Protein AF-0000000076351749 (afdb_homodimer)

Sequence (416 aa):
MEALAAEAGITVRTVRFYRERGLIPPPRREGRIAWYDEHHLARLRTIAALLERGHTLNGIAELADAFDKGRDVGELLGLGEPTEEQPVRLTPEELADHFAGEVTPENLVAALDLGYLGTDGDELVHISRRLLDASSTLVRKGVPLAAVLEAGQRVREHADALAELFITVMRTHTPDTADVDIDQLRPLAKSVVEAELSMALDRRLKESMEALAAEAGITVRTVRFYRERGLIPPPRREGRIAWYDEHHLARLRTIAALLERGHTLNGIAELADAFDKGRDVGELLGLGEPTEEQPVRLTPEELADHFAGEVTPENLVAALDLGYLGTDGDELVHISRRLLDASSTLVRKGVPLAAVLEAGQRVREHADALAELFITVMRTHTPDTADVDIDQLRPLAKSVVEAELSMALDRRLKES

Organism: Streptomyces venezuelae (NCBI:txid54571)

Nearest PDB structures (foldseek):
  5gpe-assembly4_G  TM=9.102E-01  e=1.197E-03  Cupriavidus metallidurans CH34
  4r4e-assembly1_A  TM=7.851E-01  e=5.838E-02  Bacillus subtilis subsp. subtilis str. 168
  2zhh-assembly1_A-2  TM=8.152E-01  e=1.202E-01  Escherichia coli K-12
  2zhg-assembly1_A-2  TM=7.562E-01  e=1.343E-01  Escherichia coli K-12
  3ucs-assembly1_A  TM=3.909E-01  e=1.546E+00  Klebsiella pneumoniae 342

Solvent-accessible surface area (backbone atoms only — not comparable to full-atom values): 22698 Å² total; per-residue (Å²): 92,63,68,58,15,58,74,67,72,50,48,53,66,53,52,49,50,37,38,75,69,62,64,38,80,81,55,52,66,61,85,93,45,64,45,75,54,73,66,55,50,51,48,51,52,49,53,53,50,39,43,74,73,68,47,48,72,68,53,48,43,45,35,49,52,42,53,73,68,38,47,48,35,60,74,69,63,46,83,85,57,87,57,97,52,50,62,37,80,32,46,73,59,55,51,35,66,51,34,68,94,47,76,38,44,68,46,50,43,49,36,30,74,74,53,48,33,20,26,56,90,93,31,36,30,34,54,27,47,62,50,51,52,45,52,28,52,44,36,76,62,53,34,54,54,65,57,51,51,54,51,49,53,54,50,39,55,48,20,40,52,49,32,50,50,54,51,50,53,46,49,73,45,32,50,90,49,76,63,79,53,58,84,62,47,49,61,46,51,48,49,44,51,50,53,40,28,54,52,27,40,51,54,51,57,67,75,95,92,62,67,58,16,59,74,68,72,49,48,54,66,53,52,48,49,36,38,76,69,61,66,38,79,80,54,52,67,61,85,92,46,66,44,76,52,74,65,54,51,50,46,52,51,49,53,54,48,40,43,75,72,69,47,48,72,66,52,48,41,45,35,51,52,42,53,75,69,38,48,46,35,60,72,68,61,43,84,82,58,87,57,96,54,50,63,38,80,32,49,74,58,55,51,36,67,52,34,69,96,48,75,38,44,69,46,51,43,49,36,31,74,74,53,48,32,20,27,55,90,93,30,38,28,33,54,28,47,64,52,51,52,45,52,28,52,44,36,74,62,53,34,54,53,65,57,51,52,54,48,50,54,54,51,39,53,47,21,41,52,50,30,51,50,56,52,50,54,47,50,73,45,31,52,89,49,77,62,81,54,56,83,60,47,49,60,46,51,47,49,42,52,48,52,39,29,54,52,28,40,52,55,52,57,67,75,96

InterPro domains:
  IPR000551 MerR-type HTH domain [PF13411] (2-65)
  IPR000551 MerR-type HTH domain [PS50937] (1-66)
  IPR000551 MerR-type HTH domain [SM00422] (3-67)
  IPR009061 Putative DNA-binding domain superfamily [SSF46955] (3-70)
  IPR047057 MerR transcriptional regulator [PTHR30204] (3-162)

pLDDT: mean 88.2, std 9.4, range [48.38, 98.75]

Structure (mmCIF, N/CA/C/O backbone):
data_AF-0000000076351749-model_v1
#
loop_
_entity.id
_entity.type
_entity.pdbx_description
1 polymer 'MerR family transcriptional regulator'
#
loop_
_atom_site.group_PDB
_atom_site.id
_atom_site.type_symbol
_atom_site.label_atom_id
_atom_site.label_alt_id
_atom_site.label_comp_id
_atom_site.label_asym_id
_atom_site.label_entity_id
_atom_site.label_seq_id
_atom_site.pdbx_PDB_ins_code
_atom_site.Cartn_x
_atom_site.Cartn_y
_atom_site.Cartn_z
_atom_site.occupancy
_atom_site.B_iso_or_equiv
_atom_site.auth_seq_id
_atom_site.auth_comp_id
_atom_site.auth_asym_id
_atom_site.auth_atom_id
_atom_site.pdbx_PDB_model_num
ATOM 1 N N . MET A 1 1 ? -7.531 42.969 30.828 1 85.38 1 MET A N 1
ATOM 2 C CA . MET A 1 1 ? -6.336 42.906 30 1 85.38 1 MET A CA 1
ATOM 3 C C . MET A 1 1 ? -5.078 42.812 30.859 1 85.38 1 MET A C 1
ATOM 5 O O . MET A 1 1 ? -4.145 42.062 30.5 1 85.38 1 MET A O 1
ATOM 9 N N . GLU A 1 2 ? -5.105 43.438 32 1 88.12 2 GLU A N 1
ATOM 10 C CA . GLU A 1 2 ? -3.955 43.406 32.906 1 88.12 2 GLU A CA 1
ATOM 11 C C . GLU A 1 2 ? -3.705 41.969 33.406 1 88.12 2 GLU A C 1
ATOM 13 O O . GLU A 1 2 ? -2.568 41.5 33.406 1 88.12 2 GLU A O 1
ATOM 18 N N . ALA A 1 3 ? -4.758 41.375 33.781 1 90 3 ALA A N 1
ATOM 19 C CA . ALA A 1 3 ? -4.641 40 34.312 1 90 3 ALA A CA 1
ATOM 20 C C . ALA A 1 3 ? -4.121 39.062 33.219 1 90 3 ALA A C 1
ATOM 22 O O . ALA A 1 3 ? -3.279 38.188 33.5 1 90 3 ALA A O 1
ATOM 23 N N . LEU A 1 4 ? -4.672 39.25 32.031 1 91.75 4 LEU A N 1
ATOM 24 C CA . LEU A 1 4 ? -4.25 38.438 30.906 1 91.75 4 LEU A CA 1
ATOM 25 C C . LEU A 1 4 ? -2.766 38.625 30.609 1 91.75 4 LEU A C 1
ATOM 27 O O . LEU A 1 4 ? -2.033 37.656 30.406 1 91.75 4 LEU A O 1
ATOM 31 N N . ALA A 1 5 ? -2.297 39.844 30.609 1 93.25 5 ALA A N 1
ATOM 32 C CA . ALA A 1 5 ? -0.901 40.188 30.344 1 93.25 5 ALA A CA 1
ATOM 33 C C . ALA A 1 5 ? 0.021 39.594 31.391 1 93.25 5 ALA A C 1
ATOM 35 O O . ALA A 1 5 ? 1.053 39 31.062 1 93.25 5 ALA A O 1
ATOM 36 N N . ALA A 1 6 ? -0.411 39.719 32.594 1 93 6 ALA A N 1
ATOM 37 C CA . ALA A 1 6 ? 0.371 39.188 33.719 1 93 6 ALA A CA 1
ATOM 38 C C . ALA A 1 6 ? 0.515 37.688 33.594 1 93 6 ALA A C 1
ATOM 40 O O . ALA A 1 6 ? 1.608 37.125 33.781 1 93 6 ALA A O 1
ATOM 41 N N . GLU A 1 7 ? -0.562 37.062 33.281 1 92.69 7 GLU A N 1
ATOM 42 C CA . GLU A 1 7 ? -0.548 35.625 33.156 1 92.69 7 GLU A CA 1
ATOM 43 C C . GLU A 1 7 ? 0.315 35.156 31.969 1 92.69 7 GLU A C 1
ATOM 45 O O . GLU A 1 7 ? 0.965 34.125 32.031 1 92.69 7 GLU A O 1
ATOM 50 N N . ALA A 1 8 ? 0.31 35.906 30.906 1 92.56 8 ALA A N 1
ATOM 51 C CA . ALA A 1 8 ? 1.07 35.594 29.703 1 92.56 8 ALA A CA 1
ATOM 52 C C . ALA A 1 8 ? 2.527 36.031 29.844 1 92.56 8 ALA A C 1
ATOM 54 O O . ALA A 1 8 ? 3.369 35.688 29.016 1 92.56 8 ALA A O 1
ATOM 55 N N . GLY A 1 9 ? 2.834 36.781 30.875 1 92.69 9 GLY A N 1
ATOM 56 C CA . GLY A 1 9 ? 4.191 37.219 31.125 1 92.69 9 GLY A CA 1
ATOM 57 C C . GLY A 1 9 ? 4.633 38.312 30.156 1 92.69 9 GLY A C 1
ATOM 58 O O . GLY A 1 9 ? 5.805 38.375 29.781 1 92.69 9 GLY A O 1
ATOM 59 N N . ILE A 1 10 ? 3.688 39.062 29.641 1 94.12 10 ILE A N 1
ATOM 60 C CA . ILE A 1 10 ? 4.008 40.156 28.734 1 94.12 10 ILE A CA 1
ATOM 61 C C . ILE A 1 10 ? 3.342 41.438 29.234 1 94.12 10 ILE A C 1
ATOM 63 O O . ILE A 1 10 ? 2.631 41.438 30.234 1 94.12 10 ILE A O 1
ATOM 67 N N . THR A 1 11 ? 3.6 42.562 28.562 1 94.19 11 THR A N 1
ATOM 68 C CA . THR A 1 11 ? 3.025 43.812 28.984 1 94.19 11 THR A CA 1
ATOM 69 C C . THR A 1 11 ? 1.641 44.031 28.375 1 94.19 11 THR A C 1
ATOM 71 O O . THR A 1 11 ? 1.312 43.406 27.359 1 94.19 11 THR A O 1
ATOM 74 N N . VAL A 1 12 ? 0.875 44.812 29.047 1 93.31 12 VAL A N 1
ATOM 75 C CA . VAL A 1 12 ? -0.439 45.188 28.531 1 93.31 12 VAL A CA 1
ATOM 76 C C . VAL A 1 12 ? -0.297 45.812 27.156 1 93.31 12 VAL A C 1
ATOM 78 O O . VAL A 1 12 ? -1.136 45.562 26.281 1 93.31 12 VAL A O 1
ATOM 81 N N . ARG A 1 13 ? 0.785 46.594 27 1 93.94 13 ARG A N 1
ATOM 82 C CA . ARG A 1 13 ? 1.053 47.188 25.703 1 93.94 13 ARG A CA 1
ATOM 83 C C . ARG A 1 13 ? 1.226 46.156 24.609 1 93.94 13 ARG A C 1
ATOM 85 O O . ARG A 1 13 ? 0.714 46.312 23.5 1 93.94 13 ARG A O 1
ATOM 92 N N . THR A 1 14 ? 1.892 45.156 24.922 1 94.5 14 THR A N 1
ATOM 93 C CA . THR A 1 14 ? 2.131 44.062 23.969 1 94.5 14 THR A CA 1
ATOM 94 C C . THR A 1 14 ? 0.826 43.375 23.609 1 94.5 14 THR A C 1
ATOM 96 O O . THR A 1 14 ? 0.599 43.031 22.438 1 94.5 14 THR A O 1
ATOM 99 N N . VAL A 1 15 ? 0.008 43.094 24.625 1 93.25 15 VAL A N 1
ATOM 100 C CA . VAL A 1 15 ? -1.296 42.5 24.375 1 93.25 15 VAL A CA 1
ATOM 101 C C . VAL A 1 15 ? -2.094 43.375 23.406 1 93.25 15 VAL A C 1
ATOM 103 O O . VAL A 1 15 ? -2.697 42.844 22.453 1 93.25 15 VAL A O 1
ATOM 106 N N . ARG A 1 16 ? -2.096 44.656 23.672 1 90.88 16 ARG A N 1
ATOM 107 C CA . ARG A 1 16 ? -2.805 45.594 22.812 1 90.88 16 ARG A CA 1
ATOM 108 C C . ARG A 1 16 ? -2.238 45.562 21.391 1 90.88 16 ARG A C 1
ATOM 110 O O . ARG A 1 16 ? -2.99 45.594 20.422 1 90.88 16 ARG A O 1
ATOM 117 N N . PHE A 1 17 ? -0.934 45.5 21.344 1 93.31 17 PHE A N 1
ATOM 118 C CA . PHE A 1 17 ? -0.266 45.438 20.047 1 93.31 17 PHE A CA 1
ATOM 119 C C . PHE A 1 17 ? -0.719 44.188 19.266 1 93.31 17 PHE A C 1
ATOM 121 O O . PHE A 1 17 ? -1.037 44.312 18.078 1 93.31 17 PHE A O 1
ATOM 128 N N . TYR A 1 18 ? -0.707 43.062 19.953 1 93.75 18 TYR A N 1
ATOM 129 C CA . TYR A 1 18 ? -1.139 41.812 19.312 1 93.75 18 TYR A CA 1
ATOM 130 C C . TYR A 1 18 ? -2.592 41.938 18.859 1 93.75 18 TYR A C 1
ATOM 132 O O . TYR A 1 18 ? -2.955 41.406 17.797 1 93.75 18 TYR A O 1
ATOM 140 N N . ARG A 1 19 ? -3.449 42.5 19.656 1 89.69 19 ARG A N 1
ATOM 141 C CA . ARG A 1 19 ? -4.855 42.688 19.328 1 89.69 19 ARG A CA 1
ATOM 142 C C . ARG A 1 19 ? -5.008 43.594 18.094 1 89.69 19 ARG A C 1
ATOM 144 O O . ARG A 1 19 ? -5.793 43.281 17.203 1 89.69 19 ARG A O 1
ATOM 151 N N . GLU A 1 20 ? -4.273 44.656 18.078 1 88.75 20 GLU A N 1
ATOM 152 C CA . GLU A 1 20 ? -4.324 45.594 16.953 1 88.75 20 GLU A CA 1
ATOM 153 C C . GLU A 1 20 ? -3.867 44.906 15.664 1 88.75 20 GLU A C 1
ATOM 155 O O . GLU A 1 20 ? -4.352 45.25 14.578 1 88.75 20 GLU A O 1
ATOM 160 N N . ARG A 1 21 ? -2.992 43.969 15.836 1 88.12 21 ARG A N 1
ATOM 161 C CA . ARG A 1 21 ? -2.455 43.281 14.672 1 88.12 21 ARG A CA 1
ATOM 162 C C . ARG A 1 21 ? -3.352 42.094 14.281 1 88.12 21 ARG A C 1
ATOM 164 O O . ARG A 1 21 ? -3.043 41.375 13.344 1 88.12 21 ARG A O 1
ATOM 171 N N . G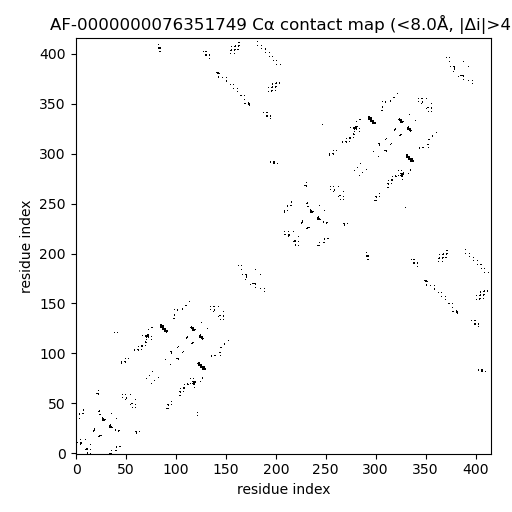LY A 1 22 ? -4.312 41.875 15.086 1 85.75 22 GLY A N 1
ATOM 172 C CA . GLY A 1 22 ? -5.262 40.812 14.773 1 85.75 22 GLY A CA 1
ATOM 173 C C . GLY A 1 22 ? -4.793 39.438 15.211 1 85.75 22 GLY A C 1
ATOM 174 O O . GLY A 1 22 ? -5.324 38.406 14.758 1 85.75 22 GLY A O 1
ATOM 175 N N . LEU A 1 23 ? -3.791 39.344 15.984 1 88.19 23 LEU A N 1
ATOM 176 C CA . LEU A 1 23 ? -3.236 38.062 16.438 1 88.19 23 LEU A CA 1
ATOM 177 C C . LEU A 1 23 ? -4.082 37.5 17.578 1 88.19 23 LEU A C 1
ATOM 179 O O . LEU A 1 23 ? -4.051 36.281 17.812 1 88.19 23 LEU A O 1
ATOM 183 N N . ILE A 1 24 ? -4.801 38.312 18.328 1 85.19 24 ILE A N 1
ATOM 184 C CA . ILE A 1 24 ? -5.707 37.906 19.391 1 85.19 24 ILE A CA 1
ATOM 185 C C . ILE A 1 24 ? -7.109 38.438 19.109 1 85.19 24 ILE A C 1
ATOM 187 O O . ILE A 1 24 ? -7.262 39.594 18.688 1 85.19 24 ILE A O 1
ATOM 191 N N . PRO A 1 25 ? -8.047 37.438 19.188 1 83 25 PRO A N 1
ATOM 192 C CA . PRO A 1 25 ? -9.406 37.938 18.938 1 83 25 PRO A CA 1
ATOM 193 C C . PRO A 1 25 ? -9.859 38.969 19.984 1 83 25 PRO A C 1
ATOM 195 O O . PRO A 1 25 ? -9.32 39 21.094 1 83 25 PRO A O 1
ATOM 198 N N . PRO A 1 26 ? -10.898 39.719 19.578 1 83.12 26 PRO A N 1
ATOM 199 C CA . PRO A 1 26 ? -11.414 40.688 20.531 1 83.12 26 PRO A CA 1
ATOM 200 C C . PRO A 1 26 ? -12.078 40.031 21.75 1 83.12 26 PRO A C 1
ATOM 202 O O . PRO A 1 26 ? -12.617 38.938 21.625 1 83.12 26 PRO A O 1
ATOM 205 N N . PRO A 1 27 ? -11.93 40.656 22.922 1 86.19 27 PRO A N 1
ATOM 206 C CA . PRO A 1 27 ? -12.547 40.094 24.125 1 86.19 27 PRO A CA 1
ATOM 207 C C . PRO A 1 27 ? -14.078 40.156 24.094 1 86.19 27 PRO A C 1
ATOM 209 O O . PRO A 1 27 ? -14.641 40.906 23.281 1 86.19 27 PRO A O 1
ATOM 212 N N . ARG A 1 28 ? -14.727 39.25 24.781 1 85.69 28 ARG A N 1
ATOM 213 C CA . ARG A 1 28 ? -16.156 39.375 25 1 85.69 28 ARG A CA 1
ATOM 214 C C . ARG A 1 28 ? -16.453 40.594 25.859 1 85.69 28 ARG A C 1
ATOM 216 O O . ARG A 1 28 ? -15.742 40.875 26.828 1 85.69 28 ARG A O 1
ATOM 223 N N . ARG A 1 29 ? -17.422 41.406 25.422 1 84.88 29 ARG A N 1
ATOM 224 C CA . ARG A 1 29 ? -17.734 42.625 26.172 1 84.88 29 ARG A CA 1
ATOM 225 C C . ARG A 1 29 ? -19.031 42.469 26.953 1 84.88 29 ARG A C 1
ATOM 227 O O . ARG A 1 29 ? -20.016 41.938 26.438 1 84.88 29 ARG A O 1
ATOM 234 N N . GLU A 1 30 ? -18.984 42.562 28.125 1 83.81 30 GLU A N 1
ATOM 235 C CA . GLU A 1 30 ? -20.156 42.688 28.984 1 83.81 30 GLU A CA 1
ATOM 236 C C . GLU A 1 30 ? -20.234 44.094 29.578 1 83.81 30 GLU A C 1
ATOM 238 O O . GLU A 1 30 ? -19.609 44.375 30.594 1 83.81 30 GLU A O 1
ATOM 243 N N . GLY A 1 31 ? -21.062 44.875 29.016 1 83.38 31 GLY A N 1
ATOM 244 C CA . GLY A 1 31 ? -21.062 46.281 29.391 1 83.38 31 GLY A CA 1
ATOM 245 C C . GLY A 1 31 ? -19.766 47 29.047 1 83.38 31 GLY A C 1
ATOM 246 O O . GLY A 1 31 ? -19.328 46.969 27.906 1 83.38 31 GLY A O 1
ATOM 247 N N . ARG A 1 32 ? -19.094 47.625 30.062 1 83.5 32 ARG A N 1
ATOM 248 C CA . ARG A 1 32 ? -17.844 48.375 29.859 1 83.5 32 ARG A CA 1
ATOM 249 C C . ARG A 1 32 ? -16.625 47.469 30.094 1 83.5 32 ARG A C 1
ATOM 251 O O . ARG A 1 32 ? -15.492 47.906 29.922 1 83.5 32 ARG A O 1
ATOM 258 N N . ILE A 1 33 ? -16.875 46.25 30.484 1 82.44 33 ILE A N 1
ATOM 259 C CA . ILE A 1 33 ? -15.773 45.375 30.875 1 82.44 33 ILE A CA 1
ATOM 260 C C . ILE A 1 33 ? -15.453 44.438 29.719 1 82.44 33 ILE A C 1
ATOM 262 O O . ILE A 1 33 ? -16.359 43.812 29.141 1 82.44 33 ILE A O 1
ATOM 266 N N . ALA A 1 34 ? -14.125 44.438 29.266 1 83.12 34 ALA A N 1
ATOM 267 C CA . ALA A 1 34 ? -13.625 43.469 28.281 1 83.12 34 ALA A CA 1
ATOM 268 C C . ALA A 1 34 ? -13.156 42.188 28.969 1 83.12 34 ALA A C 1
ATOM 270 O O . ALA A 1 34 ? -12.266 42.219 29.812 1 83.12 34 ALA A O 1
ATOM 271 N N . TRP A 1 35 ? -13.805 40.969 28.609 1 84.69 35 TRP A N 1
ATOM 272 C CA . TRP A 1 35 ? -13.469 39.688 29.203 1 84.69 35 TRP A CA 1
ATOM 273 C C . TRP A 1 35 ? -12.586 38.844 28.281 1 84.69 35 TRP A C 1
ATOM 275 O O . TRP A 1 35 ? -12.961 38.594 27.141 1 84.69 35 TRP A O 1
ATOM 285 N N . TYR A 1 36 ? -11.367 38.688 28.797 1 87.88 36 TYR A N 1
ATOM 286 C CA . TYR A 1 36 ? -10.461 37.75 28.109 1 87.88 36 TYR A CA 1
ATOM 287 C C . TYR A 1 36 ? -10.531 36.375 28.75 1 87.88 36 TYR A C 1
ATOM 289 O O . TYR A 1 36 ? -10.547 36.25 29.969 1 87.88 36 TYR A O 1
ATOM 297 N N . ASP A 1 37 ? -10.695 35.406 27.922 1 84.81 37 ASP A N 1
ATOM 298 C CA . ASP A 1 37 ? -10.852 34.062 28.438 1 84.81 37 ASP A CA 1
ATOM 299 C C . ASP A 1 37 ? -9.586 33.219 28.203 1 84.81 37 ASP A C 1
ATOM 301 O O . ASP A 1 37 ? -8.547 33.781 27.828 1 84.81 37 ASP A O 1
ATOM 305 N N . GLU A 1 38 ? -9.688 31.922 28.578 1 85.38 38 GLU A N 1
ATOM 306 C CA . GLU A 1 38 ? -8.555 31.016 28.5 1 85.38 38 GLU A CA 1
ATOM 307 C C . GLU A 1 38 ? -8.078 30.844 27.062 1 85.38 38 GLU A C 1
ATOM 309 O O . GLU A 1 38 ? -6.906 30.562 26.812 1 85.38 38 GLU A O 1
ATOM 314 N N . HIS A 1 39 ? -8.914 31.094 26.172 1 83.56 39 HIS A N 1
ATOM 315 C CA . HIS A 1 39 ? -8.555 30.984 24.766 1 83.56 39 HIS A CA 1
ATOM 316 C C . HIS A 1 39 ? -7.562 32.062 24.359 1 83.56 39 HIS A C 1
ATOM 318 O O . HIS A 1 39 ? -6.641 31.828 23.578 1 83.56 39 HIS A O 1
ATOM 324 N N . HIS A 1 40 ? -7.801 33.25 24.922 1 88.31 40 HIS A N 1
ATOM 325 C CA . HIS A 1 40 ? -6.883 34.344 24.656 1 88.31 40 HIS A CA 1
ATOM 326 C C . HIS A 1 40 ? -5.488 34.031 25.188 1 88.31 40 HIS A C 1
ATOM 328 O O . HIS A 1 40 ? -4.488 34.281 24.516 1 88.31 40 HIS A O 1
ATOM 334 N N . LEU A 1 41 ? -5.461 33.5 26.359 1 88.56 41 LEU A N 1
ATOM 335 C CA . LEU A 1 41 ? -4.18 33.156 26.969 1 88.56 41 LEU A CA 1
ATOM 336 C C . LEU A 1 41 ? -3.453 32.094 26.141 1 88.56 41 LEU A C 1
ATOM 338 O O . LEU A 1 41 ? -2.244 32.219 25.922 1 88.56 41 LEU A O 1
ATOM 342 N N . ALA A 1 42 ? -4.199 31.156 25.719 1 85.19 42 ALA A N 1
ATOM 343 C CA . ALA A 1 42 ? -3.619 30.094 24.906 1 85.19 42 ALA A CA 1
ATOM 344 C C . ALA A 1 42 ? -3 30.672 23.625 1 85.19 42 ALA A C 1
ATOM 346 O O . ALA A 1 42 ? -1.913 30.25 23.219 1 85.19 42 ALA A O 1
ATOM 347 N N . ARG A 1 43 ? -3.652 31.578 23.062 1 87.06 43 ARG A N 1
ATOM 348 C CA . ARG A 1 43 ? -3.168 32.219 21.844 1 87.06 43 ARG A CA 1
ATOM 349 C C . ARG A 1 43 ? -1.875 32.969 22.094 1 87.06 43 ARG A C 1
ATOM 351 O O . ARG A 1 43 ? -0.94 32.906 21.297 1 87.06 43 ARG A O 1
ATOM 358 N N . LEU A 1 44 ? -1.82 33.656 23.172 1 90.88 44 LEU A N 1
ATOM 359 C CA . LEU A 1 44 ? -0.619 34.406 23.516 1 90.88 44 LEU A CA 1
ATOM 360 C C . LEU A 1 44 ? 0.563 33.469 23.734 1 90.88 44 LEU A C 1
ATOM 362 O O . LEU A 1 44 ? 1.683 33.781 23.312 1 90.88 44 LEU A O 1
ATOM 366 N N . ARG A 1 45 ? 0.289 32.406 24.344 1 88.38 45 ARG A N 1
ATOM 367 C CA . ARG A 1 45 ? 1.341 31.406 24.562 1 88.38 45 ARG A CA 1
ATOM 368 C C . ARG A 1 45 ? 1.826 30.812 23.25 1 88.38 45 ARG A C 1
ATOM 370 O O . ARG A 1 45 ? 3.025 30.594 23.062 1 88.38 45 ARG A O 1
ATOM 377 N N . THR A 1 46 ? 0.91 30.594 22.406 1 87.94 46 THR A N 1
ATOM 378 C CA . THR A 1 46 ? 1.247 30.094 21.078 1 87.94 46 THR A CA 1
ATOM 379 C C . THR A 1 46 ? 2.131 31.094 20.328 1 87.94 46 THR A C 1
ATOM 381 O O . THR A 1 46 ? 3.131 30.703 19.719 1 87.94 46 THR A O 1
ATOM 384 N N . ILE A 1 47 ? 1.757 32.344 20.375 1 90.06 47 ILE A N 1
ATOM 385 C CA . ILE A 1 47 ? 2.529 33.406 19.719 1 90.06 47 ILE A CA 1
ATOM 386 C C . ILE A 1 47 ? 3.953 33.406 20.266 1 90.06 47 ILE A C 1
ATOM 388 O O . ILE A 1 47 ? 4.922 33.406 19.5 1 90.06 47 ILE A O 1
ATOM 392 N N . ALA A 1 48 ? 4.094 33.375 21.562 1 91.06 48 ALA A N 1
ATOM 393 C CA . ALA A 1 48 ? 5.398 33.375 22.219 1 91.06 48 ALA A CA 1
ATOM 394 C C . ALA A 1 48 ? 6.242 32.188 21.781 1 91.06 48 ALA A C 1
ATOM 396 O O . ALA A 1 48 ? 7.434 32.344 21.484 1 91.06 48 ALA A O 1
ATOM 397 N N . ALA A 1 49 ? 5.66 31.078 21.75 1 87.88 49 ALA A N 1
ATOM 398 C CA . ALA A 1 49 ? 6.363 29.844 21.391 1 87.88 49 ALA A CA 1
ATOM 399 C C . ALA A 1 49 ? 6.871 29.906 19.953 1 87.88 49 ALA A C 1
ATOM 401 O O . ALA A 1 49 ? 7.996 29.484 19.672 1 87.88 49 ALA A O 1
ATOM 402 N N . LEU A 1 50 ? 6.051 30.359 19.094 1 88.62 50 LEU A N 1
ATOM 403 C CA . LEU A 1 50 ? 6.434 30.453 17.688 1 88.62 50 LEU A CA 1
ATOM 404 C C . LEU A 1 50 ? 7.531 31.484 17.484 1 88.62 50 LEU A C 1
ATOM 406 O O . LEU A 1 50 ? 8.453 31.281 16.703 1 88.62 50 LEU A O 1
ATOM 410 N N . LEU A 1 51 ? 7.473 32.594 18.25 1 90.81 51 LEU A N 1
ATOM 411 C CA . LEU A 1 51 ? 8.531 33.594 18.219 1 90.81 51 LEU A CA 1
ATOM 412 C C . LEU A 1 51 ? 9.867 33 18.656 1 90.81 51 LEU A C 1
ATOM 414 O O . LEU A 1 51 ? 10.898 33.219 18.016 1 90.81 51 LEU A O 1
ATOM 418 N N . GLU A 1 52 ? 9.805 32.188 19.656 1 89.06 52 GLU A N 1
ATOM 419 C CA . GLU A 1 52 ? 11.008 31.531 20.172 1 89.06 52 GLU A CA 1
ATOM 420 C C . GLU A 1 52 ? 11.625 30.609 19.125 1 89.06 52 GLU A C 1
ATOM 422 O O . GLU A 1 52 ? 12.844 30.391 19.125 1 89.06 52 GLU A O 1
ATOM 427 N N . ARG A 1 53 ? 10.805 30.172 18.234 1 86.5 53 ARG A N 1
ATOM 428 C CA . ARG A 1 53 ? 11.258 29.219 17.203 1 86.5 53 ARG A CA 1
ATOM 429 C C . ARG A 1 53 ? 11.664 29.953 15.938 1 86.5 53 ARG A C 1
ATOM 431 O O . ARG A 1 53 ? 11.922 29.328 14.906 1 86.5 53 ARG A O 1
ATOM 438 N N . GLY A 1 54 ? 11.57 31.266 15.969 1 87.25 54 GLY A N 1
ATOM 439 C CA . GLY A 1 54 ? 12.133 32.062 14.883 1 87.25 54 GLY A CA 1
ATOM 440 C C . GLY A 1 54 ? 11.086 32.562 13.914 1 87.25 54 GLY A C 1
ATOM 441 O O . GLY A 1 54 ? 11.422 33.188 12.891 1 87.25 54 GLY A O 1
ATOM 442 N N . HIS A 1 55 ? 9.859 32.469 14.281 1 88.94 55 HIS A N 1
ATOM 443 C CA . HIS A 1 55 ? 8.812 33 13.414 1 88.94 55 HIS A CA 1
ATOM 444 C C . HIS A 1 55 ? 8.656 34.5 13.609 1 88.94 55 HIS A C 1
ATOM 446 O O . HIS A 1 55 ? 8.891 35.031 14.703 1 88.94 55 HIS A O 1
ATOM 452 N N . THR A 1 56 ? 8.32 35.125 12.523 1 90.06 56 THR A N 1
ATOM 453 C CA . THR A 1 56 ? 8.016 36.531 12.602 1 90.06 56 THR A CA 1
ATOM 454 C C . THR A 1 56 ? 6.551 36.75 12.961 1 90.06 56 THR A C 1
ATOM 456 O O . THR A 1 56 ? 5.719 35.875 12.781 1 90.06 56 THR A O 1
ATOM 459 N N . LEU A 1 57 ? 6.199 37.906 13.508 1 91 57 LEU A N 1
ATOM 460 C CA . LEU A 1 57 ? 4.82 38.25 13.844 1 91 57 LEU A CA 1
ATOM 461 C C . LEU A 1 57 ? 3.924 38.188 12.617 1 91 57 LEU A C 1
ATOM 463 O O . LEU A 1 57 ? 2.779 37.719 12.695 1 91 57 LEU A O 1
ATOM 467 N N . ASN A 1 58 ? 4.523 38.594 11.477 1 89.69 58 ASN A N 1
ATOM 468 C CA . ASN A 1 58 ? 3.771 38.5 10.234 1 89.69 58 ASN A CA 1
ATOM 469 C C . ASN A 1 58 ? 3.479 37.062 9.859 1 89.69 58 ASN A C 1
ATOM 471 O O . ASN A 1 58 ? 2.357 36.719 9.469 1 89.69 58 ASN A O 1
ATOM 475 N N . GLY A 1 59 ? 4.465 36.25 9.984 1 88.06 59 GLY A N 1
ATOM 476 C CA . GLY A 1 59 ? 4.277 34.812 9.719 1 88.06 59 GLY A CA 1
ATOM 477 C C . GLY A 1 59 ? 3.258 34.188 10.641 1 88.06 59 GLY A C 1
ATOM 478 O O . GLY A 1 59 ? 2.453 33.344 10.195 1 88.06 59 GLY A O 1
ATOM 479 N N . ILE A 1 60 ? 3.289 34.625 11.852 1 89.69 60 ILE A N 1
ATOM 480 C CA . ILE A 1 60 ? 2.371 34.062 12.844 1 89.69 60 ILE A CA 1
ATOM 481 C C . ILE A 1 60 ? 0.942 34.5 12.523 1 89.69 60 ILE A C 1
ATOM 483 O O . ILE A 1 60 ? 0.006 33.719 12.633 1 89.69 60 ILE A O 1
ATOM 487 N N . ALA A 1 61 ? 0.822 35.688 12.125 1 88.56 61 ALA A N 1
ATOM 488 C CA . ALA A 1 61 ? -0.493 36.156 11.727 1 88.56 61 ALA A CA 1
ATOM 489 C C . ALA A 1 61 ? -1.044 35.375 10.547 1 88.56 61 ALA A C 1
ATOM 491 O O . ALA A 1 61 ? -2.225 35 10.531 1 88.56 61 ALA A O 1
ATOM 492 N N . GLU A 1 62 ? -0.178 35.094 9.633 1 87.75 62 GLU A N 1
ATOM 493 C CA . GLU A 1 62 ? -0.571 34.312 8.469 1 87.75 62 GLU A CA 1
ATOM 494 C C . GLU A 1 62 ? -0.947 32.875 8.859 1 87.75 62 GLU A C 1
ATOM 496 O O . GLU A 1 62 ? -1.901 32.312 8.32 1 87.75 62 GLU A O 1
ATOM 501 N N . LEU A 1 63 ? -0.173 32.344 9.75 1 85.44 63 LEU A N 1
ATOM 502 C CA . LEU A 1 63 ? -0.469 30.984 10.242 1 85.44 63 LEU A CA 1
ATOM 503 C C . LEU A 1 63 ? -1.819 30.953 10.953 1 85.44 63 LEU A C 1
ATOM 505 O O . LEU A 1 63 ? -2.605 30.031 10.758 1 85.44 63 LEU A O 1
ATOM 509 N N . ALA A 1 64 ? -2.049 31.984 11.789 1 83.75 64 ALA A N 1
ATOM 510 C CA . ALA A 1 64 ? -3.307 32.094 12.523 1 83.75 64 ALA A CA 1
ATOM 511 C C . ALA A 1 64 ? -4.492 32.188 11.562 1 83.75 64 ALA A C 1
ATOM 513 O O . ALA A 1 64 ? -5.539 31.578 11.797 1 83.75 64 ALA A O 1
ATOM 514 N N . ASP A 1 65 ? -4.281 32.938 10.547 1 85.06 65 ASP A N 1
ATOM 515 C CA . ASP A 1 65 ? -5.32 33.094 9.531 1 85.06 65 ASP A CA 1
ATOM 516 C C . ASP A 1 65 ? -5.621 31.75 8.859 1 85.06 65 ASP A C 1
ATOM 518 O O . ASP A 1 65 ? -6.785 31.391 8.68 1 85.06 65 ASP A O 1
ATOM 522 N N . ALA A 1 66 ? -4.547 31.094 8.523 1 81.75 66 ALA A N 1
ATOM 523 C CA . ALA A 1 66 ? -4.695 29.766 7.91 1 81.75 66 ALA A CA 1
ATOM 524 C C . ALA A 1 66 ? -5.41 28.812 8.852 1 81.75 66 ALA A C 1
ATOM 526 O O . ALA A 1 66 ? -6.254 28.016 8.422 1 81.75 66 ALA A O 1
ATOM 527 N N . PHE A 1 67 ? -5.051 28.844 10.062 1 80.56 67 PHE A N 1
ATOM 528 C CA . PHE A 1 67 ? -5.652 28 11.094 1 80.56 67 PHE A CA 1
ATOM 529 C C . PHE A 1 67 ? -7.145 28.281 11.219 1 80.56 67 PHE A C 1
ATOM 531 O O . PHE A 1 67 ? -7.957 27.359 11.273 1 80.56 67 PHE A O 1
ATOM 538 N N . ASP A 1 68 ? -7.516 29.547 11.273 1 77.69 68 ASP A N 1
ATOM 539 C CA . ASP A 1 68 ? -8.898 29.969 11.453 1 77.69 68 ASP A CA 1
ATOM 540 C C . ASP A 1 68 ? -9.766 29.531 10.266 1 77.69 68 ASP A C 1
ATOM 542 O O . ASP A 1 68 ? -10.961 29.281 10.422 1 77.69 68 ASP A O 1
ATOM 546 N N . LYS A 1 69 ? -9.125 29.328 9.141 1 79.5 69 LYS A N 1
ATOM 547 C CA . LYS A 1 69 ? -9.844 28.953 7.926 1 79.5 69 LYS A CA 1
ATOM 548 C C . LYS A 1 69 ? -9.828 27.453 7.723 1 79.5 69 LYS A C 1
ATOM 550 O O . LYS A 1 69 ? -10.43 26.938 6.777 1 79.5 69 LYS A O 1
ATOM 555 N N . GLY A 1 70 ? -9.117 26.781 8.562 1 79.5 70 GLY A N 1
ATOM 556 C CA . GLY A 1 70 ? -8.977 25.344 8.414 1 79.5 70 GLY A CA 1
ATOM 557 C C . GLY A 1 70 ? -10.258 24.578 8.688 1 79.5 70 GLY A C 1
ATOM 558 O O . GLY A 1 70 ? -11.164 25.094 9.336 1 79.5 70 GLY A O 1
ATOM 559 N N . ARG A 1 71 ? -10.359 23.344 8.109 1 78.31 71 ARG A N 1
ATOM 560 C CA . ARG A 1 71 ? -11.523 22.469 8.266 1 78.31 71 ARG A CA 1
ATOM 561 C C . ARG A 1 71 ? -11.586 21.891 9.672 1 78.31 71 ARG A C 1
ATOM 563 O O . ARG A 1 71 ? -10.555 21.547 10.25 1 78.31 71 ARG A O 1
ATOM 570 N N . ASP A 1 72 ? -12.781 21.703 10.055 1 81 72 ASP A N 1
ATOM 571 C CA . ASP A 1 72 ? -13.031 21.031 11.328 1 81 72 ASP A CA 1
ATOM 572 C C . ASP A 1 72 ? -12.688 19.547 11.242 1 81 72 ASP A C 1
ATOM 574 O O . ASP A 1 72 ? -13 18.891 10.242 1 81 72 ASP A O 1
ATOM 578 N N . VAL A 1 73 ? -12.055 19.062 12.234 1 79.25 73 VAL A N 1
ATOM 579 C CA . VAL A 1 73 ? -11.617 17.672 12.281 1 79.25 73 VAL A CA 1
ATOM 580 C C . VAL A 1 73 ? -12.82 16.75 12.133 1 79.25 73 VAL A C 1
ATOM 582 O O . VAL A 1 73 ? -12.703 15.664 11.562 1 79.25 73 VAL A O 1
ATOM 585 N N . GLY A 1 74 ? -13.922 17.062 12.766 1 74.06 74 GLY A N 1
ATOM 586 C CA . GLY A 1 74 ? -15.125 16.25 12.586 1 74.06 74 GLY A CA 1
ATOM 587 C C . GLY A 1 74 ? -15.5 16.047 11.125 1 74.06 74 GLY A C 1
ATOM 588 O O . GLY A 1 74 ? -15.875 14.953 10.727 1 74.06 74 GLY A O 1
ATOM 589 N N . GLU A 1 75 ? -15.328 17.062 10.367 1 76.31 75 GLU A N 1
ATOM 590 C CA . GLU A 1 75 ? -15.594 16.984 8.93 1 76.31 75 GLU A CA 1
ATOM 591 C C . GLU A 1 75 ? -14.57 16.109 8.227 1 76.31 75 GLU A C 1
ATOM 593 O O . GLU A 1 75 ? -14.906 15.414 7.262 1 76.31 75 GLU A O 1
ATOM 598 N N . LEU A 1 76 ? -13.344 16.141 8.703 1 74.69 76 LEU A N 1
ATOM 599 C CA . LEU A 1 76 ? -12.242 15.391 8.109 1 74.69 76 LEU A CA 1
ATOM 600 C C . LEU A 1 76 ? -12.367 13.906 8.422 1 74.69 76 LEU A C 1
ATOM 602 O O . LEU A 1 76 ? -12.172 13.062 7.543 1 74.69 76 LEU A O 1
ATOM 606 N N . LEU A 1 77 ? -12.461 13.516 9.695 1 70.31 77 LEU A N 1
ATOM 607 C CA . LEU A 1 77 ? -12.461 12.125 10.125 1 70.31 77 LEU A CA 1
ATOM 608 C C . LEU A 1 77 ? -13.844 11.5 9.945 1 70.31 77 LEU A C 1
ATOM 610 O O . LEU A 1 77 ? -13.992 10.273 10.039 1 70.31 77 LEU A O 1
ATOM 614 N N . GLY A 1 78 ? -14.703 12.109 9.297 1 60.44 78 GLY A N 1
ATOM 615 C CA . GLY A 1 78 ? -16.062 11.586 9.266 1 60.44 78 GLY A CA 1
ATOM 616 C C . GLY A 1 78 ? -16.625 11.328 10.656 1 60.44 78 GLY A C 1
ATOM 617 O O . GLY A 1 78 ? -15.883 11.25 11.633 1 60.44 78 GLY A O 1
ATOM 618 N N . LEU A 1 79 ? -17.859 11.664 10.961 1 48.56 79 LEU A N 1
ATOM 619 C CA . LEU A 1 79 ? -18.641 11.461 12.18 1 48.56 79 LEU A CA 1
ATOM 620 C C . LEU A 1 79 ? -18.516 10.023 12.664 1 48.56 79 LEU A C 1
ATOM 622 O O . LEU A 1 79 ? -19.125 9.117 12.07 1 48.56 79 LEU A O 1
ATOM 626 N N . GLY A 1 80 ? -17.672 9.648 13.664 1 49.25 80 GLY A N 1
ATOM 627 C CA . GLY A 1 80 ? -17.781 8.508 14.562 1 49.25 80 GLY A CA 1
ATOM 628 C C . GLY A 1 80 ? -17.109 7.262 14.016 1 49.25 80 GLY A C 1
ATOM 629 O O . GLY A 1 80 ? -17.109 6.215 14.664 1 49.25 80 GLY A O 1
ATOM 630 N N . GLU A 1 81 ? -16.797 7.074 12.742 1 54.78 81 GLU A N 1
ATOM 631 C CA . GLU A 1 81 ? -16.422 5.695 12.422 1 54.78 81 GLU A CA 1
ATOM 632 C C . GLU A 1 81 ? -14.938 5.457 12.625 1 54.78 81 GLU A C 1
ATOM 634 O O . GLU A 1 81 ? -14.117 6.344 12.375 1 54.78 81 GLU A O 1
ATOM 639 N N . PRO A 1 82 ? -14.703 4.379 13.453 1 54.5 82 PRO A N 1
ATOM 640 C CA . PRO A 1 82 ? -13.352 3.939 13.805 1 54.5 82 PRO A CA 1
ATOM 641 C C . PRO A 1 82 ? -12.438 3.801 12.586 1 54.5 82 PRO A C 1
ATOM 643 O O . PRO A 1 82 ? -12.789 3.113 11.625 1 54.5 82 PRO A O 1
ATOM 646 N N . THR A 1 83 ? -11.648 4.879 12.32 1 68.62 83 THR A N 1
ATOM 647 C CA . THR A 1 83 ? -10.57 4.73 11.352 1 68.62 83 THR A CA 1
ATOM 648 C C . THR A 1 83 ? -9.3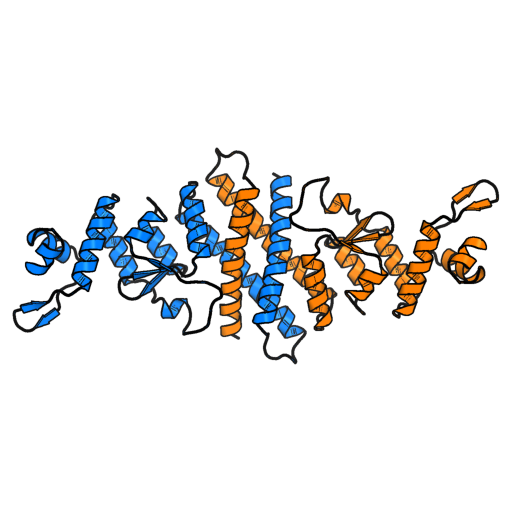91 3.977 11.969 1 68.62 83 THR A C 1
ATOM 650 O O . THR A 1 83 ? -9.258 3.916 13.188 1 68.62 83 THR A O 1
ATOM 653 N N . GLU A 1 84 ? -8.797 3.035 11.289 1 84.62 84 GLU A N 1
ATOM 654 C CA . GLU A 1 84 ? -7.586 2.373 11.75 1 84.62 84 GLU A CA 1
ATOM 655 C C . GLU A 1 84 ? -6.492 3.389 12.078 1 84.62 84 GLU A C 1
ATOM 657 O O . GLU A 1 84 ? -5.59 3.105 12.867 1 84.62 84 GLU A O 1
ATOM 662 N N . GLU A 1 85 ? -6.801 4.637 11.648 1 91.12 85 GLU A N 1
ATOM 663 C CA . GLU A 1 85 ? -5.785 5.652 11.906 1 91.12 85 GLU A CA 1
ATOM 664 C C . GLU A 1 85 ? -6.066 6.406 13.203 1 91.12 85 GLU A C 1
ATOM 666 O O . GLU A 1 85 ? -7.223 6.695 13.516 1 91.12 85 GLU A O 1
ATOM 671 N N . GLN A 1 86 ? -4.98 6.637 13.977 1 92.25 86 GLN A N 1
ATOM 672 C CA . GLN A 1 86 ? -5.07 7.348 15.25 1 92.25 86 GLN A CA 1
ATOM 673 C C . GLN A 1 86 ? -4.797 8.836 15.062 1 92.25 86 GLN A C 1
ATOM 675 O O . GLN A 1 86 ? -3.654 9.242 14.82 1 92.25 86 GLN A O 1
ATOM 680 N N . PRO A 1 87 ? -5.848 9.664 15.133 1 92 87 PRO A N 1
ATOM 681 C CA . PRO A 1 87 ? -5.602 11.102 15.062 1 92 87 PRO A CA 1
ATOM 682 C C . PRO A 1 87 ? -4.723 11.609 16.203 1 92 87 PRO A C 1
ATOM 684 O O . PRO A 1 87 ? -4.727 11.039 17.297 1 92 87 PRO A O 1
ATOM 687 N N . VAL A 1 88 ? -3.938 12.633 15.953 1 93.75 88 VAL A N 1
ATOM 688 C CA . VAL A 1 88 ? -3.027 13.195 16.953 1 93.75 88 VAL A CA 1
ATOM 689 C C . VAL A 1 88 ? -3.35 14.672 17.172 1 93.75 88 VAL A C 1
ATOM 691 O O . VAL A 1 88 ? -3.307 15.469 16.219 1 93.75 88 VAL A O 1
ATOM 694 N N . ARG A 1 89 ? -3.662 15.031 18.375 1 92.31 89 ARG A N 1
ATOM 695 C CA . ARG A 1 89 ? -3.852 16.438 18.719 1 92.31 89 ARG A CA 1
ATOM 696 C C . ARG A 1 89 ? -2.514 17.109 19 1 92.31 89 ARG A C 1
ATOM 698 O O . ARG A 1 89 ? -1.66 16.547 19.688 1 92.31 89 ARG A O 1
ATOM 705 N N . LEU A 1 90 ? -2.369 18.219 18.375 1 91.44 90 LEU A N 1
ATOM 706 C CA . LEU A 1 90 ? -1.118 18.953 18.5 1 91.44 90 LEU A CA 1
ATOM 707 C C . LEU A 1 90 ? -1.384 20.438 18.703 1 91.44 90 LEU A C 1
ATOM 709 O O . LEU A 1 90 ? -2.314 21 18.109 1 91.44 90 LEU A O 1
ATOM 713 N N . THR A 1 91 ? -0.5 21 19.594 1 85.19 91 THR A N 1
ATOM 714 C CA . THR A 1 91 ? -0.437 22.453 19.609 1 85.19 91 THR A CA 1
ATOM 715 C C . THR A 1 91 ? 0.4 22.969 18.438 1 85.19 91 THR A C 1
ATOM 717 O O . THR A 1 91 ? 1.164 22.219 17.844 1 85.19 91 THR A O 1
ATOM 720 N N . PRO A 1 92 ? 0.241 24.203 18.094 1 83.56 92 PRO A N 1
ATOM 721 C CA . PRO A 1 92 ? 1.095 24.766 17.047 1 83.56 92 PRO A CA 1
ATOM 722 C C . PRO A 1 92 ? 2.584 24.609 17.359 1 83.56 92 PRO A C 1
ATOM 724 O O . PRO A 1 92 ? 3.383 24.391 16.438 1 83.56 92 PRO A O 1
ATOM 727 N N . GLU A 1 93 ? 2.969 24.672 18.625 1 84.44 93 GLU A N 1
ATOM 728 C CA . GLU A 1 93 ? 4.359 24.5 19.016 1 84.44 93 GLU A CA 1
ATOM 729 C C . GLU A 1 93 ? 4.84 23.078 18.734 1 84.44 93 GLU A C 1
ATOM 731 O O . GLU A 1 93 ? 5.957 22.875 18.25 1 84.44 93 GLU A O 1
ATOM 736 N N . GLU A 1 94 ? 4.004 22.172 19.109 1 90.19 94 GLU A N 1
ATOM 737 C CA . GLU A 1 94 ? 4.344 20.766 18.859 1 90.19 94 GLU A CA 1
ATOM 738 C C . GLU A 1 94 ? 4.496 20.5 17.359 1 90.19 94 GLU A C 1
ATOM 740 O O . GLU A 1 94 ? 5.398 19.781 16.938 1 90.19 94 GLU A O 1
ATOM 745 N N . LEU A 1 95 ? 3.547 21.062 16.594 1 91.38 95 LEU A N 1
ATOM 746 C CA . LEU A 1 95 ? 3.629 20.906 15.141 1 91.38 95 LEU A CA 1
ATOM 747 C C . LEU A 1 95 ? 4.949 21.469 14.609 1 91.38 95 LEU A C 1
ATOM 749 O O . LEU A 1 95 ? 5.602 20.828 13.781 1 91.38 95 LEU A O 1
ATOM 753 N N . ALA A 1 96 ? 5.332 22.672 15.125 1 89.19 96 ALA A N 1
ATOM 754 C CA . ALA A 1 96 ? 6.59 23.297 14.727 1 89.19 96 ALA A CA 1
ATOM 755 C C . ALA A 1 96 ? 7.781 22.422 15.094 1 89.19 96 ALA A C 1
ATOM 757 O O . ALA A 1 96 ? 8.773 22.375 14.359 1 89.19 96 ALA A O 1
ATOM 758 N N . ASP A 1 97 ? 7.688 21.734 16.219 1 91.75 97 ASP A N 1
ATOM 759 C CA . ASP A 1 97 ? 8.766 20.859 16.656 1 91.75 97 ASP A CA 1
ATOM 760 C C . ASP A 1 97 ? 8.922 19.672 15.719 1 91.75 97 ASP A C 1
ATOM 762 O O . ASP A 1 97 ? 10.039 19.203 15.477 1 91.75 97 ASP A O 1
ATOM 766 N N . HIS A 1 98 ? 7.812 19.109 15.172 1 93.38 98 HIS A N 1
ATOM 767 C CA . HIS A 1 98 ? 7.84 17.984 14.258 1 93.38 98 HIS A CA 1
ATOM 768 C C . HIS A 1 98 ? 8.438 18.375 12.906 1 93.38 98 HIS A C 1
ATOM 770 O O . HIS A 1 98 ? 9.039 17.547 12.227 1 93.38 98 HIS A O 1
ATOM 776 N N . PHE A 1 99 ? 8.227 19.641 12.539 1 94.56 99 PHE A N 1
ATOM 777 C CA . PHE A 1 99 ? 8.602 20.078 11.203 1 94.56 99 PHE A CA 1
ATOM 778 C C . PHE A 1 99 ? 9.445 21.344 11.273 1 94.56 99 PHE A C 1
ATOM 780 O O . PHE A 1 99 ? 9.148 22.344 10.602 1 94.56 99 PHE A O 1
ATOM 787 N N . ALA A 1 100 ? 10.516 21.312 12.008 1 85.88 100 ALA A N 1
ATOM 788 C CA . ALA A 1 100 ? 11.344 22.469 12.305 1 85.88 100 ALA A CA 1
ATOM 789 C C . ALA A 1 100 ? 11.742 23.203 11.023 1 85.88 100 ALA A C 1
ATOM 791 O O . ALA A 1 100 ? 12.273 22.594 10.094 1 85.88 100 ALA A O 1
ATOM 792 N N . GLY A 1 101 ? 11.336 24.422 10.992 1 85.75 101 GLY A N 1
ATOM 793 C CA . GLY A 1 101 ? 11.719 25.281 9.883 1 85.75 101 GLY A CA 1
ATOM 794 C C . GLY A 1 101 ? 10.789 25.172 8.695 1 85.75 101 GLY A C 1
ATOM 795 O O . GLY A 1 101 ? 10.945 25.891 7.703 1 85.75 101 GLY A O 1
ATOM 796 N N . GLU A 1 102 ? 9.82 24.266 8.812 1 92 102 GLU A N 1
ATOM 797 C CA . GLU A 1 102 ? 8.977 23.984 7.656 1 92 102 GLU A CA 1
ATOM 798 C C . GLU A 1 102 ? 7.527 24.391 7.922 1 92 102 GLU A C 1
ATOM 800 O O . GLU A 1 102 ? 6.684 24.312 7.027 1 92 102 GLU A O 1
ATOM 805 N N . VAL A 1 103 ? 7.273 24.891 9.109 1 88.81 103 VAL A N 1
ATOM 806 C CA . VAL A 1 103 ? 5.918 25.328 9.414 1 88.81 103 VAL A CA 1
ATOM 807 C C . VAL A 1 103 ? 5.695 26.734 8.891 1 88.81 103 VAL A C 1
ATOM 809 O O . VAL A 1 103 ? 5.945 27.719 9.594 1 88.81 103 VAL A O 1
ATOM 812 N N . THR A 1 104 ? 5.312 26.812 7.672 1 89.44 104 THR A N 1
ATOM 813 C CA . THR A 1 104 ? 5 28.062 6.984 1 89.44 104 THR A CA 1
ATOM 814 C C . THR A 1 104 ? 3.508 28.156 6.691 1 89.44 104 THR A C 1
ATOM 816 O O . THR A 1 104 ? 2.799 27.156 6.707 1 89.44 104 THR A O 1
ATOM 819 N N . PRO A 1 105 ? 3.055 29.375 6.5 1 86.81 105 PRO A N 1
ATOM 820 C CA . PRO A 1 105 ? 1.64 29.5 6.148 1 86.81 105 PRO A CA 1
ATOM 821 C C . PRO A 1 105 ? 1.256 28.688 4.922 1 86.81 105 PRO A C 1
ATOM 823 O O . PRO A 1 105 ? 0.183 28.078 4.891 1 86.81 105 PRO A O 1
ATOM 826 N N . GLU A 1 106 ? 2.123 28.656 3.922 1 91.25 106 GLU A N 1
ATOM 827 C CA . GLU A 1 106 ? 1.857 27.906 2.697 1 91.25 106 GLU A CA 1
ATOM 828 C C . GLU A 1 106 ? 1.728 26.406 2.979 1 91.25 106 GLU A C 1
ATOM 830 O O . GLU A 1 106 ? 0.798 25.766 2.494 1 91.25 106 GLU A O 1
ATOM 835 N N . ASN A 1 107 ? 2.666 25.891 3.762 1 94.88 107 ASN A N 1
ATOM 836 C CA . ASN A 1 107 ? 2.621 24.469 4.09 1 94.88 107 ASN A CA 1
ATOM 837 C C . ASN A 1 107 ? 1.412 24.141 4.961 1 94.88 107 ASN A C 1
ATOM 839 O O . ASN A 1 107 ? 0.807 23.078 4.805 1 94.88 107 ASN A O 1
ATOM 843 N N . LEU A 1 108 ? 1.1 25.016 5.871 1 90.88 108 LEU A N 1
ATOM 844 C CA . LEU A 1 108 ? -0.066 24.797 6.723 1 90.88 108 LEU A CA 1
ATOM 845 C C . LEU A 1 108 ? -1.346 24.766 5.891 1 90.88 108 LEU A C 1
ATOM 847 O O . LEU A 1 108 ? -2.176 23.875 6.055 1 90.88 108 LEU A O 1
ATOM 851 N N . VAL A 1 109 ? -1.48 25.734 5 1 90.19 109 VAL A N 1
ATOM 852 C CA . VAL A 1 109 ? -2.646 25.797 4.129 1 90.19 109 VAL A CA 1
ATOM 853 C C . VAL A 1 109 ? -2.723 24.516 3.287 1 90.19 109 VAL A C 1
ATOM 855 O O . VAL A 1 109 ? -3.787 23.906 3.17 1 90.19 109 VAL A O 1
ATOM 858 N N . ALA A 1 110 ? -1.6 24.094 2.752 1 94.12 110 ALA A N 1
ATOM 859 C CA . ALA A 1 110 ? -1.558 22.891 1.928 1 94.12 110 ALA A CA 1
ATOM 860 C C . ALA A 1 110 ? -1.982 21.656 2.729 1 94.12 110 ALA A C 1
ATOM 862 O O . ALA A 1 110 ? -2.766 20.844 2.248 1 94.12 110 ALA A O 1
ATOM 863 N N . ALA A 1 111 ? -1.427 21.516 3.971 1 94.38 111 ALA A N 1
ATOM 864 C CA . ALA A 1 111 ? -1.751 20.375 4.824 1 94.38 111 ALA A CA 1
ATOM 865 C C . ALA A 1 111 ? -3.232 20.359 5.184 1 94.38 111 ALA A C 1
ATOM 867 O O . ALA A 1 111 ? -3.854 19.297 5.254 1 94.38 111 ALA A O 1
ATOM 868 N N . LEU A 1 112 ? -3.818 21.562 5.387 1 90.5 112 LEU A N 1
ATOM 869 C CA . LEU A 1 112 ? -5.238 21.703 5.695 1 90.5 112 LEU A CA 1
ATOM 870 C C . LEU A 1 112 ? -6.09 21.375 4.473 1 90.5 112 LEU A C 1
ATOM 872 O O . LEU A 1 112 ? -7.082 20.656 4.574 1 90.5 112 LEU A O 1
ATOM 876 N N . ASP A 1 113 ? -5.672 21.859 3.293 1 90.25 113 ASP A N 1
ATOM 877 C CA . ASP A 1 113 ? -6.406 21.625 2.053 1 90.25 113 ASP A CA 1
ATOM 878 C C . ASP A 1 113 ? -6.406 20.141 1.674 1 90.25 113 ASP A C 1
ATOM 880 O O . ASP A 1 113 ? -7.406 19.625 1.183 1 90.25 113 ASP A O 1
ATOM 884 N N . LEU A 1 114 ? -5.273 19.469 1.941 1 92.75 114 LEU A N 1
ATOM 885 C CA . LEU A 1 114 ? -5.137 18.062 1.609 1 92.75 114 LEU A CA 1
ATOM 886 C C . LEU A 1 114 ? -5.848 17.188 2.641 1 92.75 114 LEU A C 1
ATOM 888 O O . LEU A 1 114 ? -6.039 15.992 2.42 1 92.75 114 LEU A O 1
ATOM 892 N N . GLY A 1 115 ? -6.176 17.875 3.785 1 91.38 115 GLY A N 1
ATOM 893 C CA . GLY A 1 115 ? -6.922 17.156 4.809 1 91.38 115 GLY A CA 1
ATOM 894 C C . GLY A 1 115 ? -6.031 16.375 5.762 1 91.38 115 GLY A C 1
ATOM 895 O O . GLY A 1 115 ? -6.496 15.461 6.449 1 91.38 115 GLY A O 1
ATOM 896 N N . TYR A 1 116 ? -4.762 16.594 5.777 1 94.69 116 TYR A N 1
ATOM 897 C CA . TYR A 1 116 ? -3.869 15.953 6.73 1 94.69 116 TYR A CA 1
ATOM 898 C C . TYR A 1 116 ? -3.992 16.578 8.109 1 94.69 116 TYR A C 1
ATOM 900 O O . TYR A 1 116 ? -3.701 15.945 9.125 1 94.69 116 TYR A O 1
ATOM 908 N N . LEU A 1 117 ? -4.445 17.859 8.094 1 92.38 117 LEU A N 1
ATOM 909 C CA . LEU A 1 117 ? -4.656 18.609 9.336 1 92.38 117 LEU A CA 1
ATOM 910 C C . LEU A 1 117 ? -6.082 19.125 9.414 1 92.38 117 LEU A C 1
ATOM 912 O O . LEU A 1 117 ? -6.672 19.5 8.398 1 92.38 117 LEU A O 1
ATOM 916 N N . GLY A 1 118 ? -6.602 19.047 10.578 1 89.56 118 GLY A N 1
ATOM 917 C CA . GLY A 1 118 ? -7.852 19.703 10.914 1 89.56 118 GLY A CA 1
ATOM 918 C C . GLY A 1 118 ? -7.766 20.531 12.18 1 89.56 118 GLY A C 1
ATOM 919 O O . GLY A 1 118 ? -6.758 20.484 12.891 1 89.56 118 GLY A O 1
ATOM 920 N N . THR A 1 119 ? -8.773 21.297 12.312 1 85.88 119 THR A N 1
ATOM 921 C CA . THR A 1 119 ? -8.805 22.141 13.508 1 85.88 119 THR A CA 1
ATOM 922 C C . THR A 1 119 ? -9.891 21.672 14.469 1 85.88 119 THR A C 1
ATOM 924 O O . THR A 1 119 ? -10.938 21.172 14.039 1 85.88 119 THR A O 1
ATOM 927 N N . ASP A 1 120 ? -9.562 21.578 15.672 1 82.5 120 ASP A N 1
ATOM 928 C CA . ASP A 1 120 ? -10.5 21.328 16.766 1 82.5 120 ASP A CA 1
ATOM 929 C C . ASP A 1 120 ? -10.375 22.391 17.844 1 82.5 120 ASP A C 1
ATOM 931 O O . ASP A 1 120 ? -9.57 22.234 18.781 1 82.5 120 ASP A O 1
ATOM 935 N N . GLY A 1 121 ? -11.305 23.391 17.719 1 73.81 121 GLY A N 1
ATOM 936 C CA . GLY A 1 121 ? -11.133 24.516 18.609 1 73.81 121 GLY A CA 1
ATOM 937 C C . GLY A 1 121 ? -9.805 25.219 18.438 1 73.81 121 GLY A C 1
ATOM 938 O O . GLY A 1 121 ? -9.477 25.688 17.344 1 73.81 121 GLY A O 1
ATOM 939 N N . ASP A 1 122 ? -8.891 25.203 19.484 1 71.44 122 ASP A N 1
ATOM 940 C CA . ASP A 1 122 ? -7.609 25.891 19.438 1 71.44 122 ASP A CA 1
ATOM 941 C C . ASP A 1 122 ? -6.461 24.922 19.156 1 71.44 122 ASP A C 1
ATOM 943 O O . ASP A 1 122 ? -5.293 25.312 19.219 1 71.44 122 ASP A O 1
ATOM 947 N N . GLU A 1 123 ? -6.898 23.766 18.828 1 80.44 123 GLU A N 1
ATOM 948 C CA . GLU A 1 123 ? -5.859 22.766 18.578 1 80.44 123 GLU A CA 1
ATOM 949 C C . GLU A 1 123 ? -5.891 22.281 17.125 1 80.44 123 GLU A C 1
ATOM 951 O O . GLU A 1 123 ? -6.848 22.562 16.406 1 80.44 123 GLU A O 1
ATOM 956 N N . LEU A 1 124 ? -4.746 21.812 16.797 1 87.62 124 LEU A N 1
ATOM 957 C CA . LEU A 1 124 ? -4.621 21.125 15.516 1 87.62 124 LEU A CA 1
ATOM 958 C C . LEU A 1 124 ? -4.75 19.609 15.695 1 87.62 124 LEU A C 1
ATOM 960 O O . LEU A 1 124 ? -4.43 19.078 16.766 1 87.62 124 LEU A O 1
ATOM 964 N N . VAL A 1 125 ? -5.336 19.047 14.719 1 92.25 125 VAL A N 1
ATOM 965 C CA . VAL A 1 125 ? -5.41 17.594 14.742 1 92.25 125 VAL A CA 1
ATOM 966 C C . VAL A 1 125 ? -4.801 17.016 13.461 1 92.25 125 VAL A C 1
ATOM 968 O O . VAL A 1 125 ? -5.215 17.375 12.352 1 92.25 125 VAL A O 1
ATOM 971 N N . HIS A 1 126 ? -3.758 16.281 13.602 1 94.12 126 HIS A N 1
ATOM 972 C CA . HIS A 1 126 ? -3.256 15.5 12.469 1 94.12 126 HIS A CA 1
ATOM 973 C C . HIS A 1 126 ? -4.039 14.203 12.312 1 94.12 126 HIS A C 1
ATOM 975 O O . HIS A 1 126 ? -4.266 13.484 13.289 1 94.12 126 HIS A O 1
ATOM 981 N N . ILE A 1 127 ? -4.305 13.82 11.188 1 92.44 127 ILE A N 1
ATOM 982 C CA . ILE A 1 127 ? -5.32 12.797 10.945 1 92.44 127 ILE A CA 1
ATOM 983 C C . ILE A 1 127 ? -4.73 11.414 11.219 1 92.44 127 ILE A C 1
ATOM 985 O O . ILE A 1 127 ? -5.469 10.438 11.391 1 92.44 127 ILE A O 1
ATOM 989 N N . SER A 1 128 ? -3.461 11.289 11.297 1 94.69 128 SER A N 1
ATOM 990 C CA . SER A 1 128 ? -2.828 9.977 11.406 1 94.69 128 SER A CA 1
ATOM 991 C C . SER A 1 128 ? -1.478 10.07 12.109 1 94.69 128 SER A C 1
ATOM 993 O O . SER A 1 128 ? -0.584 10.789 11.656 1 94.69 128 SER A O 1
ATOM 995 N N . ARG A 1 129 ? -1.345 9.328 13.156 1 95.44 129 ARG A N 1
ATOM 996 C CA . ARG A 1 129 ? -0.066 9.266 13.859 1 95.44 129 ARG A CA 1
ATOM 997 C C . ARG A 1 129 ? 1.032 8.727 12.938 1 95.44 129 ARG A C 1
ATOM 999 O O . ARG A 1 129 ? 2.143 9.266 12.922 1 95.44 129 ARG A O 1
ATOM 1006 N N . ARG A 1 130 ? 0.718 7.719 12.133 1 95.94 130 ARG A N 1
ATOM 1007 C CA . ARG A 1 130 ? 1.701 7.117 11.242 1 95.94 130 ARG A CA 1
ATOM 1008 C C . ARG A 1 130 ? 2.17 8.117 10.188 1 95.94 130 ARG A C 1
ATOM 1010 O O . ARG A 1 130 ? 3.363 8.211 9.906 1 95.94 130 ARG A O 1
ATOM 1017 N N . LEU A 1 131 ? 1.221 8.836 9.641 1 97 131 LEU A N 1
ATOM 1018 C CA . LEU A 1 131 ? 1.578 9.805 8.609 1 97 131 LEU A CA 1
ATOM 1019 C C . LEU A 1 131 ? 2.355 10.969 9.211 1 97 131 LEU A C 1
ATOM 1021 O O . LEU A 1 131 ? 3.264 11.508 8.57 1 97 131 LEU A O 1
ATOM 1025 N N . LEU A 1 132 ? 1.982 11.352 10.445 1 97.06 132 LEU A N 1
ATOM 1026 C CA . LEU A 1 132 ? 2.727 12.398 11.141 1 97.06 132 LEU A CA 1
ATOM 1027 C C . LEU A 1 132 ? 4.176 11.977 11.367 1 97.06 132 LEU A C 1
ATOM 1029 O O . LEU A 1 132 ? 5.102 12.734 11.07 1 97.06 132 LEU A O 1
ATOM 1033 N N . ASP A 1 133 ? 4.355 10.766 11.805 1 96.75 133 ASP A N 1
ATOM 1034 C CA . ASP A 1 133 ? 5.691 10.242 12.07 1 96.75 133 ASP A CA 1
ATOM 1035 C C . ASP A 1 133 ? 6.5 10.117 10.781 1 96.75 133 ASP A C 1
ATOM 1037 O O . ASP A 1 133 ? 7.676 10.492 10.742 1 96.75 133 ASP A O 1
ATOM 1041 N N . ALA A 1 134 ? 5.875 9.625 9.766 1 97.19 134 ALA A N 1
ATOM 1042 C CA . ALA A 1 134 ? 6.559 9.438 8.492 1 97.19 134 ALA A CA 1
ATOM 1043 C C . ALA A 1 134 ? 6.984 10.773 7.887 1 97.19 134 ALA A C 1
ATOM 1045 O O . ALA A 1 134 ? 8.117 10.93 7.438 1 97.19 134 ALA A O 1
ATOM 1046 N N . SER A 1 135 ? 6.062 11.727 7.871 1 97.5 135 SER A N 1
ATOM 1047 C CA . SER A 1 135 ? 6.367 13.031 7.285 1 97.5 135 SER A CA 1
ATOM 1048 C C . SER A 1 135 ? 7.438 13.766 8.086 1 97.5 135 SER A C 1
ATOM 1050 O O . SER A 1 135 ? 8.328 14.398 7.516 1 97.5 135 SER A O 1
ATOM 1052 N N . SER A 1 136 ? 7.379 13.648 9.422 1 96.94 136 SER A N 1
ATOM 1053 C CA . SER A 1 136 ? 8.398 14.25 10.273 1 96.94 136 SER A CA 1
ATOM 1054 C C . SER A 1 136 ? 9.766 13.633 10.016 1 96.94 136 SER A C 1
ATOM 1056 O O . SER A 1 136 ? 10.773 14.336 9.969 1 96.94 136 SER A O 1
ATOM 1058 N N . THR A 1 137 ? 9.812 12.336 9.844 1 95.19 137 THR A N 1
ATOM 1059 C CA . THR A 1 137 ? 11.055 11.633 9.547 1 95.19 137 THR A CA 1
ATOM 1060 C C . THR A 1 137 ? 11.656 12.125 8.234 1 95.19 137 THR A C 1
ATOM 1062 O O . THR A 1 137 ? 12.859 12.391 8.156 1 95.19 137 THR A O 1
ATOM 1065 N N . LEU A 1 138 ? 10.883 12.289 7.211 1 94.62 138 LEU A N 1
ATOM 1066 C CA . LEU A 1 138 ? 11.359 12.758 5.914 1 94.62 138 LEU A CA 1
ATOM 1067 C C . LEU A 1 138 ? 11.914 14.18 6.02 1 94.62 138 LEU A C 1
ATOM 1069 O O . LEU A 1 138 ? 12.977 14.477 5.469 1 94.62 138 LEU A O 1
ATOM 1073 N N . VAL A 1 139 ? 11.227 15.055 6.742 1 95.69 139 VAL A N 1
ATOM 1074 C CA . VAL A 1 139 ? 11.664 16.438 6.906 1 95.69 139 VAL A CA 1
ATOM 1075 C C . VAL A 1 139 ? 12.984 16.469 7.664 1 95.69 139 VAL A C 1
ATOM 1077 O O . VAL A 1 139 ? 13.898 17.219 7.301 1 95.69 139 VAL A O 1
ATOM 1080 N N . ARG A 1 140 ? 13.141 15.656 8.664 1 92.81 140 ARG A N 1
ATOM 1081 C CA . ARG A 1 140 ? 14.383 15.586 9.438 1 92.81 140 ARG A CA 1
ATOM 1082 C C . ARG A 1 140 ? 15.547 15.133 8.562 1 92.81 140 ARG A C 1
ATOM 1084 O O . ARG A 1 140 ? 16.688 15.5 8.812 1 92.81 140 ARG A O 1
ATOM 1091 N N . LYS A 1 141 ? 15.211 14.414 7.523 1 90.38 141 LYS A N 1
ATOM 1092 C CA . LYS A 1 141 ? 16.25 13.922 6.617 1 90.38 141 LYS A CA 1
ATOM 1093 C C . LYS A 1 141 ? 16.547 14.938 5.52 1 90.38 141 LYS A C 1
ATOM 1095 O O . LYS A 1 141 ? 17.422 14.711 4.68 1 90.38 141 LYS A O 1
ATOM 1100 N N . GLY A 1 142 ? 15.797 16.016 5.52 1 91.06 142 GLY A N 1
ATOM 1101 C CA . GLY A 1 142 ? 16.141 17.109 4.629 1 91.06 142 GLY A CA 1
ATOM 1102 C C . GLY A 1 142 ? 15.141 17.312 3.506 1 91.06 142 GLY A C 1
ATOM 1103 O O . GLY A 1 142 ? 15.32 18.172 2.65 1 91.06 142 GLY A O 1
ATOM 1104 N N . VAL A 1 143 ? 14.102 16.531 3.479 1 94.56 143 VAL A N 1
ATOM 1105 C CA . VAL A 1 143 ? 13.078 16.719 2.455 1 94.56 143 VAL A CA 1
ATOM 1106 C C . VAL A 1 143 ? 12.164 17.875 2.838 1 94.56 143 VAL A C 1
ATOM 1108 O O . VAL A 1 143 ? 11.602 17.891 3.936 1 94.56 143 VAL A O 1
ATOM 1111 N N . PRO A 1 144 ? 11.992 18.828 1.927 1 96.38 144 PRO A N 1
ATOM 1112 C CA . PRO A 1 144 ? 11.07 19.922 2.248 1 96.38 144 PRO A CA 1
ATOM 1113 C C . PRO A 1 144 ? 9.641 19.453 2.477 1 96.38 144 PRO A C 1
ATOM 1115 O O . PRO A 1 144 ? 9.172 18.547 1.785 1 96.38 144 PRO A O 1
ATOM 1118 N N . LEU A 1 145 ? 8.93 20.031 3.447 1 97.12 145 LEU A N 1
ATOM 1119 C CA . LEU A 1 145 ? 7.562 19.625 3.768 1 97.12 145 LEU A CA 1
ATOM 1120 C C . LEU A 1 145 ? 6.648 19.797 2.559 1 97.12 145 LEU A C 1
ATOM 1122 O O . LEU A 1 145 ? 5.742 19 2.346 1 97.12 145 LEU A O 1
ATOM 1126 N N . ALA A 1 146 ? 6.918 20.844 1.767 1 96.94 146 ALA A N 1
ATOM 1127 C CA . ALA A 1 146 ? 6.129 21.047 0.556 1 96.94 146 ALA A CA 1
ATOM 1128 C C . ALA A 1 146 ? 6.223 19.828 -0.371 1 96.94 146 ALA A C 1
ATOM 1130 O O . ALA A 1 146 ? 5.219 19.391 -0.942 1 96.94 146 ALA A O 1
ATOM 1131 N N . ALA A 1 147 ? 7.422 19.25 -0.484 1 97.25 147 ALA A N 1
ATOM 1132 C CA . ALA A 1 147 ? 7.641 18.062 -1.313 1 97.25 147 ALA A CA 1
ATOM 1133 C C . ALA A 1 147 ? 6.973 16.844 -0.704 1 97.25 147 ALA A C 1
ATOM 1135 O O . ALA A 1 147 ? 6.426 16 -1.424 1 97.25 147 ALA A O 1
ATOM 1136 N N . VAL A 1 148 ? 7.035 16.734 0.652 1 97.81 148 VAL A N 1
ATOM 1137 C CA . VAL A 1 148 ? 6.395 15.641 1.363 1 97.81 148 VAL A CA 1
ATOM 1138 C C . VAL A 1 148 ? 4.887 15.688 1.138 1 97.81 148 VAL A C 1
ATOM 1140 O O . VAL A 1 148 ? 4.262 14.664 0.847 1 97.81 148 VAL A O 1
ATOM 1143 N N . LEU A 1 149 ? 4.285 16.875 1.213 1 98 149 LEU A N 1
ATOM 1144 C CA . LEU A 1 149 ? 2.846 17.047 1.036 1 98 149 LEU A CA 1
ATOM 1145 C C . LEU A 1 149 ? 2.434 16.719 -0.398 1 98 149 LEU A C 1
ATOM 1147 O O . LEU A 1 149 ? 1.411 16.078 -0.627 1 98 149 LEU A O 1
ATOM 1151 N N . GLU A 1 150 ? 3.238 17.156 -1.342 1 97.62 150 GLU A N 1
ATOM 1152 C CA . GLU A 1 150 ? 2.961 16.859 -2.742 1 97.62 150 GLU A CA 1
ATOM 1153 C C . GLU A 1 150 ? 3.025 15.352 -3.006 1 97.62 150 GLU A C 1
ATOM 1155 O O . GLU A 1 150 ? 2.162 14.805 -3.693 1 97.62 150 GLU A O 1
ATOM 1160 N N . ALA A 1 151 ? 4.051 14.727 -2.482 1 98 151 ALA A N 1
ATOM 1161 C CA . ALA A 1 151 ? 4.18 13.273 -2.611 1 98 151 ALA A CA 1
ATOM 1162 C C . ALA A 1 151 ? 3.012 12.555 -1.936 1 98 151 ALA A C 1
ATOM 1164 O O . ALA A 1 151 ? 2.5 11.562 -2.457 1 98 151 ALA A O 1
ATOM 1165 N N . GLY A 1 152 ? 2.607 13.086 -0.732 1 97.94 152 GLY A N 1
ATOM 1166 C CA . GLY A 1 152 ? 1.468 12.523 -0.029 1 97.94 152 GLY A CA 1
ATOM 1167 C C . GLY A 1 152 ? 0.191 12.539 -0.849 1 97.94 152 GLY A C 1
ATOM 1168 O O . GLY A 1 152 ? -0.584 11.586 -0.824 1 97.94 152 GLY A O 1
ATOM 1169 N N . GLN A 1 153 ? 0.006 13.648 -1.543 1 97.38 153 GLN A N 1
ATOM 1170 C CA . GLN A 1 153 ? -1.164 13.758 -2.408 1 97.38 153 GLN A CA 1
ATOM 1171 C C . GLN A 1 153 ? -1.139 12.695 -3.5 1 97.38 153 GLN A C 1
ATOM 1173 O O . GLN A 1 153 ? -2.166 12.086 -3.805 1 97.38 153 GLN A O 1
ATOM 1178 N N . ARG A 1 154 ? -0.012 12.438 -4.102 1 98.38 154 ARG A N 1
ATOM 1179 C CA . ARG A 1 154 ? 0.128 11.422 -5.141 1 98.38 154 ARG A CA 1
ATOM 1180 C C . ARG A 1 154 ? -0.096 10.023 -4.57 1 98.38 154 ARG A C 1
ATOM 1182 O O . ARG A 1 154 ? -0.734 9.18 -5.207 1 98.38 154 ARG A O 1
ATOM 1189 N N . VAL A 1 155 ? 0.463 9.781 -3.381 1 98.62 155 VAL A N 1
ATOM 1190 C CA . VAL A 1 155 ? 0.235 8.5 -2.727 1 98.62 155 VAL A CA 1
ATOM 1191 C C . VAL A 1 155 ? -1.263 8.281 -2.516 1 98.62 155 VAL A C 1
ATOM 1193 O O . VAL A 1 155 ? -1.78 7.191 -2.76 1 98.62 155 VAL A O 1
ATOM 1196 N N . ARG A 1 156 ? -1.98 9.32 -2.117 1 97.69 156 ARG A N 1
ATOM 1197 C CA . ARG A 1 156 ? -3.416 9.242 -1.87 1 97.69 156 ARG A CA 1
ATOM 1198 C C . ARG A 1 156 ? -4.172 8.875 -3.143 1 97.69 156 ARG A C 1
ATOM 1200 O O . ARG A 1 156 ? -5.133 8.102 -3.102 1 97.69 156 ARG A O 1
ATOM 1207 N N . GLU A 1 157 ? -3.77 9.406 -4.23 1 98 157 GLU A N 1
ATOM 1208 C CA . GLU A 1 157 ? -4.406 9.086 -5.504 1 98 157 GLU A CA 1
ATOM 1209 C C . GLU A 1 157 ? -4.285 7.602 -5.824 1 98 157 GLU A C 1
ATOM 1211 O O . GLU A 1 157 ? -5.25 6.969 -6.254 1 98 157 GLU A O 1
ATOM 1216 N N . HIS A 1 158 ? -3.113 7.066 -5.602 1 98.75 158 HIS A N 1
ATOM 1217 C CA . HIS A 1 158 ? -2.908 5.641 -5.828 1 98.75 158 HIS A CA 1
ATOM 1218 C C . HIS A 1 158 ? -3.695 4.805 -4.824 1 98.75 158 HIS A C 1
ATOM 1220 O O . HIS A 1 158 ? -4.277 3.779 -5.184 1 98.75 158 HIS A O 1
ATOM 1226 N N . ALA A 1 159 ? -3.66 5.23 -3.57 1 98.19 159 ALA A N 1
ATOM 1227 C CA . ALA A 1 159 ? -4.398 4.508 -2.535 1 98.19 159 ALA A CA 1
ATOM 1228 C C . ALA A 1 159 ? -5.891 4.48 -2.844 1 98.19 159 ALA A C 1
ATOM 1230 O O . ALA A 1 159 ? -6.555 3.459 -2.648 1 98.19 159 ALA A O 1
ATOM 1231 N N . ASP A 1 160 ? -6.418 5.645 -3.32 1 97.31 160 ASP A N 1
ATOM 1232 C CA . ASP A 1 160 ? -7.828 5.711 -3.693 1 97.31 160 ASP A CA 1
ATOM 1233 C C . ASP A 1 160 ? -8.141 4.742 -4.828 1 97.31 160 ASP A C 1
ATOM 1235 O O . ASP A 1 160 ? -9.156 4.047 -4.797 1 97.31 160 ASP A O 1
ATOM 1239 N N . ALA A 1 161 ? -7.273 4.684 -5.828 1 98.5 161 ALA A N 1
ATOM 1240 C CA . ALA A 1 161 ? -7.453 3.77 -6.953 1 98.5 161 ALA A CA 1
ATOM 1241 C C . ALA A 1 161 ? -7.395 2.316 -6.488 1 98.5 161 ALA A C 1
ATOM 1243 O O . ALA A 1 161 ? -8.172 1.479 -6.949 1 98.5 161 ALA A O 1
ATOM 1244 N N . LEU A 1 162 ? -6.5 1.994 -5.605 1 98.44 162 LEU A N 1
ATOM 1245 C CA . LEU A 1 162 ? -6.355 0.647 -5.066 1 98.44 162 LEU A CA 1
ATOM 1246 C C . LEU A 1 162 ? -7.594 0.246 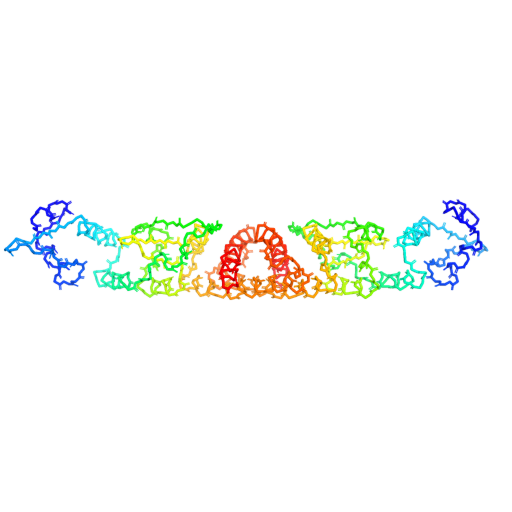-4.27 1 98.44 162 LEU A C 1
ATOM 1248 O O . LEU A 1 162 ? -8.102 -0.865 -4.426 1 98.44 162 LEU A O 1
ATOM 1252 N N . ALA A 1 163 ? -8.055 1.177 -3.418 1 96.94 163 ALA A N 1
ATOM 1253 C CA . ALA A 1 163 ? -9.273 0.902 -2.652 1 96.94 163 ALA A CA 1
ATOM 1254 C C . ALA A 1 163 ? -10.453 0.611 -3.576 1 96.94 163 ALA A C 1
ATOM 1256 O O . ALA A 1 163 ? -11.195 -0.347 -3.361 1 96.94 163 ALA A O 1
ATOM 1257 N N . GLU A 1 164 ? -10.586 1.444 -4.566 1 96.81 164 GLU A N 1
ATOM 1258 C CA . GLU A 1 164 ? -11.656 1.239 -5.539 1 96.81 164 GLU A CA 1
ATOM 1259 C C . GLU A 1 164 ? -11.523 -0.121 -6.219 1 96.81 164 GLU A C 1
ATOM 1261 O O . GLU A 1 164 ? -12.523 -0.817 -6.418 1 96.81 164 GLU A O 1
ATOM 1266 N N . LEU A 1 165 ? -10.344 -0.472 -6.598 1 97.44 165 LEU A N 1
ATOM 1267 C CA . LEU A 1 165 ? -10.086 -1.742 -7.266 1 97.44 165 LEU A CA 1
ATOM 1268 C C . LEU A 1 165 ? -10.516 -2.916 -6.391 1 97.44 165 LEU A C 1
ATOM 1270 O O . LEU A 1 165 ? -11.258 -3.793 -6.84 1 97.44 165 LEU A O 1
ATOM 1274 N N . PHE A 1 166 ? -10.117 -2.998 -5.105 1 96.56 166 PHE A N 1
ATOM 1275 C CA . PHE A 1 166 ? -10.422 -4.098 -4.199 1 96.56 166 PHE A CA 1
ATOM 1276 C C . PHE A 1 166 ? -11.922 -4.188 -3.943 1 96.56 166 PHE A C 1
ATOM 1278 O O . PHE A 1 166 ? -12.5 -5.277 -3.971 1 96.56 166 PHE A O 1
ATOM 1285 N N . ILE A 1 167 ? -12.547 -3.055 -3.73 1 94.44 167 ILE A N 1
ATOM 1286 C CA . ILE A 1 167 ? -13.977 -3.031 -3.434 1 94.44 167 ILE A CA 1
ATOM 1287 C C . ILE A 1 167 ? -14.766 -3.482 -4.66 1 94.44 167 ILE A C 1
ATOM 1289 O O . ILE A 1 167 ? -15.711 -4.262 -4.543 1 94.44 167 ILE A O 1
ATOM 1293 N N . THR A 1 168 ? -14.352 -2.998 -5.871 1 94.25 168 THR A N 1
ATOM 1294 C CA . THR A 1 168 ? -15.023 -3.379 -7.105 1 94.25 168 THR A CA 1
ATOM 1295 C C . THR A 1 168 ? -14.922 -4.883 -7.34 1 94.25 168 THR A C 1
ATOM 1297 O O . THR A 1 168 ? -15.906 -5.531 -7.691 1 94.25 168 THR A O 1
ATOM 1300 N N . VAL A 1 169 ? -13.688 -5.477 -7.113 1 94.88 169 VAL A N 1
ATOM 1301 C CA . VAL A 1 169 ? -13.484 -6.91 -7.289 1 94.88 169 VAL A CA 1
ATOM 1302 C C . VAL A 1 169 ? -14.398 -7.68 -6.336 1 94.88 169 VAL A C 1
ATOM 1304 O O . VAL A 1 169 ? -15.094 -8.617 -6.75 1 94.88 169 VAL A O 1
ATOM 1307 N N . MET A 1 170 ? -14.445 -7.285 -5.098 1 91.56 170 MET A N 1
ATOM 1308 C CA . MET A 1 170 ? -15.25 -7.977 -4.098 1 91.56 170 MET A CA 1
ATOM 1309 C C . MET A 1 170 ? -16.734 -7.852 -4.422 1 91.56 170 MET A C 1
ATOM 1311 O O . MET A 1 170 ? -17.484 -8.836 -4.355 1 91.56 170 MET A O 1
ATOM 1315 N N . ARG A 1 171 ? -17.203 -6.715 -4.777 1 90.56 171 ARG A N 1
ATOM 1316 C CA . ARG A 1 171 ? -18.625 -6.48 -5.051 1 90.56 171 ARG A CA 1
ATOM 1317 C C . ARG A 1 171 ? -19.062 -7.223 -6.309 1 90.56 171 ARG A C 1
ATOM 1319 O O . ARG A 1 171 ? -20.188 -7.73 -6.371 1 90.56 171 ARG A O 1
ATOM 1326 N N . THR A 1 172 ? -18.266 -7.238 -7.34 1 92.19 172 THR A N 1
ATOM 1327 C CA . THR A 1 172 ? -18.594 -7.883 -8.609 1 92.19 172 THR A CA 1
ATOM 1328 C C . THR A 1 172 ? -18.719 -9.391 -8.43 1 92.19 172 THR A C 1
ATOM 1330 O O . THR A 1 172 ? -19.609 -10.016 -9.023 1 92.19 172 THR A O 1
ATOM 1333 N N . HIS A 1 173 ? -17.984 -9.984 -7.512 1 89.31 173 HIS A N 1
ATOM 1334 C CA . HIS A 1 173 ? -17.891 -11.438 -7.52 1 89.31 173 HIS A CA 1
ATOM 1335 C C . HIS A 1 173 ? -18.5 -12.039 -6.258 1 89.31 173 HIS A C 1
ATOM 1337 O O . HIS A 1 173 ? -18.672 -13.258 -6.16 1 89.31 173 HIS A O 1
ATOM 1343 N N . THR A 1 174 ? -18.688 -11.219 -5.363 1 79.75 174 THR A N 1
ATOM 1344 C CA . THR A 1 174 ? -19.375 -11.719 -4.176 1 79.75 174 THR A CA 1
ATOM 1345 C C . THR A 1 174 ? -20.609 -10.875 -3.871 1 79.75 174 THR A C 1
ATOM 1347 O O . THR A 1 174 ? -20.719 -10.281 -2.797 1 79.75 174 THR A O 1
ATOM 1350 N N . PRO A 1 175 ? -21.531 -10.836 -4.844 1 66.69 175 PRO A N 1
ATOM 1351 C CA . PRO A 1 175 ? -22.688 -9.938 -4.727 1 66.69 175 PRO A CA 1
ATOM 1352 C C . PRO A 1 175 ? -23.562 -10.258 -3.523 1 66.69 175 PRO A C 1
ATOM 1354 O O . PRO A 1 175 ? -24.203 -9.367 -2.963 1 66.69 175 PRO A O 1
ATOM 1357 N N . ASP A 1 176 ? -23.672 -11.547 -3.322 1 66 176 ASP A N 1
ATOM 1358 C CA . ASP A 1 176 ? -24.625 -11.93 -2.277 1 66 176 ASP A CA 1
ATOM 1359 C C . ASP A 1 176 ? -24.125 -11.492 -0.902 1 66 176 ASP A C 1
ATOM 1361 O O . ASP A 1 176 ? -24.875 -11.547 0.078 1 66 176 ASP A O 1
ATOM 1365 N N . THR A 1 177 ? -22.953 -11.086 -0.885 1 61.25 177 THR A N 1
ATOM 1366 C CA . THR A 1 177 ? -22.453 -10.5 0.354 1 61.25 177 THR A CA 1
ATOM 1367 C C . THR A 1 177 ? -22.469 -8.977 0.275 1 61.25 177 THR A C 1
ATOM 1369 O O . THR A 1 177 ? -21.547 -8.367 -0.267 1 61.25 177 THR A O 1
ATOM 1372 N N . ALA A 1 178 ? -23.781 -8.625 -0.053 1 55.59 178 ALA A N 1
ATOM 1373 C CA . ALA A 1 178 ? -24.109 -7.223 -0.322 1 55.59 178 ALA A CA 1
ATOM 1374 C C . ALA A 1 178 ? -23.094 -6.285 0.335 1 55.59 178 ALA A C 1
ATOM 1376 O O . ALA A 1 178 ? -22.75 -5.246 -0.227 1 55.59 178 ALA A O 1
ATOM 1377 N N . ASP A 1 179 ? -22.656 -6.637 1.479 1 67.75 179 ASP A N 1
ATOM 1378 C CA . ASP A 1 179 ? -21.844 -5.664 2.189 1 67.75 179 ASP A CA 1
ATOM 1379 C C . ASP A 1 179 ? -20.406 -6.148 2.314 1 67.75 179 ASP A C 1
ATOM 1381 O O . ASP A 1 179 ? -20.141 -7.227 2.859 1 67.75 179 ASP A O 1
ATOM 1385 N N . VAL A 1 180 ? -19.672 -5.547 1.49 1 74.5 180 VAL A N 1
ATOM 1386 C CA . VAL A 1 180 ? -18.25 -5.84 1.637 1 74.5 180 VAL A CA 1
ATOM 1387 C C . VAL A 1 180 ? -17.828 -5.695 3.102 1 74.5 180 VAL A C 1
ATOM 1389 O O . VAL A 1 180 ? -18.062 -4.652 3.717 1 74.5 180 VAL A O 1
ATOM 1392 N N . ASP A 1 181 ? -17.406 -6.801 3.674 1 84.44 181 ASP A N 1
ATOM 1393 C CA . ASP A 1 181 ? -16.906 -6.805 5.043 1 84.44 181 ASP A CA 1
ATOM 1394 C C . ASP A 1 181 ? -15.516 -6.16 5.121 1 84.44 181 ASP A C 1
ATOM 1396 O O . ASP A 1 181 ? -14.516 -6.789 4.785 1 84.44 181 ASP A O 1
ATOM 1400 N N . ILE A 1 182 ? -15.492 -4.988 5.582 1 84.62 182 ILE A N 1
ATOM 1401 C CA . ILE A 1 182 ? -14.266 -4.199 5.621 1 84.62 182 ILE A CA 1
ATOM 1402 C C . ILE A 1 182 ? -13.234 -4.891 6.508 1 84.62 182 ILE A C 1
ATOM 1404 O O . ILE A 1 182 ? -12.031 -4.82 6.246 1 84.62 182 ILE A O 1
ATOM 1408 N N . ASP A 1 183 ? -13.648 -5.582 7.484 1 86.94 183 ASP A N 1
ATOM 1409 C CA . ASP A 1 183 ? -12.742 -6.242 8.422 1 86.94 183 ASP A CA 1
ATOM 1410 C C . ASP A 1 183 ? -11.977 -7.375 7.738 1 86.94 183 ASP A C 1
ATOM 1412 O O . ASP A 1 183 ? -10.875 -7.734 8.156 1 86.94 183 ASP A O 1
ATOM 1416 N N . GLN A 1 184 ? -12.602 -7.879 6.734 1 88.06 184 GLN A N 1
ATOM 1417 C CA . GLN A 1 184 ? -11.938 -8.93 5.973 1 88.06 184 GLN A CA 1
ATOM 1418 C C . GLN A 1 184 ? -11.141 -8.352 4.809 1 88.06 184 GLN A C 1
ATOM 1420 O O . GLN A 1 184 ? -10.07 -8.859 4.473 1 88.06 184 GLN A O 1
ATOM 1425 N N . LEU A 1 185 ? -11.688 -7.301 4.258 1 91.75 185 LEU A N 1
ATOM 1426 C CA . LEU A 1 185 ? -11.078 -6.715 3.064 1 91.75 185 LEU A CA 1
ATOM 1427 C C . LEU A 1 185 ? -9.789 -5.984 3.414 1 91.75 185 LEU A C 1
ATOM 1429 O O . LEU A 1 185 ? -8.797 -6.082 2.688 1 91.75 185 LEU A O 1
ATOM 1433 N N . ARG A 1 186 ? -9.75 -5.324 4.57 1 93.56 186 ARG A N 1
ATOM 1434 C CA . ARG A 1 186 ? -8.641 -4.434 4.914 1 93.56 186 ARG A CA 1
ATOM 1435 C C . ARG A 1 186 ? -7.34 -5.211 5.047 1 93.56 186 ARG A C 1
ATOM 1437 O O . ARG A 1 186 ? -6.344 -4.875 4.402 1 93.56 186 ARG A O 1
ATOM 1444 N N . PRO A 1 187 ? -7.402 -6.312 5.871 1 94.19 187 PRO A N 1
ATOM 1445 C CA . PRO A 1 187 ? -6.141 -7.047 6 1 94.19 187 PRO A CA 1
ATOM 1446 C C . PRO A 1 187 ? -5.68 -7.66 4.68 1 94.19 187 PRO A C 1
ATOM 1448 O O . PRO A 1 187 ? -4.477 -7.734 4.418 1 94.19 187 PRO A O 1
ATOM 1451 N N . LEU A 1 188 ? -6.605 -8.109 3.855 1 95.44 188 LEU A N 1
ATOM 1452 C CA . LEU A 1 188 ? -6.293 -8.695 2.557 1 95.44 188 LEU A CA 1
ATOM 1453 C C . LEU A 1 188 ? -5.664 -7.66 1.63 1 95.44 188 LEU A C 1
ATOM 1455 O O . LEU A 1 188 ? -4.605 -7.902 1.048 1 95.44 188 LEU A O 1
ATOM 1459 N N . ALA A 1 189 ? -6.277 -6.527 1.534 1 97 189 ALA A N 1
ATOM 1460 C CA . ALA A 1 189 ? -5.785 -5.445 0.686 1 97 189 ALA A CA 1
ATOM 1461 C C . ALA A 1 189 ? -4.406 -4.973 1.14 1 97 189 ALA A C 1
ATOM 1463 O O . ALA A 1 189 ? -3.502 -4.801 0.32 1 97 189 ALA A O 1
ATOM 1464 N N . LYS A 1 190 ? -4.262 -4.793 2.453 1 96.31 190 LYS A N 1
ATOM 1465 C CA . LYS A 1 190 ? -2.988 -4.328 2.998 1 96.31 190 LYS A CA 1
ATOM 1466 C C . LYS A 1 190 ? -1.869 -5.324 2.705 1 96.31 190 LYS A C 1
ATOM 1468 O O . LYS A 1 190 ? -0.766 -4.93 2.32 1 96.31 190 LYS A O 1
ATOM 1473 N N . SER A 1 191 ? -2.182 -6.582 2.877 1 96.06 191 SER A N 1
ATOM 1474 C CA . SER A 1 191 ? -1.173 -7.613 2.646 1 96.06 191 SER A CA 1
ATOM 1475 C C . SER A 1 191 ? -0.724 -7.629 1.189 1 96.06 191 SER A C 1
ATOM 1477 O O . SER A 1 191 ? 0.474 -7.688 0.904 1 96.06 191 SER A O 1
ATOM 1479 N N . VAL A 1 192 ? -1.684 -7.539 0.282 1 98 192 VAL A N 1
ATOM 1480 C CA . VAL A 1 192 ? -1.382 -7.59 -1.145 1 98 192 VAL A CA 1
ATOM 1481 C C . VAL A 1 192 ? -0.572 -6.359 -1.545 1 98 192 VAL A C 1
ATOM 1483 O O . VAL A 1 192 ? 0.474 -6.477 -2.189 1 98 192 VAL A O 1
ATOM 1486 N N . VAL A 1 193 ? -1.012 -5.219 -1.152 1 98.38 193 VAL A N 1
ATOM 1487 C CA . VAL A 1 193 ? -0.366 -3.973 -1.555 1 98.38 193 VAL A CA 1
ATOM 1488 C C . VAL A 1 193 ? 1.037 -3.902 -0.957 1 98.38 193 VAL A C 1
ATOM 1490 O O . VAL A 1 193 ? 1.984 -3.482 -1.627 1 98.38 193 VAL A O 1
ATOM 1493 N N . GLU A 1 194 ? 1.167 -4.277 0.32 1 96.62 194 GLU A N 1
ATOM 1494 C CA . GLU A 1 194 ? 2.48 -4.262 0.957 1 96.62 194 GLU A CA 1
ATOM 1495 C C . GLU A 1 194 ? 3.453 -5.191 0.237 1 96.62 194 GLU A C 1
ATOM 1497 O O . GLU A 1 194 ? 4.617 -4.84 0.028 1 96.62 194 GLU A O 1
ATOM 1502 N N . ALA A 1 195 ? 3 -6.398 -0.126 1 95.44 195 ALA A N 1
ATOM 1503 C CA . ALA A 1 195 ? 3.854 -7.352 -0.834 1 95.44 195 ALA A CA 1
ATOM 1504 C C . ALA A 1 195 ? 4.277 -6.801 -2.193 1 95.44 195 ALA A C 1
ATOM 1506 O O . ALA A 1 195 ? 5.457 -6.852 -2.549 1 95.44 195 ALA A O 1
ATOM 1507 N N . GLU A 1 196 ? 3.328 -6.309 -2.928 1 96.31 196 GLU A N 1
ATOM 1508 C CA . GLU A 1 196 ? 3.623 -5.754 -4.246 1 96.31 196 GLU A CA 1
ATOM 1509 C C . GLU A 1 196 ? 4.555 -4.551 -4.141 1 96.31 196 GLU A C 1
ATOM 1511 O O . GLU A 1 196 ? 5.457 -4.379 -4.965 1 96.31 196 GLU A O 1
ATOM 1516 N N . LEU A 1 197 ? 4.309 -3.686 -3.127 1 96.69 197 LEU A N 1
ATOM 1517 C CA . LEU A 1 197 ? 5.172 -2.527 -2.926 1 96.69 197 LEU A CA 1
ATOM 1518 C C . LEU A 1 197 ? 6.594 -2.961 -2.594 1 96.69 197 LEU A C 1
ATOM 1520 O O . LEU A 1 197 ? 7.559 -2.375 -3.088 1 96.69 197 LEU A O 1
ATOM 1524 N N . SER A 1 198 ? 6.727 -3.961 -1.695 1 93.12 198 SER A N 1
ATOM 1525 C CA . SER A 1 198 ? 8.039 -4.488 -1.347 1 93.12 198 SER A CA 1
ATOM 1526 C C . SER A 1 198 ? 8.797 -4.961 -2.586 1 93.12 198 SER A C 1
ATOM 1528 O O . SER A 1 198 ? 9.961 -4.613 -2.781 1 93.12 198 SER A O 1
ATOM 1530 N N . MET A 1 199 ? 8.164 -5.66 -3.412 1 91.31 199 MET A N 1
ATOM 1531 C CA . MET A 1 199 ? 8.797 -6.176 -4.625 1 91.31 199 MET A CA 1
ATOM 1532 C C . MET A 1 199 ? 9.102 -5.043 -5.598 1 91.31 199 MET A C 1
ATOM 1534 O O . MET A 1 199 ? 10.133 -5.062 -6.27 1 91.31 199 MET A O 1
ATOM 1538 N N . ALA A 1 200 ? 8.211 -4.102 -5.711 1 93.94 200 ALA A N 1
ATOM 1539 C CA . ALA A 1 200 ? 8.43 -2.953 -6.59 1 93.94 200 ALA A CA 1
ATOM 1540 C C . ALA A 1 200 ? 9.656 -2.158 -6.16 1 93.94 200 ALA A C 1
ATOM 1542 O O . ALA A 1 200 ? 10.445 -1.725 -7 1 93.94 200 ALA A O 1
ATOM 1543 N N . LEU A 1 201 ? 9.805 -1.923 -4.801 1 93.12 201 LEU A N 1
ATOM 1544 C CA . LEU A 1 201 ? 10.969 -1.216 -4.289 1 93.12 201 LEU A CA 1
ATOM 1545 C C . LEU A 1 201 ? 12.258 -1.964 -4.633 1 93.12 201 LEU A C 1
ATOM 1547 O O . LEU A 1 201 ? 13.242 -1.354 -5.059 1 93.12 201 LEU A O 1
ATOM 1551 N N . ASP A 1 202 ? 12.227 -3.285 -4.52 1 89 202 ASP A N 1
ATOM 1552 C CA . ASP A 1 202 ? 13.391 -4.098 -4.855 1 89 202 ASP A CA 1
ATOM 1553 C C . ASP A 1 202 ? 13.75 -3.957 -6.332 1 89 202 ASP A C 1
ATOM 1555 O O . ASP A 1 202 ? 14.922 -3.773 -6.676 1 89 202 ASP A O 1
ATOM 1559 N N . ARG A 1 203 ? 12.742 -4.062 -7.152 1 86.94 203 ARG A N 1
ATOM 1560 C CA . ARG A 1 203 ? 12.961 -3.971 -8.594 1 86.94 203 ARG A CA 1
ATOM 1561 C C . ARG A 1 203 ? 13.555 -2.617 -8.977 1 86.94 203 ARG A C 1
ATOM 1563 O O . ARG A 1 203 ? 14.492 -2.545 -9.766 1 86.94 203 ARG A O 1
ATOM 1570 N N . ARG A 1 204 ? 13.086 -1.579 -8.352 1 86.94 204 ARG A N 1
ATOM 1571 C CA . ARG A 1 204 ? 13.508 -0.229 -8.719 1 86.94 204 ARG A CA 1
ATOM 1572 C C . ARG A 1 204 ? 14.914 0.067 -8.203 1 86.94 204 ARG A C 1
ATOM 1574 O O . ARG A 1 204 ? 15.688 0.769 -8.859 1 86.94 204 ARG A O 1
ATOM 1581 N N . LEU A 1 205 ? 15.227 -0.377 -7.059 1 84.44 205 LEU A N 1
ATOM 1582 C CA . LEU A 1 205 ? 16.531 -0.101 -6.484 1 84.44 205 LEU A CA 1
ATOM 1583 C C . LEU A 1 205 ? 17.609 -0.929 -7.172 1 84.44 205 LEU A C 1
ATOM 1585 O O . LEU A 1 205 ? 18.781 -0.522 -7.223 1 84.44 205 LEU A O 1
ATOM 1589 N N . LYS A 1 206 ? 17.219 -2.094 -7.715 1 78.19 206 LYS A N 1
ATOM 1590 C CA . LYS A 1 206 ? 18.172 -2.883 -8.5 1 78.19 206 LYS A CA 1
ATOM 1591 C C . LYS A 1 206 ? 18.453 -2.225 -9.852 1 78.19 206 LYS A C 1
ATOM 1593 O O . LYS A 1 206 ? 19.547 -2.346 -10.391 1 78.19 206 LYS A O 1
ATOM 1598 N N . GLU A 1 207 ? 17.469 -1.625 -10.461 1 71.81 207 GLU A N 1
ATOM 1599 C CA . GLU A 1 207 ? 17.594 -0.957 -11.75 1 71.81 207 GLU A CA 1
ATOM 1600 C C . GLU A 1 207 ? 18.375 0.349 -11.617 1 71.81 207 GLU A C 1
ATOM 1602 O O . GLU A 1 207 ? 18.891 0.878 -12.609 1 71.81 207 GLU A O 1
ATOM 1607 N N . SER A 1 208 ? 18.469 0.812 -10.375 1 61.31 208 SER A N 1
ATOM 1608 C CA . SER A 1 208 ? 19.141 2.094 -10.211 1 61.31 208 SER A CA 1
ATOM 1609 C C . SER A 1 208 ? 20.609 1.902 -9.852 1 61.31 208 SER A C 1
ATOM 1611 O O . SER A 1 208 ? 20.969 0.94 -9.172 1 61.31 208 SER A O 1
ATOM 1613 N N . MET B 1 1 ? 10.789 -49.312 -18.25 1 85.69 1 MET B N 1
ATOM 1614 C CA . MET B 1 1 ? 9.406 -48.844 -18.281 1 85.69 1 MET B CA 1
ATOM 1615 C C . MET B 1 1 ? 8.539 -49.625 -17.312 1 85.69 1 MET B C 1
ATOM 1617 O O . MET B 1 1 ? 7.676 -49.062 -16.641 1 85.69 1 MET B O 1
ATOM 1621 N N . GLU B 1 2 ? 8.867 -50.906 -17.172 1 88.25 2 GLU B N 1
ATOM 1622 C CA . GLU B 1 2 ? 8.102 -51.75 -16.266 1 88.25 2 GLU B CA 1
ATOM 1623 C C . GLU B 1 2 ? 8.273 -51.312 -14.812 1 88.25 2 GLU B C 1
ATOM 1625 O O . GLU B 1 2 ? 7.297 -51.188 -14.078 1 88.25 2 GLU B O 1
ATOM 1630 N N . ALA B 1 3 ? 9.484 -51.031 -14.492 1 90.12 3 ALA B N 1
ATOM 1631 C CA . ALA B 1 3 ? 9.766 -50.594 -13.133 1 90.12 3 ALA B CA 1
ATOM 1632 C C . ALA B 1 3 ? 9.07 -49.25 -12.836 1 90.12 3 ALA B C 1
ATOM 1634 O O . ALA B 1 3 ? 8.531 -49.062 -11.75 1 90.12 3 ALA B O 1
ATOM 1635 N N . LEU B 1 4 ? 9.148 -48.375 -13.812 1 91.75 4 LEU B N 1
ATOM 1636 C CA . LEU B 1 4 ? 8.508 -47.094 -13.672 1 91.75 4 LEU B CA 1
ATOM 1637 C C . LEU B 1 4 ? 7.004 -47.219 -13.492 1 91.75 4 LEU B C 1
ATOM 1639 O O . LEU B 1 4 ? 6.414 -46.594 -12.609 1 91.75 4 LEU B O 1
ATOM 1643 N N . ALA B 1 5 ? 6.367 -48.062 -14.273 1 93.25 5 ALA B N 1
ATOM 1644 C CA . ALA B 1 5 ? 4.926 -48.312 -14.211 1 93.25 5 ALA B CA 1
ATOM 1645 C C . ALA B 1 5 ? 4.52 -48.875 -12.859 1 93.25 5 ALA B C 1
ATOM 1647 O O . ALA B 1 5 ? 3.545 -48.438 -12.25 1 93.25 5 ALA B O 1
ATOM 1648 N N . ALA B 1 6 ? 5.305 -49.844 -12.453 1 92.94 6 ALA B N 1
ATOM 1649 C CA . ALA B 1 6 ? 5.035 -50.469 -11.164 1 92.94 6 ALA B CA 1
ATOM 1650 C C . ALA B 1 6 ? 5.109 -49.469 -10.023 1 92.94 6 ALA B C 1
ATOM 1652 O O . ALA B 1 6 ? 4.246 -49.438 -9.148 1 92.94 6 ALA B O 1
ATOM 1653 N N . GLU B 1 7 ? 6.105 -48.656 -10.086 1 92.62 7 GLU B N 1
ATOM 1654 C CA . GLU B 1 7 ? 6.285 -47.656 -9.039 1 92.62 7 GLU B CA 1
ATOM 1655 C C . GLU B 1 7 ? 5.164 -46.625 -9.07 1 92.62 7 GLU B C 1
ATOM 1657 O O . GLU B 1 7 ? 4.75 -46.125 -8.023 1 92.62 7 GLU B O 1
ATOM 1662 N N . ALA B 1 8 ? 4.691 -46.281 -10.227 1 92.5 8 ALA B N 1
ATOM 1663 C CA . ALA B 1 8 ? 3.633 -45.281 -10.398 1 92.5 8 ALA B CA 1
ATOM 1664 C C . ALA B 1 8 ? 2.258 -45.906 -10.164 1 92.5 8 ALA B C 1
ATOM 1666 O O . ALA B 1 8 ? 1.258 -45.188 -10.07 1 92.5 8 ALA B O 1
ATOM 1667 N N . GLY B 1 9 ? 2.199 -47.188 -10.055 1 92.62 9 GLY B N 1
ATOM 1668 C CA . GLY B 1 9 ? 0.946 -47.875 -9.812 1 92.62 9 GLY B CA 1
ATOM 1669 C C . GLY B 1 9 ? 0.037 -47.906 -11.031 1 92.62 9 GLY B C 1
ATOM 1670 O O . GLY B 1 9 ? -1.188 -47.844 -10.898 1 92.62 9 GLY B O 1
ATOM 1671 N N . ILE B 1 10 ? 0.607 -47.812 -12.203 1 94 10 ILE B N 1
ATOM 1672 C CA . ILE B 1 10 ? -0.176 -47.875 -13.43 1 94 10 ILE B CA 1
ATOM 1673 C C . ILE B 1 10 ? 0.4 -48.938 -14.359 1 94 10 ILE B C 1
ATOM 1675 O O . ILE B 1 10 ? 1.399 -49.594 -14.031 1 94 10 ILE B O 1
ATOM 1679 N N . THR B 1 11 ? -0.241 -49.188 -15.492 1 94.25 11 THR B N 1
ATOM 1680 C CA . THR B 1 11 ? 0.224 -50.188 -16.422 1 94.25 11 THR B CA 1
ATOM 1681 C C . THR B 1 11 ? 1.273 -49.625 -17.375 1 94.25 11 THR B C 1
ATOM 1683 O O . THR B 1 11 ? 1.334 -48.406 -17.578 1 94.25 11 THR B O 1
ATOM 1686 N N . VAL B 1 12 ? 2.068 -50.5 -17.859 1 93.38 12 VAL B N 1
ATOM 1687 C CA . VAL B 1 12 ? 3.055 -50.125 -18.875 1 93.38 12 VAL B CA 1
ATOM 1688 C C . VAL B 1 12 ? 2.354 -49.469 -20.062 1 93.38 12 VAL B C 1
ATOM 1690 O O . VAL B 1 12 ? 2.871 -48.531 -20.656 1 93.38 12 VAL B O 1
ATOM 1693 N N . ARG B 1 13 ? 1.18 -50.031 -20.375 1 93.88 13 ARG B N 1
ATOM 1694 C CA . ARG B 1 13 ? 0.394 -49.469 -21.469 1 93.88 13 ARG B CA 1
ATOM 1695 C C . ARG B 1 13 ? 0.04 -48 -21.203 1 93.88 13 ARG B C 1
ATOM 1697 O O . ARG B 1 13 ? 0.115 -47.156 -22.109 1 93.88 13 ARG B O 1
ATOM 1704 N N . THR B 1 14 ? -0.319 -47.719 -20.047 1 94.38 14 THR B N 1
ATOM 1705 C CA . THR B 1 14 ? -0.684 -46.375 -19.672 1 94.38 14 THR B CA 1
ATOM 1706 C C . THR B 1 14 ? 0.521 -45.438 -19.781 1 94.38 14 THR B C 1
ATOM 1708 O O . THR B 1 14 ? 0.396 -44.281 -20.234 1 94.38 14 THR B O 1
ATOM 1711 N N . VAL B 1 15 ? 1.676 -45.906 -19.266 1 93.25 15 VAL B N 1
ATOM 1712 C CA . VAL B 1 15 ? 2.9 -45.125 -19.391 1 93.25 15 VAL B CA 1
ATOM 1713 C C . VAL B 1 15 ? 3.17 -44.812 -20.859 1 93.25 15 VAL B C 1
ATOM 1715 O O . VAL B 1 15 ? 3.49 -43.656 -21.188 1 93.25 15 VAL B O 1
ATOM 1718 N N . ARG B 1 16 ? 3.037 -45.781 -21.688 1 90.88 16 ARG B N 1
ATOM 1719 C CA . ARG B 1 16 ? 3.252 -45.594 -23.125 1 90.88 16 ARG B CA 1
ATOM 1720 C C . ARG B 1 16 ? 2.254 -44.594 -23.688 1 90.88 16 ARG B C 1
ATOM 1722 O O . ARG B 1 16 ? 2.619 -43.75 -24.516 1 90.88 16 ARG B O 1
ATOM 1729 N N . PHE B 1 17 ? 1.046 -44.75 -23.234 1 93.31 17 PHE B N 1
ATOM 1730 C CA . PHE B 1 17 ? 0.003 -43.844 -23.688 1 93.31 17 PHE B CA 1
ATOM 1731 C C . PHE B 1 17 ? 0.359 -42.406 -23.328 1 93.31 17 PHE B C 1
ATOM 1733 O O . PHE B 1 17 ? 0.245 -41.5 -24.172 1 93.31 17 PHE B O 1
ATOM 1740 N N . TYR B 1 18 ? 0.762 -42.219 -22.078 1 93.69 18 TYR B N 1
ATOM 1741 C CA . TYR B 1 18 ? 1.15 -40.875 -21.625 1 93.69 18 TYR B CA 1
ATOM 1742 C C . TYR B 1 18 ? 2.332 -40.344 -22.438 1 93.69 18 TYR B C 1
ATOM 1744 O O . TYR B 1 18 ? 2.395 -39.156 -22.75 1 93.69 18 TYR B O 1
ATOM 1752 N N . ARG B 1 19 ? 3.312 -41.188 -22.703 1 89.62 19 ARG B N 1
ATOM 1753 C CA . ARG B 1 19 ? 4.473 -40.812 -23.516 1 89.62 19 ARG B CA 1
ATOM 1754 C C . ARG B 1 19 ? 4.051 -40.406 -24.922 1 89.62 19 ARG B C 1
ATOM 1756 O O . ARG B 1 19 ? 4.527 -39.406 -25.453 1 89.62 19 ARG B O 1
ATOM 1763 N N . GLU B 1 20 ? 3.188 -41.156 -25.484 1 88.69 20 GLU B N 1
ATOM 1764 C CA . GLU B 1 20 ? 2.707 -40.906 -26.844 1 88.69 20 GLU B CA 1
ATOM 1765 C C . GLU B 1 20 ? 1.95 -39.562 -26.906 1 88.69 20 GLU B C 1
ATOM 1767 O O . GLU B 1 20 ? 1.977 -38.875 -27.922 1 88.69 20 GLU B O 1
ATOM 1772 N N . ARG B 1 21 ? 1.348 -39.281 -25.797 1 88.06 21 ARG B N 1
ATOM 1773 C CA . ARG B 1 21 ? 0.575 -38.031 -25.719 1 88.06 21 ARG B CA 1
ATOM 1774 C C . ARG B 1 21 ? 1.465 -36.844 -25.344 1 88.06 21 ARG B C 1
ATOM 1776 O O . ARG B 1 21 ? 0.982 -35.719 -25.188 1 88.06 21 ARG B O 1
ATOM 1783 N N . GLY B 1 22 ? 2.668 -37.156 -25.047 1 85.56 22 GLY B N 1
ATOM 1784 C CA . GLY B 1 22 ? 3.615 -36.094 -24.734 1 85.56 22 GLY B CA 1
ATOM 1785 C C . GLY B 1 22 ? 3.551 -35.656 -23.281 1 85.56 22 GLY B C 1
ATOM 1786 O O . GLY B 1 22 ? 4.051 -34.562 -22.938 1 85.56 22 GLY B O 1
ATOM 1787 N N . LEU B 1 23 ? 2.908 -36.344 -22.453 1 88 23 LEU B N 1
ATOM 1788 C CA . LEU B 1 23 ? 2.756 -36 -21.031 1 88 23 LEU B CA 1
ATOM 1789 C C . LEU B 1 23 ? 4.012 -36.344 -20.25 1 88 23 LEU B C 1
ATOM 1791 O O . LEU B 1 23 ? 4.258 -35.781 -19.188 1 88 23 LEU B O 1
ATOM 1795 N N . ILE B 1 24 ? 4.797 -37.344 -20.688 1 85 24 ILE B N 1
ATOM 1796 C CA . ILE B 1 24 ? 6.066 -37.75 -20.094 1 85 24 ILE B CA 1
ATOM 1797 C C . ILE B 1 24 ? 7.18 -37.625 -21.141 1 85 24 ILE B C 1
ATOM 1799 O O . ILE B 1 24 ? 6.996 -38 -22.297 1 85 24 ILE B O 1
ATOM 1803 N N . PRO B 1 25 ? 8.242 -36.906 -20.656 1 83.12 25 PRO B N 1
ATOM 1804 C CA . PRO B 1 25 ? 9.336 -36.781 -21.625 1 83.12 25 PRO B CA 1
ATOM 1805 C C . PRO B 1 25 ? 9.938 -38.156 -21.984 1 83.12 25 PRO B C 1
ATOM 1807 O O . PRO B 1 25 ? 9.812 -39.094 -21.203 1 83.12 25 PRO B O 1
ATOM 1810 N N . PRO B 1 26 ? 10.633 -38.156 -23.125 1 83.19 26 PRO B N 1
ATOM 1811 C CA . PRO B 1 26 ? 11.281 -39.406 -23.5 1 83.19 26 PRO B CA 1
ATOM 1812 C C . PRO B 1 26 ? 12.414 -39.781 -22.547 1 83.19 26 PRO B C 1
ATOM 1814 O O . PRO B 1 26 ? 13.055 -38.938 -21.953 1 83.19 26 PRO B O 1
ATOM 1817 N N . PRO B 1 27 ? 12.562 -41.094 -22.312 1 86.31 27 PRO B N 1
ATOM 1818 C CA . PRO B 1 27 ? 13.633 -41.562 -21.438 1 86.31 27 PRO B CA 1
ATOM 1819 C C . PRO B 1 27 ? 15.023 -41.344 -22.016 1 86.31 27 PRO B C 1
ATOM 1821 O O . PRO B 1 27 ? 15.156 -41.094 -23.219 1 86.31 27 PRO B O 1
ATOM 1824 N N . ARG B 1 28 ? 16.016 -41.156 -21.172 1 85.88 28 ARG B N 1
ATOM 1825 C CA . ARG B 1 28 ? 17.391 -41.188 -21.656 1 85.88 28 ARG B CA 1
ATOM 1826 C C . ARG B 1 28 ? 17.75 -42.562 -22.203 1 85.88 28 ARG B C 1
ATOM 1828 O O . ARG B 1 28 ? 17.375 -43.594 -21.641 1 85.88 28 ARG B O 1
ATOM 1835 N N . ARG B 1 29 ? 18.375 -42.562 -23.375 1 85.06 29 ARG B N 1
ATOM 1836 C CA . ARG B 1 29 ? 18.719 -43.812 -24 1 85.06 29 ARG B CA 1
ATOM 1837 C C . ARG B 1 29 ? 20.203 -44.094 -23.891 1 85.06 29 ARG B C 1
ATOM 1839 O O . ARG B 1 29 ? 21.031 -43.219 -24.109 1 85.06 29 ARG B O 1
ATOM 1846 N N . GLU B 1 30 ? 20.547 -45.062 -23.312 1 84.31 30 GLU B N 1
ATOM 1847 C CA . GLU B 1 30 ? 21.891 -45.625 -23.359 1 84.31 30 GLU B CA 1
ATOM 1848 C C . GLU B 1 30 ? 21.938 -46.938 -24.125 1 84.31 30 GLU B C 1
ATOM 1850 O O . GLU B 1 30 ? 21.641 -48 -23.562 1 84.31 30 GLU B O 1
ATOM 1855 N N . GLY B 1 31 ? 22.391 -46.875 -25.312 1 83.69 31 GLY B N 1
ATOM 1856 C CA . GLY B 1 31 ? 22.281 -48.062 -26.172 1 83.69 31 GLY B CA 1
ATOM 1857 C C . GLY B 1 31 ? 20.844 -48.438 -26.453 1 83.69 31 GLY B C 1
ATOM 1858 O O . GLY B 1 31 ? 20.047 -47.625 -26.922 1 83.69 31 GLY B O 1
ATOM 1859 N N . ARG B 1 32 ? 20.469 -49.719 -26.141 1 83.62 32 ARG B N 1
ATOM 1860 C CA . ARG B 1 32 ? 19.125 -50.219 -26.391 1 83.62 32 ARG B CA 1
ATOM 1861 C C . ARG B 1 32 ? 18.234 -50.062 -25.172 1 83.62 32 ARG B C 1
ATOM 1863 O O . ARG B 1 32 ? 17.047 -50.375 -25.203 1 83.62 32 ARG B O 1
ATOM 1870 N N . ILE B 1 33 ? 18.797 -49.562 -24.109 1 82.69 33 ILE B N 1
ATOM 1871 C CA . ILE B 1 33 ? 18.047 -49.469 -22.844 1 82.69 33 ILE B CA 1
ATOM 1872 C C . ILE B 1 33 ? 17.516 -48.062 -22.656 1 82.69 33 ILE B C 1
ATOM 1874 O O . ILE B 1 33 ? 18.266 -47.062 -22.828 1 82.69 33 ILE B O 1
ATOM 1878 N N . ALA B 1 34 ? 16.125 -47.938 -22.453 1 83.5 34 ALA B N 1
ATOM 1879 C CA . ALA B 1 34 ? 15.5 -46.688 -22.109 1 83.5 34 ALA B CA 1
ATOM 1880 C C . ALA B 1 34 ? 15.492 -46.469 -20.594 1 83.5 34 ALA B C 1
ATOM 1882 O O . ALA B 1 34 ? 14.945 -47.281 -19.844 1 83.5 34 ALA B O 1
ATOM 1883 N N . TRP B 1 35 ? 16.172 -45.312 -20.078 1 85 35 TRP B N 1
ATOM 1884 C CA . TRP B 1 35 ? 16.281 -45.031 -18.656 1 85 35 TRP B CA 1
ATOM 1885 C C . TRP B 1 35 ? 15.281 -43.938 -18.234 1 85 35 TRP B C 1
ATOM 1887 O O . TRP B 1 35 ? 15.273 -42.844 -18.797 1 85 35 TRP B O 1
ATOM 1897 N N . TYR B 1 36 ? 14.352 -44.438 -17.406 1 87.94 36 TYR B N 1
ATOM 1898 C CA . TYR B 1 36 ? 13.438 -43.5 -16.766 1 87.94 36 TYR B CA 1
ATOM 1899 C C . TYR B 1 36 ? 13.938 -43.094 -15.383 1 87.94 36 TYR B C 1
ATOM 1901 O O . TYR B 1 36 ? 14.406 -43.938 -14.617 1 87.94 36 TYR B O 1
ATOM 1909 N N . ASP B 1 37 ? 13.969 -41.812 -15.164 1 84.69 37 ASP B N 1
ATOM 1910 C CA . ASP B 1 37 ? 14.5 -41.344 -13.898 1 84.69 37 ASP B CA 1
ATOM 1911 C C . ASP B 1 37 ? 13.383 -40.875 -12.977 1 84.69 37 ASP B C 1
ATOM 1913 O O . ASP B 1 37 ? 12.203 -41.094 -13.25 1 84.69 37 ASP B O 1
ATOM 1917 N N . GLU B 1 38 ? 13.82 -40.344 -11.805 1 85.25 38 GLU B N 1
ATOM 1918 C CA . GLU B 1 38 ? 12.891 -39.906 -10.766 1 85.25 38 GLU B CA 1
ATOM 1919 C C . GLU B 1 38 ? 11.992 -38.781 -11.273 1 85.25 38 GLU B C 1
ATOM 1921 O O . GLU B 1 38 ? 10.867 -38.594 -10.797 1 85.25 38 GLU B O 1
ATOM 1926 N N . HIS B 1 39 ? 12.422 -38.094 -12.242 1 83.5 39 HIS B N 1
ATOM 1927 C CA . HIS B 1 39 ? 11.633 -37.031 -12.812 1 83.5 39 HIS B CA 1
ATOM 1928 C C . HIS B 1 39 ? 10.398 -37.562 -13.531 1 83.5 39 HIS B C 1
ATOM 1930 O O . HIS B 1 39 ? 9.32 -36.969 -13.461 1 83.5 39 HIS B O 1
ATOM 1936 N N . HIS B 1 40 ? 10.625 -38.688 -14.195 1 88.31 40 HIS B N 1
ATOM 1937 C CA . HIS B 1 40 ? 9.508 -39.312 -14.875 1 88.31 40 HIS B CA 1
ATOM 1938 C C . HIS B 1 40 ? 8.445 -39.781 -13.883 1 88.31 40 HIS B C 1
ATOM 1940 O O . HIS B 1 40 ? 7.25 -39.594 -14.117 1 88.31 40 HIS B O 1
ATOM 1946 N N . LEU B 1 41 ? 8.906 -40.312 -12.828 1 88.44 41 LEU B N 1
ATOM 1947 C CA . LEU B 1 41 ? 7.977 -40.781 -11.797 1 88.44 41 LEU B CA 1
ATOM 1948 C C . LEU B 1 41 ? 7.199 -39.625 -11.203 1 88.44 41 LEU B C 1
ATOM 1950 O O . LEU B 1 41 ? 5.988 -39.719 -10.992 1 88.44 41 LEU B O 1
ATOM 1954 N N . ALA B 1 42 ? 7.902 -38.594 -10.961 1 85 42 ALA B N 1
ATOM 1955 C CA . ALA B 1 42 ? 7.262 -37.406 -10.414 1 85 42 ALA B CA 1
ATOM 1956 C C . ALA B 1 42 ? 6.168 -36.875 -11.344 1 85 42 ALA B C 1
ATOM 1958 O O . ALA B 1 42 ? 5.09 -36.5 -10.891 1 85 42 ALA B O 1
ATOM 1959 N N . ARG B 1 43 ? 6.434 -36.938 -12.562 1 87 43 ARG B N 1
ATOM 1960 C CA . ARG B 1 43 ? 5.469 -36.469 -13.555 1 87 43 ARG B CA 1
ATOM 1961 C C . ARG B 1 43 ? 4.23 -37.344 -13.57 1 87 43 ARG B C 1
ATOM 1963 O O . ARG B 1 43 ? 3.104 -36.875 -13.648 1 87 43 ARG B O 1
ATOM 1970 N N . LEU B 1 44 ? 4.434 -38.625 -13.492 1 90.69 44 LEU B N 1
ATOM 1971 C CA . LEU B 1 44 ? 3.312 -39.562 -13.477 1 90.69 44 LEU B CA 1
ATOM 1972 C C . LEU B 1 44 ? 2.441 -39.344 -12.242 1 90.69 44 LEU B C 1
ATOM 1974 O O . LEU B 1 44 ? 1.213 -39.375 -12.328 1 90.69 44 LEU B O 1
ATOM 1978 N N . ARG B 1 45 ? 3.066 -39.062 -11.164 1 88.25 45 ARG B N 1
ATOM 1979 C CA . ARG B 1 45 ? 2.326 -38.812 -9.938 1 88.25 45 ARG B CA 1
ATOM 1980 C C . ARG B 1 45 ? 1.524 -37.5 -10.055 1 88.25 45 ARG B C 1
ATOM 1982 O O . ARG B 1 45 ? 0.386 -37.438 -9.594 1 88.25 45 ARG B O 1
ATOM 1989 N N . THR B 1 46 ? 2.133 -36.562 -10.648 1 87.88 46 THR B N 1
ATOM 1990 C CA . THR B 1 46 ? 1.455 -35.312 -10.891 1 87.88 46 THR B CA 1
ATOM 1991 C C . THR B 1 46 ? 0.222 -35.5 -11.766 1 87.88 46 THR B C 1
ATOM 1993 O O . THR B 1 46 ? -0.847 -34.969 -11.477 1 87.88 46 THR B O 1
ATOM 1996 N N . ILE B 1 47 ? 0.369 -36.25 -12.836 1 89.88 47 ILE B N 1
ATOM 1997 C CA . ILE B 1 47 ? -0.74 -36.531 -13.742 1 89.88 47 ILE B CA 1
ATOM 1998 C C . ILE B 1 47 ? -1.876 -37.219 -12.977 1 89.88 47 ILE B C 1
ATOM 2000 O O . ILE B 1 47 ? -3.031 -36.781 -13.07 1 89.88 47 ILE B O 1
ATOM 2004 N N . ALA B 1 48 ? -1.554 -38.188 -12.18 1 90.94 48 ALA B N 1
ATOM 2005 C CA . ALA B 1 48 ? -2.545 -38.938 -11.391 1 90.94 48 ALA B CA 1
ATOM 2006 C C . ALA B 1 48 ? -3.279 -38 -10.438 1 90.94 48 ALA B C 1
ATOM 2008 O O . ALA B 1 48 ? -4.504 -38.062 -10.312 1 90.94 48 ALA B O 1
ATOM 2009 N N . ALA B 1 49 ? -2.561 -37.156 -9.789 1 87.62 49 ALA B N 1
ATOM 2010 C CA . ALA B 1 49 ? -3.135 -36.25 -8.812 1 87.62 49 ALA B CA 1
ATOM 2011 C C . ALA B 1 49 ? -4.098 -35.281 -9.484 1 87.62 49 ALA B C 1
ATOM 2013 O O . ALA B 1 49 ? -5.164 -34.969 -8.945 1 87.62 49 ALA B O 1
ATOM 2014 N N . LEU B 1 50 ? -3.707 -34.75 -10.586 1 88.25 50 LEU B N 1
ATOM 2015 C CA . LEU B 1 50 ? -4.547 -33.812 -11.305 1 88.25 50 LEU B CA 1
ATOM 2016 C C . LEU B 1 50 ? -5.805 -34.5 -11.844 1 88.25 50 LEU B C 1
ATOM 2018 O O . LEU B 1 50 ? -6.891 -33.906 -11.805 1 88.25 50 LEU B O 1
ATOM 2022 N N . LEU B 1 51 ? -5.664 -35.75 -12.281 1 90.38 51 LEU B N 1
ATOM 2023 C CA . LEU B 1 51 ? -6.824 -36.531 -12.711 1 90.38 51 LEU B CA 1
ATOM 2024 C C . LEU B 1 51 ? -7.816 -36.688 -11.562 1 90.38 51 LEU B C 1
ATOM 2026 O O . LEU B 1 51 ? -9.023 -36.531 -11.75 1 90.38 51 LEU B O 1
ATOM 2030 N N . GLU B 1 52 ? -7.293 -36.938 -10.414 1 88.88 52 GLU B N 1
ATOM 2031 C CA . GLU B 1 52 ? -8.125 -37.125 -9.227 1 88.88 52 GLU B CA 1
ATOM 2032 C C . GLU B 1 52 ? -8.906 -35.844 -8.898 1 88.88 52 GLU B C 1
ATOM 2034 O O . GLU B 1 52 ? -9.992 -35.906 -8.312 1 88.88 52 GLU B O 1
ATOM 2039 N N . ARG B 1 53 ? -8.375 -34.75 -9.328 1 86.06 53 ARG B N 1
ATOM 2040 C CA . ARG B 1 53 ? -8.984 -33.469 -9.016 1 86.06 53 ARG B CA 1
ATOM 2041 C C . ARG B 1 53 ? -9.906 -33 -10.148 1 86.06 53 ARG B C 1
ATOM 2043 O O . ARG B 1 53 ? -10.383 -31.875 -10.148 1 86.06 53 ARG B O 1
ATOM 2050 N N . GLY B 1 54 ? -10.023 -33.844 -11.156 1 86.81 54 GLY B N 1
ATOM 2051 C CA . GLY B 1 54 ? -11.047 -33.594 -12.164 1 86.81 54 GLY B CA 1
ATOM 2052 C C . GLY B 1 54 ? -10.484 -33.031 -13.453 1 86.81 54 GLY B C 1
ATOM 2053 O O . GLY B 1 54 ? -11.234 -32.688 -14.359 1 86.81 54 GLY B O 1
ATOM 2054 N N . HIS B 1 55 ? -9.203 -33.031 -13.57 1 88.69 55 HIS B N 1
ATOM 2055 C CA . HIS B 1 55 ? -8.609 -32.531 -14.812 1 88.69 55 HIS B CA 1
ATOM 2056 C C . HIS B 1 55 ? -8.648 -33.594 -15.898 1 88.69 55 HIS B C 1
ATOM 2058 O O . HIS B 1 55 ? -8.594 -34.781 -15.609 1 88.69 55 HIS B O 1
ATOM 2064 N N . THR B 1 56 ? -8.797 -33.094 -17.078 1 89.75 56 THR B N 1
ATOM 2065 C CA . THR B 1 56 ? -8.727 -34 -18.219 1 89.75 56 THR B CA 1
ATOM 2066 C C . THR B 1 56 ? -7.285 -34.156 -18.688 1 89.75 56 THR B C 1
ATOM 2068 O O . THR B 1 56 ? -6.426 -33.344 -18.375 1 89.75 56 THR B O 1
ATOM 2071 N N . LEU B 1 57 ? -6.957 -35.25 -19.375 1 90.69 57 LEU B N 1
ATOM 2072 C CA . LEU B 1 57 ? -5.621 -35.469 -19.906 1 90.69 57 LEU B CA 1
ATOM 2073 C C . LEU B 1 57 ? -5.199 -34.344 -20.844 1 90.69 57 LEU B C 1
ATOM 2075 O O . LEU B 1 57 ? -4.039 -33.938 -20.844 1 90.69 57 LEU B O 1
ATOM 2079 N N . ASN B 1 58 ? -6.207 -33.844 -21.594 1 89.38 58 ASN B N 1
ATOM 2080 C CA . ASN B 1 58 ? -5.918 -32.719 -22.469 1 89.38 58 ASN B CA 1
ATOM 2081 C C . ASN B 1 58 ? -5.535 -31.469 -21.672 1 89.38 58 ASN B C 1
ATOM 2083 O O . ASN B 1 58 ? -4.57 -30.781 -22.016 1 89.38 58 ASN B O 1
ATOM 2087 N N . GLY B 1 59 ? -6.273 -31.234 -20.641 1 87.56 59 GLY B N 1
ATOM 2088 C CA . GLY B 1 59 ? -5.957 -30.109 -19.766 1 87.56 59 GLY B CA 1
ATOM 2089 C C . GLY B 1 59 ? -4.594 -30.234 -19.109 1 87.56 59 GLY B C 1
ATOM 2090 O O . GLY B 1 59 ? -3.863 -29.25 -19 1 87.56 59 GLY B O 1
ATOM 2091 N N . ILE B 1 60 ? -4.281 -31.453 -18.766 1 89.25 60 ILE B N 1
ATOM 2092 C CA . ILE B 1 60 ? -3.006 -31.703 -18.109 1 89.25 60 ILE B CA 1
ATOM 2093 C C . ILE B 1 60 ? -1.862 -31.5 -19.094 1 89.25 60 ILE B C 1
ATOM 2095 O O . ILE B 1 60 ? -0.824 -30.922 -18.75 1 89.25 60 ILE B O 1
ATOM 2099 N N . ALA B 1 61 ? -2.08 -31.906 -20.25 1 88.19 61 ALA B N 1
ATOM 2100 C CA . ALA B 1 61 ? -1.078 -31.688 -21.297 1 88.19 61 ALA B CA 1
ATOM 2101 C C . ALA B 1 61 ? -0.834 -30.203 -21.531 1 88.19 61 ALA B C 1
ATOM 2103 O O . ALA B 1 61 ? 0.312 -29.766 -21.656 1 88.19 61 ALA B O 1
ATOM 2104 N N . GLU B 1 62 ? -1.904 -29.484 -21.516 1 87.44 62 GLU B N 1
ATOM 2105 C CA . GLU B 1 62 ? -1.806 -28.031 -21.703 1 87.44 62 GLU B CA 1
ATOM 2106 C C . GLU B 1 62 ? -1.088 -27.375 -20.516 1 87.44 62 GLU B C 1
ATOM 2108 O O . GLU B 1 62 ? -0.291 -26.453 -20.703 1 87.44 62 GLU B O 1
ATOM 2113 N N . LEU B 1 63 ? -1.41 -27.844 -19.344 1 85 63 LEU B N 1
ATOM 2114 C CA . LEU B 1 63 ? -0.745 -27.328 -18.156 1 85 63 LEU B CA 1
ATOM 2115 C C . LEU B 1 63 ? 0.75 -27.625 -18.203 1 85 63 LEU B C 1
ATOM 2117 O O . LEU B 1 63 ? 1.568 -26.766 -17.859 1 85 63 LEU B O 1
ATOM 2121 N N . ALA B 1 64 ? 1.078 -28.859 -18.594 1 83.5 64 ALA B N 1
ATOM 2122 C CA . ALA B 1 64 ? 2.475 -29.281 -18.703 1 83.5 64 ALA B CA 1
ATOM 2123 C C . ALA B 1 64 ? 3.232 -28.406 -19.703 1 83.5 64 ALA B C 1
ATOM 2125 O O . ALA B 1 64 ? 4.379 -28.031 -19.469 1 83.5 64 ALA B O 1
ATOM 2126 N N . ASP B 1 65 ? 2.559 -28.156 -20.781 1 84.75 65 ASP B N 1
ATOM 2127 C CA . ASP B 1 65 ? 3.154 -27.297 -21.797 1 84.75 65 ASP B CA 1
ATOM 2128 C C . ASP B 1 65 ? 3.426 -25.891 -21.25 1 84.75 65 ASP B C 1
ATOM 2130 O O . ASP B 1 65 ? 4.5 -25.328 -21.469 1 84.75 65 ASP B O 1
ATOM 2134 N N . ALA B 1 66 ? 2.426 -25.406 -20.562 1 81.38 66 ALA B N 1
ATOM 2135 C CA . ALA B 1 66 ? 2.572 -24.094 -19.953 1 81.38 66 ALA B CA 1
ATOM 2136 C C . ALA B 1 66 ? 3.713 -24.078 -18.938 1 81.38 66 ALA B C 1
ATOM 2138 O O . ALA B 1 66 ? 4.48 -23.125 -18.875 1 81.38 66 ALA B O 1
ATOM 2139 N N . PHE B 1 67 ? 3.783 -25.094 -18.172 1 80 67 PHE B N 1
ATOM 2140 C CA . PHE B 1 67 ? 4.828 -25.234 -17.172 1 80 67 PHE B CA 1
ATOM 2141 C C . PHE B 1 67 ? 6.207 -25.266 -17.812 1 80 67 PHE B C 1
ATOM 2143 O O . PHE B 1 67 ? 7.129 -24.578 -17.359 1 80 67 PHE B O 1
ATOM 2150 N N . ASP B 1 68 ? 6.367 -26.031 -18.875 1 77.31 68 ASP B N 1
ATOM 2151 C CA . ASP B 1 68 ? 7.641 -26.188 -19.562 1 77.31 68 ASP B CA 1
ATOM 2152 C C . ASP B 1 68 ? 8.109 -24.875 -20.188 1 77.31 68 ASP B C 1
ATOM 2154 O O . ASP B 1 68 ? 9.312 -24.641 -20.312 1 77.31 68 ASP B O 1
ATOM 2158 N N . LYS B 1 69 ? 7.172 -24 -20.438 1 79.5 69 LYS B N 1
ATOM 2159 C CA . LYS B 1 69 ? 7.488 -22.719 -21.078 1 79.5 69 LYS B CA 1
ATOM 2160 C C . LYS B 1 69 ? 7.648 -21.609 -20.031 1 79.5 69 LYS B C 1
ATOM 2162 O O . LYS B 1 69 ? 7.961 -20.469 -20.375 1 79.5 69 LYS B O 1
ATOM 2167 N N . GLY B 1 70 ? 7.387 -21.969 -18.812 1 79.62 70 GLY B N 1
ATOM 2168 C CA . GLY B 1 70 ? 7.438 -20.969 -17.75 1 79.62 70 GLY B CA 1
ATOM 2169 C C . GLY B 1 70 ? 8.844 -20.484 -17.453 1 79.62 70 GLY B C 1
ATOM 2170 O O . GLY B 1 70 ? 9.82 -21.156 -17.781 1 79.62 70 GLY B O 1
ATOM 2171 N N . ARG B 1 71 ? 8.938 -19.234 -16.891 1 78.19 71 ARG B N 1
ATOM 2172 C CA . ARG B 1 71 ? 10.211 -18.609 -16.547 1 78.19 71 ARG B CA 1
ATOM 2173 C C . ARG B 1 71 ? 10.836 -19.297 -15.328 1 78.19 71 ARG B C 1
ATOM 2175 O O . ARG B 1 71 ? 10.133 -19.688 -14.398 1 78.19 71 ARG B O 1
ATOM 2182 N N . ASP B 1 72 ? 12.086 -19.266 -15.375 1 80.81 72 ASP B N 1
ATOM 2183 C CA . ASP B 1 72 ? 12.859 -19.766 -14.242 1 80.81 72 ASP B CA 1
ATOM 2184 C C . ASP B 1 72 ? 12.75 -18.812 -13.047 1 80.81 72 ASP B C 1
ATOM 2186 O O . ASP B 1 72 ? 12.805 -17.594 -13.211 1 80.81 72 ASP B O 1
ATOM 2190 N N . VAL B 1 73 ? 12.57 -19.391 -11.922 1 79.25 73 VAL B N 1
ATOM 2191 C CA . VAL B 1 73 ? 12.398 -18.609 -10.695 1 79.25 73 VAL B CA 1
ATOM 2192 C C . VAL B 1 73 ? 13.617 -17.719 -10.477 1 79.25 73 VAL B C 1
ATOM 2194 O O . VAL B 1 73 ? 13.5 -16.625 -9.93 1 79.25 73 VAL B O 1
ATOM 2197 N N . GLY B 1 74 ? 14.805 -18.219 -10.727 1 74.19 74 GLY B N 1
ATOM 2198 C CA . GLY B 1 74 ? 15.992 -17.391 -10.617 1 74.19 74 GLY B CA 1
ATOM 2199 C C . GLY B 1 74 ? 15.891 -16.094 -11.398 1 74.19 74 GLY B C 1
ATOM 2200 O O . GLY B 1 74 ? 16.281 -15.031 -10.914 1 74.19 74 GLY B O 1
ATOM 2201 N N . GLU B 1 75 ? 15.305 -16.172 -12.539 1 76.06 75 GLU B N 1
ATOM 2202 C CA . GLU B 1 75 ? 15.086 -15 -13.367 1 76.06 75 GLU B CA 1
ATOM 2203 C C . GLU B 1 75 ? 14.055 -14.062 -12.75 1 76.06 75 GLU B C 1
ATOM 2205 O O . GLU B 1 75 ? 14.164 -12.844 -12.867 1 76.06 75 GLU B O 1
ATOM 2210 N N . LEU B 1 76 ? 13.07 -14.656 -12.102 1 74.75 76 LEU B N 1
ATOM 2211 C CA . LEU B 1 76 ? 11.977 -13.898 -11.5 1 74.75 76 LEU B CA 1
ATOM 2212 C C . LEU B 1 76 ? 12.438 -13.18 -10.242 1 74.75 76 LEU B C 1
ATOM 2214 O O . LEU B 1 76 ? 12.102 -12.008 -10.031 1 74.75 76 LEU B O 1
ATOM 2218 N N . LEU B 1 77 ? 13.023 -13.883 -9.281 1 70.38 77 LEU B N 1
ATOM 2219 C CA . LEU B 1 77 ? 13.398 -13.328 -7.984 1 70.38 77 LEU B CA 1
ATOM 2220 C C . LEU B 1 77 ? 14.719 -12.578 -8.07 1 70.38 77 LEU B C 1
ATOM 2222 O O . LEU B 1 77 ? 15.086 -11.844 -7.148 1 70.38 77 LEU B O 1
ATOM 2226 N N . GLY B 1 78 ? 15.203 -12.336 -9.188 1 60.31 78 GLY B N 1
ATOM 2227 C CA . GLY B 1 78 ? 16.531 -11.758 -9.258 1 60.31 78 GLY B CA 1
ATOM 2228 C C . GLY B 1 78 ? 17.578 -12.562 -8.5 1 60.31 78 GLY B C 1
ATOM 2229 O O . GLY B 1 78 ? 17.234 -13.383 -7.648 1 60.31 78 GLY B O 1
ATOM 2230 N N . LEU B 1 79 ? 18.75 -12.805 -9.031 1 48.38 79 LEU B N 1
ATOM 2231 C CA . LEU B 1 79 ? 19.922 -13.492 -8.469 1 48.38 79 LEU B CA 1
ATOM 2232 C C . LEU B 1 79 ? 20.219 -12.992 -7.062 1 48.38 79 LEU B C 1
ATOM 2234 O O . LEU B 1 79 ? 20.734 -11.883 -6.887 1 48.38 79 LEU B O 1
ATOM 2238 N N . GLY B 1 80 ? 19.766 -13.609 -5.938 1 49.34 80 GLY B N 1
ATOM 2239 C CA . GLY B 1 80 ? 20.344 -13.555 -4.602 1 49.34 80 GLY B CA 1
ATOM 2240 C C . GLY B 1 80 ? 19.719 -12.484 -3.727 1 49.34 80 GLY B C 1
ATOM 2241 O O . GLY B 1 80 ? 20.078 -12.336 -2.561 1 49.34 80 GLY B O 1
ATOM 2242 N N . GLU B 1 81 ? 19.047 -11.438 -4.211 1 54.47 81 GLU B N 1
ATOM 2243 C CA . GLU B 1 81 ? 18.812 -10.391 -3.219 1 54.47 81 GLU B CA 1
ATOM 2244 C C . GLU B 1 81 ? 17.531 -10.664 -2.424 1 54.47 81 GLU B C 1
ATOM 2246 O O . GLU B 1 81 ? 16.547 -11.156 -2.975 1 54.47 81 GLU B O 1
ATOM 2251 N N . PRO B 1 82 ? 17.766 -10.695 -1.062 1 54.5 82 PRO B N 1
ATOM 2252 C CA . PRO B 1 82 ? 16.703 -10.922 -0.071 1 54.5 82 PRO B CA 1
ATOM 2253 C C . PRO B 1 82 ? 15.477 -10.055 -0.308 1 54.5 82 PRO B C 1
ATOM 2255 O O . PRO B 1 82 ? 15.586 -8.828 -0.386 1 54.5 82 PRO B O 1
ATOM 2258 N N . THR B 1 83 ? 14.492 -10.625 -1.043 1 68.31 83 THR B N 1
ATOM 2259 C CA . THR B 1 83 ? 13.195 -9.961 -1.071 1 68.31 83 THR B CA 1
ATOM 2260 C C . THR B 1 83 ? 12.461 -10.156 0.25 1 68.31 83 THR B C 1
ATOM 2262 O O . THR B 1 83 ? 12.766 -11.086 1.003 1 68.31 83 THR B O 1
ATOM 2265 N N . GLU B 1 84 ? 11.867 -9.156 0.819 1 84.75 84 GLU B N 1
ATOM 2266 C CA . GLU B 1 84 ? 11.016 -9.312 2 1 84.75 84 GLU B CA 1
ATOM 2267 C C . GLU B 1 84 ? 9.953 -10.375 1.778 1 84.75 84 GLU B C 1
ATOM 2269 O O . GLU B 1 84 ? 9.43 -10.945 2.738 1 84.75 84 GLU B O 1
ATOM 2274 N N . GLU B 1 85 ? 9.898 -10.805 0.49 1 91.25 85 GLU B N 1
ATOM 2275 C CA . GLU B 1 85 ? 8.875 -11.812 0.201 1 91.25 85 GLU B CA 1
ATOM 2276 C C . GLU B 1 85 ? 9.461 -13.219 0.254 1 91.25 85 GLU B C 1
ATOM 2278 O O . GLU B 1 85 ? 10.586 -13.453 -0.184 1 91.25 85 GLU B O 1
ATOM 2283 N N . GLN B 1 86 ? 8.664 -14.133 0.884 1 92.19 86 GLN B N 1
ATOM 2284 C CA . GLN B 1 86 ? 9.062 -15.531 1.012 1 92.19 86 GLN B CA 1
ATOM 2285 C C . GLN B 1 86 ? 8.5 -16.375 -0.13 1 92.19 86 GLN B C 1
ATOM 2287 O O . GLN B 1 86 ? 7.297 -16.625 -0.181 1 92.19 86 GLN B O 1
ATOM 2292 N N . PRO B 1 87 ? 9.367 -16.766 -1.069 1 92 87 PRO B N 1
ATOM 2293 C CA . PRO B 1 87 ? 8.883 -17.656 -2.125 1 92 87 PRO B CA 1
ATOM 2294 C C . PRO B 1 87 ? 8.367 -18.984 -1.582 1 92 87 PRO B C 1
ATOM 2296 O O . PRO B 1 87 ? 8.828 -19.453 -0.539 1 92 87 PRO B O 1
ATOM 2299 N N . VAL B 1 88 ? 7.383 -19.578 -2.227 1 93.69 88 VAL B N 1
ATOM 2300 C CA . VAL B 1 88 ? 6.781 -20.828 -1.794 1 93.69 88 VAL B CA 1
ATOM 2301 C C . VAL B 1 88 ? 6.906 -21.875 -2.904 1 93.69 88 VAL B C 1
ATOM 2303 O O . VAL B 1 88 ? 6.414 -21.656 -4.016 1 93.69 88 VAL B O 1
ATOM 2306 N N . ARG B 1 89 ? 7.547 -22.953 -2.623 1 92.25 89 ARG B N 1
ATOM 2307 C CA . ARG B 1 89 ? 7.605 -24.078 -3.561 1 92.25 89 ARG B CA 1
ATOM 2308 C C . ARG B 1 89 ? 6.348 -24.938 -3.473 1 92.25 89 ARG B C 1
ATOM 2310 O O . ARG B 1 89 ? 5.883 -25.25 -2.375 1 92.25 89 ARG B O 1
ATOM 2317 N N . LEU B 1 90 ? 5.82 -25.156 -4.605 1 91.31 90 LEU B N 1
ATOM 2318 C CA . LEU B 1 90 ? 4.582 -25.922 -4.676 1 91.31 90 LEU B CA 1
ATOM 2319 C C . LEU B 1 90 ? 4.652 -26.969 -5.781 1 91.31 90 LEU B C 1
ATOM 2321 O O . LEU B 1 90 ? 5.223 -26.719 -6.848 1 91.31 90 LEU B O 1
ATOM 2325 N N . THR B 1 91 ? 4.047 -28.156 -5.402 1 85.06 91 THR B N 1
ATOM 2326 C CA . THR B 1 91 ? 3.748 -29.094 -6.48 1 85.06 91 THR B CA 1
ATOM 2327 C C . THR B 1 91 ? 2.494 -28.672 -7.238 1 85.06 91 THR B C 1
ATOM 2329 O O . THR B 1 91 ? 1.707 -27.859 -6.742 1 85.06 91 THR B O 1
ATOM 2332 N N . PRO B 1 92 ? 2.318 -29.172 -8.43 1 83.38 92 PRO B N 1
ATOM 2333 C CA . PRO B 1 92 ? 1.08 -28.859 -9.148 1 83.38 92 PRO B CA 1
ATOM 2334 C C . PRO B 1 92 ? -0.17 -29.234 -8.352 1 83.38 92 PRO B C 1
ATOM 2336 O O . PRO B 1 92 ? -1.186 -28.547 -8.43 1 83.38 92 PRO B O 1
ATOM 2339 N N . GLU B 1 93 ? -0.105 -30.297 -7.57 1 84.31 93 GLU B N 1
ATOM 2340 C CA . GLU B 1 93 ? -1.226 -30.734 -6.738 1 84.31 93 GLU B CA 1
ATOM 2341 C C . GLU B 1 93 ? -1.529 -29.703 -5.652 1 84.31 93 GLU B C 1
ATOM 2343 O O . GLU B 1 93 ? -2.693 -29.391 -5.395 1 84.31 93 GLU B O 1
ATOM 2348 N N . GLU B 1 94 ? -0.488 -29.266 -5.043 1 90 94 GLU B N 1
ATOM 2349 C CA . GLU B 1 94 ? -0.654 -28.25 -4.004 1 90 94 GLU B CA 1
ATOM 2350 C C . GLU B 1 94 ? -1.254 -26.969 -4.574 1 90 94 GLU B C 1
ATOM 2352 O O . GLU B 1 94 ? -2.109 -26.344 -3.943 1 90 94 GLU B O 1
ATOM 2357 N N . LEU B 1 95 ? -0.727 -26.578 -5.746 1 91.19 95 LEU B N 1
ATOM 2358 C CA . LEU B 1 95 ? -1.27 -25.406 -6.414 1 91.19 95 LEU B CA 1
ATOM 2359 C C . LEU B 1 95 ? -2.764 -25.562 -6.676 1 91.19 95 LEU B C 1
ATOM 2361 O O . LEU B 1 95 ? -3.545 -24.641 -6.438 1 91.19 95 LEU B O 1
ATOM 2365 N N . ALA B 1 96 ? -3.15 -26.781 -7.176 1 88.94 96 ALA B N 1
ATOM 2366 C CA . ALA B 1 96 ? -4.555 -27.078 -7.445 1 88.94 96 ALA B CA 1
ATOM 2367 C C . ALA B 1 96 ? -5.387 -27 -6.172 1 88.94 96 ALA B C 1
ATOM 2369 O O . ALA B 1 96 ? -6.543 -26.578 -6.199 1 88.94 96 ALA B O 1
ATOM 2370 N N . ASP B 1 97 ? -4.797 -27.406 -5.062 1 91.69 97 ASP B N 1
ATOM 2371 C CA . ASP B 1 97 ? -5.5 -27.375 -3.781 1 91.69 97 ASP B CA 1
ATOM 2372 C C . ASP B 1 97 ? -5.758 -25.938 -3.34 1 91.69 97 ASP B C 1
ATOM 2374 O O . ASP B 1 97 ? -6.801 -25.641 -2.752 1 91.69 97 ASP B O 1
ATOM 2378 N N . HIS B 1 98 ? -4.824 -24.984 -3.596 1 93.31 98 HIS B N 1
ATOM 2379 C CA . HIS B 1 98 ? -4.977 -23.594 -3.232 1 93.31 98 HIS B CA 1
ATOM 2380 C C . HIS B 1 98 ? -6.051 -22.906 -4.078 1 93.31 98 HIS B C 1
ATOM 2382 O O . HIS B 1 98 ? -6.703 -21.969 -3.623 1 93.31 98 HIS B O 1
ATOM 2388 N N . PHE B 1 99 ? -6.195 -23.375 -5.32 1 94.56 99 PHE B N 1
ATOM 2389 C CA . PHE B 1 99 ? -7.066 -22.719 -6.277 1 94.56 99 PHE B CA 1
ATOM 2390 C C . PHE B 1 99 ? -8.039 -23.703 -6.914 1 94.56 99 PHE B C 1
ATOM 2392 O O . PHE B 1 99 ? -8.141 -23.781 -8.141 1 94.56 99 PHE B O 1
ATOM 2399 N N . ALA B 1 100 ? -8.781 -24.422 -6.125 1 85.88 100 ALA B N 1
ATOM 2400 C CA . ALA B 1 100 ? -9.648 -25.516 -6.559 1 85.88 100 ALA B CA 1
ATOM 2401 C C . ALA B 1 100 ? -10.57 -25.062 -7.691 1 85.88 100 ALA B C 1
ATOM 2403 O O . ALA B 1 100 ? -11.273 -24.062 -7.562 1 85.88 100 ALA B O 1
ATOM 2404 N N . GLY B 1 101 ? -10.398 -25.734 -8.773 1 85.75 101 GLY B N 1
ATOM 2405 C CA . GLY B 1 101 ? -11.273 -25.5 -9.914 1 85.75 101 GLY B CA 1
ATOM 2406 C C . GLY B 1 101 ? -10.797 -24.375 -10.805 1 85.75 101 GLY B C 1
ATOM 2407 O O . GLY B 1 101 ? -11.398 -24.109 -11.844 1 85.75 101 GLY B O 1
ATOM 2408 N N . GLU B 1 102 ? -9.703 -23.734 -10.367 1 91.94 102 GLU B N 1
ATOM 2409 C CA . GLU B 1 102 ? -9.273 -22.531 -11.094 1 91.94 102 GLU B CA 1
ATOM 2410 C C . GLU B 1 102 ? -7.91 -22.75 -11.742 1 91.94 102 GLU B C 1
ATOM 2412 O O . GLU B 1 102 ? -7.43 -21.875 -12.477 1 91.94 102 GLU B O 1
ATOM 2417 N N . VAL B 1 103 ? -7.348 -23.906 -11.539 1 88.81 103 VAL B N 1
ATOM 2418 C CA . VAL B 1 103 ? -6.055 -24.188 -12.164 1 88.81 103 VAL B CA 1
ATOM 2419 C C . VAL B 1 103 ? -6.266 -24.641 -13.602 1 88.81 103 VAL B C 1
ATOM 2421 O O . VAL B 1 103 ? -6.41 -25.844 -13.867 1 88.81 103 VAL B O 1
ATOM 2424 N N . THR B 1 104 ? -6.344 -23.703 -14.469 1 89.25 104 THR B N 1
ATOM 2425 C CA . THR B 1 104 ? -6.492 -23.922 -15.906 1 89.25 104 THR B CA 1
ATOM 2426 C C . THR B 1 104 ? -5.223 -23.516 -16.641 1 89.25 104 THR B C 1
ATOM 2428 O O . THR B 1 104 ? -4.395 -22.781 -16.109 1 89.25 104 THR B O 1
ATOM 2431 N N . PRO B 1 105 ? -5.059 -24.078 -17.828 1 86.44 105 PRO B N 1
ATOM 2432 C CA . PRO B 1 105 ? -3.889 -23.656 -18.609 1 86.44 105 PRO B CA 1
ATOM 2433 C C . PRO B 1 105 ? -3.816 -22.141 -18.797 1 86.44 105 PRO B C 1
ATOM 2435 O O . PRO B 1 105 ? -2.732 -21.562 -18.719 1 86.44 105 PRO B O 1
ATOM 2438 N N . GLU B 1 106 ? -4.957 -21.5 -19.031 1 91 106 GLU B N 1
ATOM 2439 C CA . GLU B 1 106 ? -5 -20.062 -19.234 1 91 106 GLU B CA 1
ATOM 2440 C C . GLU B 1 106 ? -4.539 -19.312 -17.984 1 91 106 GLU B C 1
ATOM 2442 O O . GLU B 1 106 ? -3.738 -18.375 -18.078 1 91 106 GLU B O 1
ATOM 2447 N N . ASN B 1 107 ? -5.059 -19.734 -16.844 1 94.81 107 ASN B N 1
ATOM 2448 C CA . ASN B 1 107 ? -4.676 -19.078 -15.594 1 94.81 107 ASN B CA 1
ATOM 2449 C C . ASN B 1 107 ? -3.205 -19.328 -15.266 1 94.81 107 ASN B C 1
ATOM 2451 O O . ASN B 1 107 ? -2.523 -18.438 -14.75 1 94.81 107 ASN B O 1
ATOM 2455 N N . LEU B 1 108 ? -2.75 -20.516 -15.523 1 90.62 108 LEU B N 1
ATOM 2456 C CA . LEU B 1 108 ?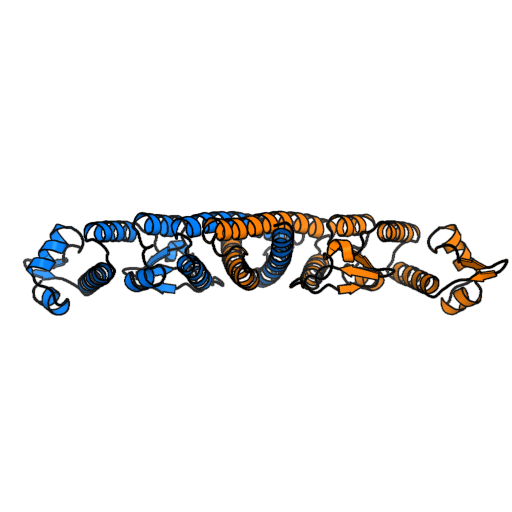 -1.348 -20.828 -15.273 1 90.62 108 LEU B CA 1
ATOM 2457 C C . LEU B 1 108 ? -0.437 -19.969 -16.141 1 90.62 108 LEU B C 1
ATOM 2459 O O . LEU B 1 108 ? 0.535 -19.391 -15.656 1 90.62 108 LEU B O 1
ATOM 2463 N N . VAL B 1 109 ? -0.77 -19.891 -17.438 1 89.94 109 VAL B N 1
ATOM 2464 C CA . VAL B 1 109 ? 0.006 -19.062 -18.359 1 89.94 109 VAL B CA 1
ATOM 2465 C C . VAL B 1 109 ? 0.001 -17.609 -17.891 1 89.94 109 VAL B C 1
ATOM 2467 O O . VAL B 1 109 ? 1.048 -16.969 -17.844 1 89.94 109 VAL B O 1
ATOM 2470 N N . ALA B 1 110 ? -1.147 -17.125 -17.469 1 94 110 ALA B N 1
ATOM 2471 C CA . ALA B 1 110 ? -1.267 -15.75 -17 1 94 110 ALA B CA 1
ATOM 2472 C C . ALA B 1 110 ? -0.4 -15.516 -15.766 1 94 110 ALA B C 1
ATOM 2474 O O . ALA B 1 110 ? 0.3 -14.508 -15.672 1 94 110 ALA B O 1
ATOM 2475 N N . ALA B 1 111 ? -0.474 -16.469 -14.781 1 94.31 111 ALA B N 1
ATOM 2476 C CA . ALA B 1 111 ? 0.303 -16.344 -13.555 1 94.31 111 ALA B CA 1
ATOM 2477 C C . ALA B 1 111 ? 1.801 -16.359 -13.844 1 94.31 111 ALA B C 1
ATOM 2479 O O . ALA B 1 111 ? 2.574 -15.641 -13.211 1 94.31 111 ALA B O 1
ATOM 2480 N N . LEU B 1 112 ? 2.223 -17.172 -14.844 1 90.31 112 LEU B N 1
ATOM 2481 C CA . LEU B 1 112 ? 3.619 -17.266 -15.258 1 90.31 112 LEU B CA 1
ATOM 2482 C C . LEU B 1 112 ? 4.051 -15.992 -15.977 1 90.31 112 LEU B C 1
ATOM 2484 O O . LEU B 1 112 ? 5.125 -15.453 -15.711 1 90.31 112 LEU B O 1
ATOM 2488 N N . ASP B 1 113 ? 3.191 -15.469 -16.859 1 90 113 ASP B N 1
ATOM 2489 C CA . ASP B 1 113 ? 3.488 -14.258 -17.625 1 90 113 ASP B CA 1
ATOM 2490 C C . ASP B 1 113 ? 3.605 -13.047 -16.719 1 90 113 ASP B C 1
ATOM 2492 O O . ASP B 1 113 ? 4.457 -12.18 -16.922 1 90 113 ASP B O 1
ATOM 2496 N N . LEU B 1 114 ? 2.756 -13.016 -15.664 1 92.62 114 LEU B N 1
ATOM 2497 C CA . LEU B 1 114 ? 2.75 -11.891 -14.727 1 92.62 114 LEU B CA 1
ATOM 2498 C C . LEU B 1 114 ? 3.898 -12.008 -13.734 1 92.62 114 LEU B C 1
ATOM 2500 O O . LEU B 1 114 ? 4.199 -11.055 -13.016 1 92.62 114 LEU B O 1
ATOM 2504 N N . GLY B 1 115 ? 4.48 -13.242 -13.727 1 91.25 115 GLY B N 1
ATOM 2505 C CA . GLY B 1 115 ? 5.633 -13.445 -12.859 1 91.25 115 GLY B CA 1
ATOM 2506 C C . GLY B 1 115 ? 5.258 -13.828 -11.438 1 91.25 115 GLY B C 1
ATOM 2507 O O . GLY B 1 115 ? 6.07 -13.711 -10.523 1 91.25 115 GLY B O 1
ATOM 2508 N N . TYR B 1 116 ? 4.043 -14.188 -11.164 1 94.62 116 TYR B N 1
ATOM 2509 C CA . TYR B 1 116 ? 3.643 -14.656 -9.844 1 94.62 116 TYR B CA 1
ATOM 2510 C C . TYR B 1 116 ? 4.121 -16.078 -9.602 1 94.62 116 TYR B C 1
ATOM 2512 O O . TYR B 1 116 ? 4.301 -16.5 -8.453 1 94.62 116 TYR B O 1
ATOM 2520 N N . LEU B 1 117 ? 4.328 -16.797 -10.727 1 92.25 117 LEU B N 1
ATOM 2521 C CA . LEU B 1 117 ? 4.82 -18.172 -10.68 1 92.25 117 LEU B CA 1
ATOM 2522 C C . LEU B 1 117 ? 6.086 -18.328 -11.516 1 92.25 117 LEU B C 1
ATOM 2524 O O . LEU B 1 117 ? 6.223 -17.688 -12.562 1 92.25 117 LEU B O 1
ATOM 2528 N N . GLY B 1 118 ? 6.988 -19.047 -10.977 1 89.38 118 GLY B N 1
ATOM 2529 C CA . GLY B 1 118 ? 8.148 -19.516 -11.719 1 89.38 118 GLY B CA 1
ATOM 2530 C C . GLY B 1 118 ? 8.367 -21.016 -11.617 1 89.38 118 GLY B C 1
ATOM 2531 O O . GLY B 1 118 ? 7.688 -21.688 -10.844 1 89.38 118 GLY B O 1
ATOM 2532 N N . THR B 1 119 ? 9.219 -21.422 -12.469 1 85.69 119 THR B N 1
ATOM 2533 C CA . THR B 1 119 ? 9.523 -22.844 -12.453 1 85.69 119 THR B CA 1
ATOM 2534 C C . THR B 1 119 ? 10.93 -23.094 -11.922 1 85.69 119 THR B C 1
ATOM 2536 O O . THR B 1 119 ? 11.836 -22.281 -12.141 1 85.69 119 THR B O 1
ATOM 2539 N N . ASP B 1 120 ? 11.039 -24 -11.086 1 82.19 120 ASP B N 1
ATOM 2540 C CA . ASP B 1 120 ? 12.328 -24.5 -10.609 1 82.19 120 ASP B CA 1
ATOM 2541 C C . ASP B 1 120 ? 12.406 -26.016 -10.766 1 82.19 120 ASP B C 1
ATOM 2543 O O . ASP B 1 120 ? 12.008 -26.766 -9.875 1 82.19 120 ASP B O 1
ATOM 2547 N N . GLY B 1 121 ? 13.062 -26.391 -11.906 1 73.44 121 GLY B N 1
ATOM 2548 C CA . GLY B 1 121 ? 13.031 -27.812 -12.211 1 73.44 121 GLY B CA 1
ATOM 2549 C C . GLY B 1 121 ? 11.625 -28.344 -12.414 1 73.44 121 GLY B C 1
ATOM 2550 O O . GLY B 1 121 ? 10.891 -27.859 -13.273 1 73.44 121 GLY B O 1
ATOM 2551 N N . ASP B 1 122 ? 11.141 -29.281 -11.523 1 71.12 122 ASP B N 1
ATOM 2552 C CA . ASP B 1 122 ? 9.828 -29.906 -11.656 1 71.12 122 ASP B CA 1
ATOM 2553 C C . ASP B 1 122 ? 8.82 -29.281 -10.695 1 71.12 122 ASP B C 1
ATOM 2555 O O . ASP B 1 122 ? 7.691 -29.766 -10.562 1 71.12 122 ASP B O 1
ATOM 2559 N N . GLU B 1 123 ? 9.289 -28.219 -10.133 1 80 123 GLU B N 1
ATOM 2560 C CA . GLU B 1 123 ? 8.406 -27.594 -9.156 1 80 123 GLU B CA 1
ATOM 2561 C C . GLU B 1 123 ? 8.016 -26.172 -9.594 1 80 123 GLU B C 1
ATOM 2563 O O . GLU B 1 123 ? 8.617 -25.625 -10.523 1 80 123 GLU B O 1
ATOM 2568 N N . LEU B 1 124 ? 6.918 -25.828 -9.039 1 87.25 124 LEU B N 1
ATOM 2569 C CA . LEU B 1 124 ? 6.477 -24.453 -9.18 1 87.25 124 LEU B CA 1
ATOM 2570 C C . LEU B 1 124 ? 6.898 -23.625 -7.973 1 87.25 124 LEU B C 1
ATOM 2572 O O . LEU B 1 124 ? 7.043 -24.156 -6.867 1 87.25 124 LEU B O 1
ATOM 2576 N N . VAL B 1 125 ? 7.211 -22.422 -8.266 1 92.06 125 VAL B N 1
ATOM 2577 C CA . VAL B 1 125 ? 7.523 -21.516 -7.164 1 92.06 125 VAL B CA 1
ATOM 2578 C C . VAL B 1 125 ? 6.617 -20.281 -7.242 1 92.06 125 VAL B C 1
ATOM 2580 O O . VAL B 1 125 ? 6.578 -19.594 -8.266 1 92.06 125 VAL B O 1
ATOM 2583 N N . HIS B 1 126 ? 5.812 -20.109 -6.262 1 94.06 126 HIS B N 1
ATOM 2584 C CA . HIS B 1 126 ? 5.098 -18.844 -6.117 1 94.06 126 HIS B CA 1
ATOM 2585 C C . HIS B 1 126 ? 5.98 -17.781 -5.484 1 94.06 126 HIS B C 1
ATOM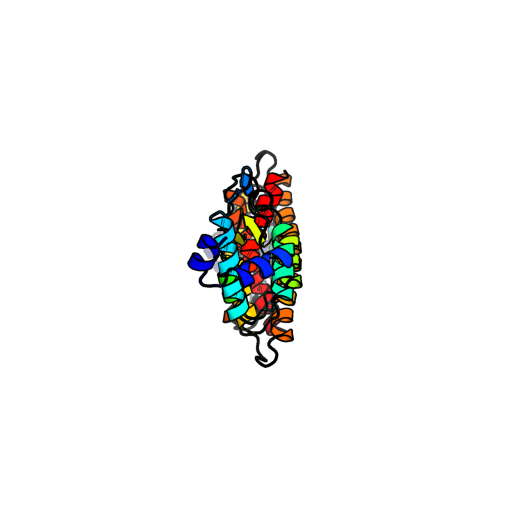 2587 O O . HIS B 1 126 ? 6.645 -18.031 -4.477 1 94.06 126 HIS B O 1
ATOM 2593 N N . ILE B 1 127 ? 5.922 -16.641 -5.91 1 92.44 127 ILE B N 1
ATOM 2594 C CA . ILE B 1 127 ? 6.949 -15.656 -5.609 1 92.44 127 ILE B CA 1
ATOM 2595 C C . ILE B 1 127 ? 6.727 -15.086 -4.207 1 92.44 127 ILE B C 1
ATOM 2597 O O . ILE B 1 127 ? 7.625 -14.477 -3.629 1 92.44 127 ILE B O 1
ATOM 2601 N N . SER B 1 128 ? 5.598 -15.273 -3.623 1 94.75 128 SER B N 1
ATOM 2602 C CA . SER B 1 128 ? 5.266 -14.633 -2.354 1 94.75 128 SER B CA 1
ATOM 2603 C C . SER B 1 128 ? 4.238 -15.453 -1.575 1 94.75 128 SER B C 1
ATOM 2605 O O . SER B 1 128 ? 3.139 -15.711 -2.068 1 94.75 128 SER B O 1
ATOM 2607 N N . ARG B 1 129 ? 4.586 -15.789 -0.389 1 95.38 129 ARG B N 1
ATOM 2608 C CA . ARG B 1 129 ? 3.65 -16.484 0.484 1 95.38 129 ARG B CA 1
ATOM 2609 C C . ARG B 1 129 ? 2.41 -15.641 0.75 1 95.38 129 ARG B C 1
ATOM 2611 O O . ARG B 1 129 ? 1.286 -16.141 0.708 1 95.38 129 ARG B O 1
ATOM 2618 N N . ARG 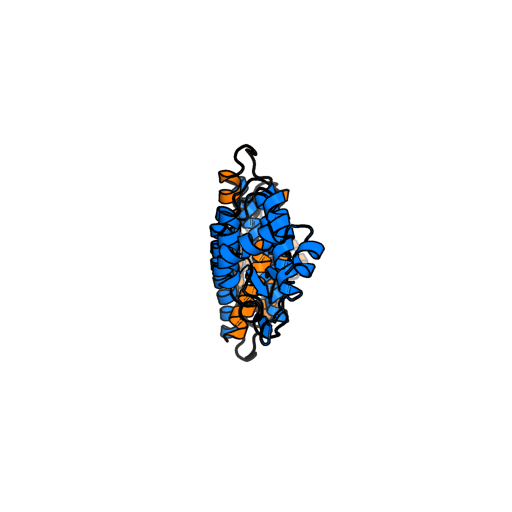B 1 130 ? 2.596 -14.336 0.974 1 96 130 ARG B N 1
ATOM 2619 C CA . ARG B 1 130 ? 1.481 -13.445 1.267 1 96 130 ARG B CA 1
ATOM 2620 C C . ARG B 1 130 ? 0.527 -13.352 0.081 1 96 130 ARG B C 1
ATOM 2622 O O . ARG B 1 130 ? -0.693 -13.383 0.255 1 96 130 ARG B O 1
ATOM 2629 N N . LEU B 1 131 ? 1.101 -13.234 -1.096 1 97 131 LEU B N 1
ATOM 2630 C CA . LEU B 1 131 ? 0.26 -13.117 -2.283 1 97 131 LEU B CA 1
ATOM 2631 C C . LEU B 1 131 ? -0.449 -14.438 -2.574 1 97 131 LEU B C 1
ATOM 2633 O O . LEU B 1 131 ? -1.596 -14.445 -3.027 1 97 131 LEU B O 1
ATOM 2637 N N . LEU B 1 132 ? 0.258 -15.547 -2.307 1 97.06 132 LEU B N 1
ATOM 2638 C CA . LEU B 1 132 ? -0.37 -16.859 -2.463 1 97.06 132 LEU B CA 1
ATOM 2639 C C . LEU B 1 132 ? -1.565 -17 -1.528 1 97.06 132 LEU B C 1
ATOM 2641 O O . LEU B 1 132 ? -2.648 -17.406 -1.955 1 97.06 132 LEU B O 1
ATOM 2645 N N . ASP B 1 133 ? -1.39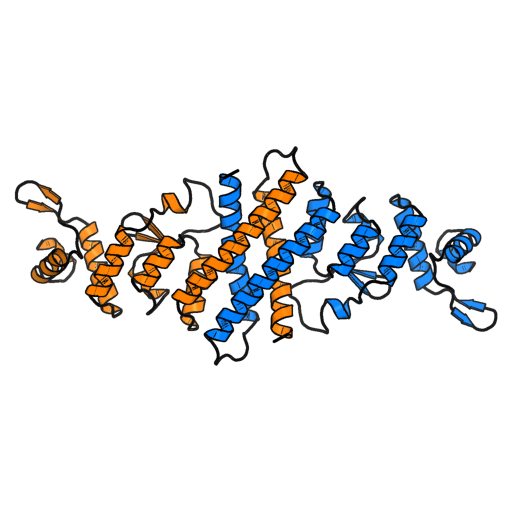1 -16.609 -0.308 1 96.75 133 ASP B N 1
ATOM 2646 C CA . ASP B 1 133 ? -2.451 -16.703 0.69 1 96.75 133 ASP B CA 1
ATOM 2647 C C . ASP B 1 133 ? -3.617 -15.781 0.344 1 96.75 133 ASP B C 1
ATOM 2649 O O . ASP B 1 133 ? -4.781 -16.188 0.438 1 96.75 133 ASP B O 1
ATOM 2653 N N . ALA B 1 134 ? -3.307 -14.594 -0.054 1 97.19 134 ALA B N 1
ATOM 2654 C CA . ALA B 1 134 ? -4.34 -13.617 -0.386 1 97.19 134 ALA B CA 1
ATOM 2655 C C . ALA B 1 134 ? -5.16 -14.078 -1.592 1 97.19 134 ALA B C 1
ATOM 2657 O O . ALA B 1 134 ? -6.391 -14.023 -1.57 1 97.19 134 ALA B O 1
ATOM 2658 N N . SER B 1 135 ? -4.465 -14.508 -2.635 1 97.56 135 SER B N 1
ATOM 2659 C CA . SER B 1 135 ? -5.16 -14.93 -3.846 1 97.56 135 SER B CA 1
ATOM 2660 C C . SER B 1 135 ? -6 -16.188 -3.592 1 97.56 135 SER B C 1
ATOM 2662 O O . SER B 1 135 ? -7.117 -16.297 -4.094 1 97.56 135 SER B O 1
ATOM 2664 N N . SER B 1 136 ? -5.469 -17.109 -2.791 1 97 136 SER B N 1
ATOM 2665 C CA . SER B 1 136 ? -6.219 -18.312 -2.426 1 97 136 SER B CA 1
ATOM 2666 C C . SER B 1 136 ? -7.477 -17.953 -1.638 1 97 136 SER B C 1
ATOM 2668 O O . SER B 1 136 ? -8.539 -18.531 -1.863 1 97 136 SER B O 1
ATOM 2670 N N . THR B 1 137 ? -7.367 -17.016 -0.731 1 95.25 137 THR B N 1
ATOM 2671 C CA . THR B 1 137 ? -8.5 -16.562 0.058 1 95.25 137 THR B CA 1
ATOM 2672 C C . THR B 1 137 ? -9.586 -15.977 -0.844 1 95.25 137 THR B C 1
ATOM 2674 O O . THR B 1 137 ? -10.773 -16.281 -0.679 1 95.25 137 THR B O 1
ATOM 2677 N N . LEU B 1 138 ? -9.242 -15.164 -1.793 1 94.62 138 LEU B N 1
ATOM 2678 C CA . LEU B 1 138 ? -10.203 -14.555 -2.707 1 94.62 138 LEU B CA 1
ATOM 2679 C C . LEU B 1 138 ? -10.906 -15.617 -3.539 1 94.62 138 LEU B C 1
ATOM 2681 O O . LEU B 1 138 ? -12.125 -15.562 -3.715 1 94.62 138 LEU B O 1
ATOM 2685 N N . VAL B 1 139 ? -10.172 -16.609 -4.039 1 95.81 139 VAL B N 1
ATOM 2686 C CA . VAL B 1 139 ? -10.742 -17.672 -4.852 1 95.81 139 VAL B CA 1
ATOM 2687 C C . VAL B 1 139 ? -11.719 -18.484 -4.012 1 95.81 139 VAL B C 1
ATOM 2689 O O . VAL B 1 139 ? -12.812 -18.828 -4.477 1 95.81 139 VAL B O 1
ATOM 2692 N N . ARG B 1 140 ? -11.383 -18.766 -2.783 1 92.94 140 ARG B N 1
ATOM 2693 C CA . ARG B 1 140 ? -12.258 -19.516 -1.887 1 92.94 140 ARG B CA 1
ATOM 2694 C C . ARG B 1 140 ? -13.555 -18.75 -1.636 1 92.94 140 ARG B C 1
ATOM 2696 O O . ARG B 1 140 ? -14.594 -19.375 -1.384 1 92.94 140 ARG B O 1
ATOM 2703 N N . LYS B 1 141 ? -13.492 -17.453 -1.77 1 90.5 141 LYS B N 1
ATOM 2704 C CA . LYS B 1 141 ? -14.68 -16.641 -1.548 1 90.5 141 LYS B CA 1
ATOM 2705 C C . LYS B 1 141 ? -15.492 -16.5 -2.826 1 90.5 141 LYS B C 1
ATOM 2707 O O . LYS B 1 141 ? -16.547 -15.852 -2.828 1 90.5 141 LYS B O 1
ATOM 2712 N N . GLY B 1 142 ? -14.969 -17.047 -3.906 1 91.19 142 GLY B N 1
ATOM 2713 C CA . GLY B 1 142 ? -15.773 -17.125 -5.117 1 91.19 142 GLY B CA 1
ATOM 2714 C C . GLY B 1 142 ? -15.258 -16.219 -6.227 1 91.19 142 GLY B C 1
ATOM 2715 O O . GLY B 1 142 ? -15.859 -16.141 -7.301 1 91.19 142 GLY B O 1
ATOM 2716 N N . VAL B 1 143 ? -14.188 -15.531 -6 1 94.56 143 VAL B N 1
ATOM 2717 C CA . VAL B 1 143 ? -13.617 -14.695 -7.051 1 94.56 143 VAL B CA 1
ATOM 2718 C C . VAL B 1 143 ? -12.828 -15.562 -8.031 1 94.56 143 VAL B C 1
ATOM 2720 O O . VAL B 1 143 ? -11.938 -16.328 -7.629 1 94.56 143 VAL B O 1
ATOM 2723 N N . PRO B 1 144 ? -13.148 -15.453 -9.328 1 96.44 144 PRO B N 1
ATOM 2724 C CA . PRO B 1 144 ? -12.367 -16.234 -10.297 1 96.44 144 PRO B CA 1
ATOM 2725 C C . PRO B 1 144 ? -10.883 -15.867 -10.289 1 96.44 144 PRO B C 1
ATOM 2727 O O . PRO B 1 144 ? -10.531 -14.695 -10.141 1 96.44 144 PRO B O 1
ATOM 2730 N N . LEU B 1 145 ? -9.992 -16.859 -10.438 1 97.12 145 LEU B N 1
ATOM 2731 C CA . LEU B 1 145 ? -8.547 -16.625 -10.422 1 97.12 145 LEU B CA 1
ATOM 2732 C C . LEU B 1 145 ? -8.141 -15.656 -11.531 1 97.12 145 LEU B C 1
ATOM 2734 O O . LEU B 1 145 ? -7.242 -14.836 -11.344 1 97.12 145 LEU B O 1
ATOM 2738 N N . ALA B 1 146 ? -8.82 -15.75 -12.664 1 96.94 146 ALA B N 1
ATOM 2739 C CA . ALA B 1 146 ? -8.539 -14.828 -13.766 1 96.94 146 ALA B CA 1
ATOM 2740 C C . ALA B 1 146 ? -8.742 -13.383 -13.328 1 96.94 146 ALA B C 1
ATOM 2742 O O . ALA B 1 146 ? -7.93 -12.508 -13.648 1 96.94 146 ALA B O 1
ATOM 2743 N N . ALA B 1 147 ? -9.797 -13.125 -12.539 1 97.25 147 ALA B N 1
ATOM 2744 C CA . ALA B 1 147 ? -10.078 -11.789 -12.031 1 97.25 147 ALA B CA 1
ATOM 2745 C C . ALA B 1 147 ? -9.055 -11.367 -10.984 1 97.25 147 ALA B C 1
ATOM 2747 O O . ALA B 1 147 ? -8.656 -10.203 -10.93 1 97.25 147 ALA B O 1
ATOM 2748 N N . VAL B 1 148 ? -8.641 -12.344 -10.133 1 97.81 148 VAL B N 1
ATOM 2749 C CA . VAL B 1 148 ? -7.625 -12.086 -9.117 1 97.81 148 VAL B CA 1
ATOM 2750 C C . VAL B 1 148 ? -6.312 -11.695 -9.789 1 97.81 148 VAL B C 1
ATOM 2752 O O . VAL B 1 148 ? -5.664 -10.727 -9.383 1 97.81 148 VAL B O 1
ATOM 2755 N N . LEU B 1 149 ? -5.922 -12.398 -10.859 1 98 149 LEU B N 1
ATOM 2756 C CA . LEU B 1 149 ? -4.68 -12.133 -11.57 1 98 149 LEU B CA 1
ATOM 2757 C C . LEU B 1 149 ? -4.73 -10.781 -12.273 1 98 149 LEU B C 1
ATOM 2759 O O . LEU B 1 149 ? -3.754 -10.023 -12.25 1 98 149 LEU B O 1
ATOM 2763 N N . GLU B 1 150 ? -5.859 -10.469 -12.852 1 97.62 150 GLU B N 1
ATOM 2764 C CA . GLU B 1 150 ? -6.027 -9.172 -13.492 1 97.62 150 GLU B CA 1
ATOM 2765 C C . GLU B 1 150 ? -5.93 -8.039 -12.477 1 97.62 150 GLU B C 1
ATOM 2767 O O . GLU B 1 150 ? -5.27 -7.027 -12.727 1 97.62 150 GLU B O 1
ATOM 2772 N N . ALA B 1 151 ? -6.602 -8.211 -11.352 1 98 151 ALA B N 1
ATOM 2773 C CA . ALA B 1 151 ? -6.523 -7.223 -10.273 1 98 151 ALA B CA 1
ATOM 2774 C C . ALA B 1 151 ? -5.098 -7.09 -9.75 1 98 151 ALA B C 1
ATOM 2776 O O . ALA B 1 151 ? -4.637 -5.984 -9.461 1 98 151 ALA B O 1
ATOM 2777 N N . GLY B 1 152 ? -4.41 -8.266 -9.617 1 97.94 152 GLY B N 1
ATOM 2778 C CA . GLY B 1 152 ? -3.023 -8.25 -9.18 1 97.94 152 GLY B CA 1
ATOM 2779 C C . GLY B 1 152 ? -2.121 -7.438 -10.086 1 97.94 152 GLY B C 1
ATOM 2780 O O . GLY B 1 152 ? -1.233 -6.727 -9.609 1 97.94 152 GLY B O 1
ATOM 2781 N N . GLN B 1 153 ? -2.363 -7.574 -11.383 1 97.44 153 GLN B N 1
ATOM 2782 C CA . GLN B 1 153 ? -1.589 -6.789 -12.336 1 97.44 153 GLN B CA 1
ATOM 2783 C C . GLN B 1 153 ? -1.808 -5.293 -12.133 1 97.44 153 GLN B C 1
ATOM 2785 O O . GLN B 1 153 ? -0.859 -4.508 -12.188 1 97.44 153 GLN B O 1
ATOM 2790 N N . ARG B 1 154 ? -3.008 -4.855 -11.891 1 98.38 154 ARG B N 1
ATOM 2791 C CA . ARG B 1 154 ? -3.322 -3.451 -11.648 1 98.38 154 ARG B CA 1
ATOM 2792 C C . ARG B 1 154 ? -2.693 -2.965 -10.344 1 98.38 154 ARG B C 1
ATOM 2794 O O . ARG B 1 154 ? -2.18 -1.847 -10.281 1 98.38 154 ARG B O 1
ATOM 2801 N N . VAL B 1 155 ? -2.764 -3.805 -9.312 1 98.62 155 VAL B N 1
ATOM 2802 C CA . VAL B 1 155 ? -2.117 -3.457 -8.047 1 98.62 155 VAL B CA 1
ATOM 2803 C C . VAL B 1 155 ? -0.624 -3.238 -8.273 1 98.62 155 VAL B C 1
ATOM 2805 O O . VAL B 1 155 ? -0.045 -2.281 -7.758 1 98.62 155 VAL B O 1
ATOM 2808 N N . ARG B 1 156 ? 0.002 -4.07 -9.094 1 97.75 156 ARG B N 1
ATOM 2809 C CA . ARG B 1 156 ? 1.429 -3.971 -9.383 1 97.75 156 ARG B CA 1
ATOM 2810 C C . ARG B 1 156 ? 1.758 -2.65 -10.07 1 97.75 156 ARG B C 1
ATOM 2812 O O . ARG B 1 156 ? 2.789 -2.037 -9.781 1 97.75 156 ARG B O 1
ATOM 2819 N N . GLU B 1 157 ? 0.927 -2.227 -10.938 1 98.06 157 GLU B N 1
ATOM 2820 C CA . GLU B 1 157 ? 1.138 -0.953 -11.617 1 98.06 157 GLU B CA 1
ATOM 2821 C C . GLU B 1 157 ? 1.161 0.205 -10.625 1 98.06 157 GLU B C 1
ATOM 2823 O O . GLU B 1 157 ? 2.016 1.089 -10.711 1 98.06 157 GLU B O 1
ATOM 2828 N N . HIS B 1 158 ? 0.245 0.178 -9.695 1 98.75 158 HIS B N 1
ATOM 2829 C CA . HIS B 1 158 ? 0.213 1.213 -8.672 1 98.75 158 HIS B CA 1
ATOM 2830 C C . HIS B 1 158 ? 1.419 1.107 -7.742 1 98.75 158 HIS B C 1
ATOM 2832 O O . HIS B 1 158 ? 2.006 2.123 -7.363 1 98.75 158 HIS B O 1
ATOM 2838 N N . ALA B 1 159 ? 1.739 -0.118 -7.355 1 98.19 159 ALA B N 1
ATOM 2839 C CA . ALA B 1 159 ? 2.891 -0.33 -6.484 1 98.19 159 ALA B CA 1
ATOM 2840 C C . ALA B 1 159 ? 4.176 0.167 -7.141 1 98.19 159 ALA B C 1
ATOM 2842 O O . ALA B 1 159 ? 5.027 0.769 -6.48 1 98.19 159 ALA B O 1
ATOM 2843 N N . ASP B 1 160 ? 4.316 -0.104 -8.469 1 97.31 160 ASP B N 1
ATOM 2844 C CA . ASP B 1 160 ? 5.484 0.372 -9.203 1 97.31 160 ASP B CA 1
ATOM 2845 C C . ASP B 1 160 ? 5.547 1.898 -9.203 1 97.31 160 ASP B C 1
ATOM 2847 O O . ASP B 1 160 ? 6.617 2.479 -9 1 97.31 160 ASP B O 1
ATOM 2851 N N . ALA B 1 161 ? 4.41 2.541 -9.414 1 98.5 161 ALA B N 1
ATOM 2852 C CA . ALA B 1 161 ? 4.348 4 -9.406 1 98.5 161 ALA B CA 1
ATOM 2853 C C . ALA B 1 161 ? 4.691 4.555 -8.031 1 98.5 161 ALA B C 1
ATOM 2855 O O . ALA B 1 161 ? 5.398 5.559 -7.914 1 98.5 161 ALA B O 1
ATOM 2856 N N . LEU B 1 162 ? 4.219 3.934 -6.988 1 98.44 162 LEU B N 1
ATOM 2857 C CA . LEU B 1 162 ? 4.488 4.348 -5.617 1 98.44 162 LEU B CA 1
ATOM 2858 C C . LEU B 1 162 ? 5.973 4.195 -5.289 1 98.44 162 LEU B C 1
ATOM 2860 O O . LEU B 1 162 ? 6.578 5.102 -4.707 1 98.44 162 LEU B O 1
ATOM 2864 N N . ALA B 1 163 ? 6.539 3.051 -5.684 1 96.94 163 ALA B N 1
ATOM 2865 C CA . ALA B 1 163 ? 7.969 2.842 -5.461 1 96.94 163 ALA B CA 1
ATOM 2866 C C . ALA B 1 163 ? 8.797 3.918 -6.156 1 96.94 163 ALA B C 1
ATOM 2868 O O . ALA B 1 163 ? 9.719 4.48 -5.562 1 96.94 163 ALA B O 1
ATOM 2869 N N . GLU B 1 164 ? 8.453 4.164 -7.391 1 96.88 164 GLU B N 1
ATOM 2870 C CA . GLU B 1 164 ? 9.148 5.207 -8.141 1 96.88 164 GLU B CA 1
ATOM 2871 C C . GLU B 1 164 ? 9.023 6.559 -7.441 1 96.88 164 GLU B C 1
ATOM 2873 O O . GLU B 1 164 ? 10 7.312 -7.359 1 96.88 164 GLU B O 1
ATOM 2878 N N . LEU B 1 165 ? 7.867 6.863 -6.969 1 97.44 165 LEU B N 1
ATOM 2879 C CA . LEU B 1 165 ? 7.613 8.125 -6.285 1 97.44 165 LEU B CA 1
ATOM 2880 C C . LEU B 1 165 ? 8.5 8.273 -5.055 1 97.44 165 LEU B C 1
ATOM 2882 O O . LEU B 1 165 ? 9.18 9.289 -4.891 1 97.44 165 LEU B O 1
ATOM 2886 N N . PHE B 1 166 ? 8.555 7.285 -4.152 1 96.56 166 PHE B N 1
ATOM 2887 C CA . PHE B 1 166 ? 9.328 7.344 -2.92 1 96.56 166 PHE B CA 1
ATOM 2888 C C . PHE B 1 166 ? 10.82 7.457 -3.225 1 96.56 166 PHE B C 1
ATOM 2890 O O . PHE B 1 166 ? 11.523 8.258 -2.613 1 96.56 166 PHE B O 1
ATOM 2897 N N . ILE B 1 167 ? 11.289 6.688 -4.172 1 94.38 167 ILE B N 1
ATOM 2898 C CA . ILE B 1 167 ? 12.703 6.68 -4.52 1 94.38 167 ILE B CA 1
ATOM 2899 C C . ILE B 1 167 ? 13.094 8.023 -5.129 1 94.38 167 ILE B C 1
ATOM 2901 O O . ILE B 1 167 ? 14.141 8.586 -4.797 1 94.38 167 ILE B O 1
ATOM 2905 N N . THR B 1 168 ? 12.227 8.562 -6.023 1 94.25 168 THR B N 1
ATOM 2906 C CA . THR B 1 168 ? 12.492 9.852 -6.652 1 94.25 168 THR B CA 1
ATOM 2907 C C . THR B 1 168 ? 12.562 10.961 -5.609 1 94.25 168 THR B C 1
ATOM 2909 O O . THR B 1 168 ? 13.469 11.805 -5.652 1 94.25 168 THR B O 1
ATOM 2912 N N . VAL B 1 169 ? 11.602 10.961 -4.613 1 94.88 169 VAL B N 1
ATOM 2913 C CA . VAL B 1 169 ? 11.602 11.969 -3.557 1 94.88 169 VAL B CA 1
ATOM 2914 C C . VAL B 1 169 ? 12.891 11.883 -2.75 1 94.88 169 VAL B C 1
ATOM 2916 O O . VAL B 1 169 ? 13.547 12.898 -2.506 1 94.88 169 VAL B O 1
ATOM 2919 N N . MET B 1 170 ? 13.289 10.711 -2.369 1 91.56 170 MET B N 1
ATOM 2920 C CA . MET B 1 170 ? 14.484 10.523 -1.563 1 91.56 170 MET B CA 1
ATOM 2921 C C . MET B 1 170 ? 15.734 10.93 -2.342 1 91.56 170 MET B C 1
ATOM 2923 O O . MET B 1 170 ? 16.609 11.617 -1.808 1 91.56 170 MET B O 1
ATOM 2927 N N . ARG B 1 171 ? 15.859 10.555 -3.562 1 90.62 171 ARG B N 1
ATOM 2928 C CA . ARG B 1 171 ? 17.031 10.852 -4.371 1 90.62 171 ARG B CA 1
ATOM 2929 C C . ARG B 1 171 ? 17.156 12.344 -4.656 1 90.62 171 ARG B C 1
ATOM 2931 O O . ARG B 1 171 ? 18.25 12.898 -4.688 1 90.62 171 ARG B O 1
ATOM 2938 N N . THR B 1 172 ? 16.047 12.992 -4.941 1 92.19 172 THR B N 1
ATOM 2939 C CA . THR B 1 172 ? 16.031 14.414 -5.27 1 92.19 172 THR B CA 1
ATOM 2940 C C . THR B 1 172 ? 16.469 15.25 -4.07 1 92.19 172 THR B C 1
ATOM 2942 O O . THR B 1 172 ? 17.188 16.25 -4.227 1 92.19 172 THR B O 1
ATOM 2945 N N . HIS B 1 173 ? 16.188 14.82 -2.873 1 89.38 173 HIS B N 1
ATOM 2946 C CA . HIS B 1 173 ? 16.328 15.727 -1.741 1 89.38 173 HIS B CA 1
ATOM 2947 C C . HIS B 1 173 ? 17.422 15.25 -0.792 1 89.38 173 HIS B C 1
ATOM 2949 O O . HIS B 1 173 ? 17.828 15.977 0.123 1 89.38 173 HIS B O 1
ATOM 2955 N N . THR B 1 174 ? 17.781 14.078 -0.978 1 79.75 174 THR B N 1
ATOM 2956 C CA . THR B 1 174 ? 18.906 13.602 -0.173 1 79.75 174 THR B CA 1
ATOM 2957 C C . THR B 1 174 ? 20.016 13.047 -1.063 1 79.75 174 THR B C 1
ATOM 2959 O O . THR B 1 174 ? 20.359 11.875 -0.965 1 79.75 174 THR B O 1
ATOM 2962 N N . PRO B 1 175 ? 20.547 13.891 -1.945 1 66.81 175 PRO B N 1
ATOM 2963 C CA . PRO B 1 175 ? 21.5 13.422 -2.951 1 66.81 175 PRO B CA 1
ATOM 2964 C C . PRO B 1 175 ? 22.781 12.859 -2.332 1 66.81 175 PRO B C 1
ATOM 2966 O O . PRO B 1 175 ? 23.422 11.984 -2.92 1 66.81 175 PRO B O 1
ATOM 2969 N N . ASP B 1 176 ? 23.203 13.555 -1.3 1 65.94 176 ASP B N 1
ATOM 2970 C CA . ASP B 1 176 ? 24.484 13.148 -0.753 1 65.94 176 ASP B CA 1
ATOM 2971 C C . ASP B 1 176 ? 24.422 11.758 -0.138 1 65.94 176 ASP B C 1
ATOM 2973 O O . ASP B 1 176 ? 25.453 11.164 0.188 1 65.94 176 ASP B O 1
ATOM 2977 N N . THR B 1 177 ? 23.281 11.367 -0.004 1 63.78 177 THR B N 1
ATOM 2978 C CA . THR B 1 177 ? 23.141 9.992 0.45 1 63.78 177 THR B CA 1
ATOM 2979 C C . THR B 1 177 ? 22.938 9.047 -0.733 1 63.78 177 THR B C 1
ATOM 2981 O O . THR B 1 177 ? 21.891 9.062 -1.374 1 63.78 177 THR B O 1
ATOM 2984 N N . ALA B 1 178 ? 24.078 9.188 -1.632 1 55.31 178 ALA B N 1
ATOM 2985 C CA . ALA B 1 178 ? 24.203 8.555 -2.941 1 55.31 178 ALA B CA 1
ATOM 2986 C C . ALA B 1 178 ? 23.266 7.344 -3.045 1 55.31 178 ALA B C 1
ATOM 2988 O O . ALA B 1 178 ? 22.703 7.074 -4.109 1 55.31 178 ALA B O 1
ATOM 2989 N N . ASP B 1 179 ? 23.094 6.586 -1.981 1 67.75 179 ASP B N 1
ATOM 2990 C CA . ASP B 1 179 ? 22.344 5.332 -2.092 1 67.75 179 ASP B CA 1
ATOM 2991 C C . ASP B 1 179 ? 21.141 5.328 -1.161 1 67.75 179 ASP B C 1
ATOM 2993 O O . ASP B 1 179 ? 21.281 5.562 0.041 1 67.75 179 ASP B O 1
ATOM 2997 N N . VAL B 1 180 ? 20.031 5.438 -1.812 1 74.75 180 VAL B N 1
ATOM 2998 C CA . VAL B 1 180 ? 18.812 5.293 -1.021 1 74.75 180 VAL B CA 1
ATOM 2999 C C . VAL B 1 180 ? 18.906 4.027 -0.167 1 74.75 180 VAL B C 1
ATOM 3001 O O . VAL B 1 180 ? 19.141 2.936 -0.685 1 74.75 180 VAL B O 1
ATOM 3004 N N . ASP B 1 181 ? 18.922 4.23 1.128 1 84.44 181 ASP B N 1
ATOM 3005 C CA . ASP B 1 181 ? 18.922 3.111 2.064 1 84.44 181 ASP B CA 1
ATOM 3006 C C . ASP B 1 181 ? 17.562 2.418 2.088 1 84.44 181 ASP B C 1
ATOM 3008 O O . ASP B 1 181 ? 16.625 2.908 2.719 1 84.44 181 ASP B O 1
ATOM 3012 N N . ILE B 1 182 ? 17.5 1.336 1.46 1 84.81 182 ILE B N 1
ATOM 3013 C CA . ILE B 1 182 ? 16.25 0.607 1.298 1 84.81 182 ILE B CA 1
ATOM 3014 C C . ILE B 1 182 ? 15.711 0.193 2.666 1 84.81 182 ILE B C 1
ATOM 3016 O O . ILE B 1 182 ? 14.492 0.155 2.877 1 84.81 182 ILE B O 1
ATOM 3020 N N . ASP B 1 183 ? 16.531 -0.062 3.592 1 87.06 183 ASP B N 1
ATOM 3021 C CA . ASP B 1 183 ? 16.109 -0.511 4.918 1 87.06 183 ASP B CA 1
ATOM 3022 C C . ASP B 1 183 ? 15.367 0.594 5.664 1 87.06 183 ASP B C 1
ATOM 3024 O O . ASP B 1 183 ? 14.555 0.315 6.543 1 87.06 183 ASP B O 1
ATOM 3028 N N . GLN B 1 184 ? 15.695 1.78 5.273 1 88 184 GLN B N 1
ATOM 3029 C CA . GLN B 1 184 ? 15 2.912 5.883 1 88 184 GLN B CA 1
ATOM 3030 C C . GLN B 1 184 ? 13.773 3.305 5.07 1 88 184 GLN B C 1
ATOM 3032 O O . GLN B 1 184 ? 12.75 3.701 5.633 1 88 184 GLN B O 1
ATOM 3037 N N . LEU B 1 185 ? 13.914 3.162 3.771 1 91.69 185 LEU B N 1
ATOM 3038 C CA . LEU B 1 185 ? 12.852 3.602 2.877 1 91.69 185 LEU B CA 1
ATOM 3039 C C . LEU B 1 185 ? 11.648 2.66 2.949 1 91.69 185 LEU B C 1
ATOM 3041 O O . LEU B 1 185 ? 10.5 3.109 2.955 1 91.69 185 LEU B O 1
ATOM 3045 N N . ARG B 1 186 ? 11.898 1.359 3.113 1 93.62 186 ARG B N 1
ATOM 3046 C CA . ARG B 1 186 ? 10.844 0.353 3.004 1 93.62 186 ARG B CA 1
ATOM 3047 C C . ARG B 1 186 ? 9.812 0.522 4.109 1 93.62 186 ARG B C 1
ATOM 3049 O O . ARG B 1 186 ? 8.617 0.633 3.832 1 93.62 186 ARG B O 1
ATOM 3056 N N . PRO B 1 187 ? 10.328 0.6 5.391 1 94.19 187 PRO B N 1
ATOM 3057 C CA . PRO B 1 187 ? 9.32 0.755 6.445 1 94.19 187 PRO B CA 1
ATOM 3058 C C . PRO B 1 187 ? 8.547 2.064 6.336 1 94.19 187 PRO B C 1
ATOM 3060 O O . PRO B 1 187 ? 7.355 2.109 6.656 1 94.19 187 PRO B O 1
ATOM 3063 N N . LEU B 1 188 ? 9.195 3.135 5.898 1 95.44 188 LEU B N 1
ATOM 3064 C CA . LEU B 1 188 ? 8.562 4.438 5.727 1 95.44 188 LEU B CA 1
ATOM 3065 C C . LEU B 1 188 ? 7.496 4.387 4.641 1 95.44 188 LEU B C 1
ATOM 3067 O O . LEU B 1 188 ? 6.359 4.801 4.859 1 95.44 188 LEU B O 1
ATOM 3071 N N . ALA B 1 189 ? 7.844 3.842 3.52 1 97 189 ALA B N 1
ATOM 3072 C CA . ALA B 1 189 ? 6.922 3.725 2.393 1 97 189 ALA B CA 1
ATOM 3073 C C . ALA B 1 189 ? 5.723 2.854 2.756 1 97 189 ALA B C 1
ATOM 3075 O O . ALA B 1 189 ? 4.578 3.215 2.477 1 97 189 ALA B O 1
ATOM 3076 N N . LYS B 1 190 ? 6.004 1.719 3.408 1 96.38 190 LYS B N 1
ATOM 3077 C CA . LYS B 1 190 ? 4.934 0.802 3.791 1 96.38 190 LYS B CA 1
ATOM 3078 C C . LYS B 1 190 ? 3.961 1.467 4.762 1 96.38 190 LYS B C 1
ATOM 3080 O O . LYS B 1 190 ? 2.744 1.332 4.621 1 96.38 190 LYS B O 1
ATOM 3085 N N . SER B 1 191 ? 4.512 2.178 5.703 1 96.12 191 SER B N 1
ATOM 3086 C CA . SER B 1 191 ? 3.672 2.832 6.703 1 96.12 191 SER B CA 1
ATOM 3087 C C . SER B 1 191 ? 2.766 3.877 6.059 1 96.12 191 SER B C 1
ATOM 3089 O O . SER B 1 191 ? 1.568 3.932 6.352 1 96.12 191 SER B O 1
ATOM 3091 N N . VAL B 1 192 ? 3.33 4.668 5.152 1 98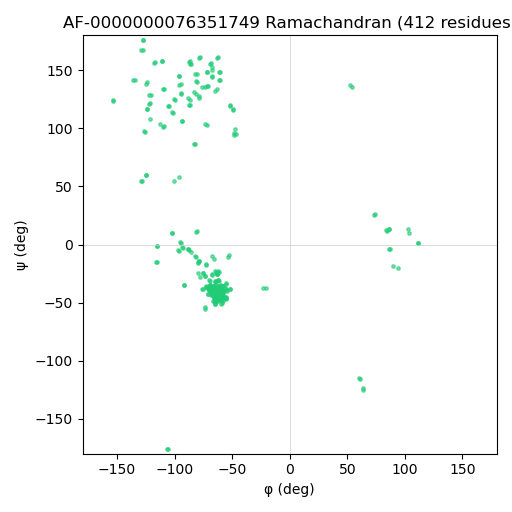 192 VAL B N 1
ATOM 3092 C CA . VAL B 1 192 ? 2.576 5.734 4.5 1 98 192 VAL B CA 1
ATOM 3093 C C . VAL B 1 192 ? 1.487 5.133 3.615 1 98 192 VAL B C 1
ATOM 3095 O O . VAL B 1 192 ? 0.32 5.52 3.705 1 98 192 VAL B O 1
ATOM 3098 N N . VAL B 1 193 ? 1.843 4.191 2.816 1 98.38 193 VAL B N 1
ATOM 3099 C CA . VAL B 1 193 ? 0.904 3.609 1.863 1 98.38 193 VAL B CA 1
ATOM 3100 C C . VAL B 1 193 ? -0.205 2.875 2.613 1 98.38 193 VAL B C 1
ATOM 3102 O O . VAL B 1 193 ? -1.378 2.963 2.242 1 98.38 193 VAL B O 1
ATOM 3105 N N . GLU B 1 194 ? 0.165 2.119 3.65 1 96.62 194 GLU B N 1
ATOM 3106 C CA . GLU B 1 194 ? -0.839 1.407 4.434 1 96.62 194 GLU B CA 1
ATOM 3107 C C . GLU B 1 194 ? -1.831 2.377 5.07 1 96.62 194 GLU B C 1
ATOM 3109 O O . GLU B 1 194 ? -3.037 2.121 5.082 1 96.62 194 GLU B O 1
ATOM 3114 N N . ALA B 1 195 ? -1.336 3.488 5.637 1 95.44 195 ALA B N 1
ATOM 3115 C CA . ALA B 1 195 ? -2.209 4.484 6.258 1 95.44 195 ALA B CA 1
ATOM 3116 C C . ALA B 1 195 ? -3.152 5.098 5.227 1 95.44 195 ALA B C 1
ATOM 3118 O O . ALA B 1 195 ? -4.359 5.207 5.469 1 95.44 195 ALA B O 1
ATOM 3119 N N . GLU B 1 196 ? -2.604 5.5 4.117 1 96.31 196 GLU B N 1
ATOM 3120 C CA . GLU B 1 196 ? -3.416 6.102 3.064 1 96.31 196 GLU B CA 1
ATOM 3121 C C . GLU B 1 196 ? -4.441 5.109 2.523 1 96.31 196 GLU B C 1
ATOM 3123 O O . GLU B 1 196 ? -5.582 5.48 2.242 1 96.31 196 GLU B O 1
ATOM 3128 N N . LEU B 1 197 ? -4.004 3.848 2.354 1 96.75 197 LEU B N 1
ATOM 3129 C CA . LEU B 1 197 ? -4.926 2.824 1.875 1 96.75 197 LEU B CA 1
ATOM 3130 C C . LEU B 1 197 ? -6.062 2.607 2.871 1 96.75 197 LEU B C 1
ATOM 3132 O O . LEU B 1 197 ? -7.219 2.455 2.477 1 96.75 197 LEU B O 1
ATOM 3136 N N . SER B 1 198 ? -5.719 2.529 4.18 1 93.12 198 SER B N 1
ATOM 3137 C CA . SER B 1 198 ? -6.734 2.377 5.219 1 93.12 198 SER B CA 1
ATOM 3138 C C . SER B 1 198 ? -7.773 3.492 5.141 1 93.12 198 SER B C 1
ATOM 3140 O O . SER B 1 198 ? -8.977 3.227 5.164 1 93.12 198 SER B O 1
ATOM 3142 N N . MET B 1 199 ? -7.344 4.668 5.008 1 91.38 199 MET B N 1
ATOM 3143 C CA . MET B 1 199 ? -8.258 5.809 4.941 1 91.38 199 MET B CA 1
ATOM 3144 C C . MET B 1 199 ? -9.062 5.785 3.645 1 91.38 199 MET B C 1
ATOM 3146 O O . MET B 1 199 ? -10.242 6.137 3.637 1 91.38 199 MET B O 1
ATOM 3150 N N . ALA B 1 200 ? -8.438 5.414 2.564 1 93.94 200 ALA B N 1
ATOM 3151 C CA . ALA B 1 200 ? -9.125 5.324 1.28 1 93.94 200 ALA B CA 1
ATOM 3152 C C . ALA B 1 200 ? -10.25 4.293 1.331 1 93.94 200 ALA B C 1
ATOM 3154 O O . ALA B 1 200 ? -11.344 4.531 0.805 1 93.94 200 ALA B O 1
ATOM 3155 N N . LEU B 1 201 ? -9.961 3.1 1.953 1 93.25 201 LEU B N 1
ATOM 3156 C CA . LEU B 1 201 ? -10.984 2.072 2.098 1 93.25 201 LEU B CA 1
ATOM 3157 C C . LEU B 1 201 ? -12.164 2.594 2.912 1 93.25 201 LEU B C 1
ATOM 3159 O O . LEU B 1 201 ? -13.32 2.367 2.551 1 93.25 201 LEU B O 1
ATOM 3163 N N . ASP B 1 202 ? -11.883 3.336 3.977 1 88.94 202 ASP B N 1
ATOM 3164 C CA . ASP B 1 202 ? -12.938 3.912 4.805 1 88.94 202 ASP B CA 1
ATOM 3165 C C . ASP B 1 202 ? -13.797 4.883 3.998 1 88.94 202 ASP B C 1
ATOM 3167 O O . ASP B 1 202 ? -15.023 4.832 4.066 1 88.94 202 ASP B O 1
ATOM 3171 N N . ARG B 1 203 ? -13.125 5.742 3.271 1 86.81 203 ARG B N 1
ATOM 3172 C CA . ARG B 1 203 ? -13.836 6.742 2.479 1 86.81 203 ARG B CA 1
ATOM 3173 C C . ARG B 1 203 ? -14.734 6.078 1.441 1 86.81 203 ARG B C 1
ATOM 3175 O O . ARG B 1 203 ? -15.891 6.48 1.265 1 86.81 203 ARG B O 1
ATOM 3182 N N . ARG B 1 204 ? -14.266 5.023 0.843 1 87.06 204 ARG B N 1
ATOM 3183 C CA . ARG B 1 204 ? -15 4.383 -0.243 1 87.06 204 ARG B CA 1
ATOM 3184 C C . ARG B 1 204 ? -16.172 3.566 0.295 1 87.06 204 ARG B C 1
ATOM 3186 O O . ARG B 1 204 ? -17.219 3.488 -0.342 1 87.06 204 ARG B O 1
ATOM 3193 N N . LEU B 1 205 ? -15.992 2.92 1.38 1 84.31 205 LEU B N 1
ATOM 3194 C CA . LEU B 1 205 ? -17.062 2.09 1.932 1 84.31 205 LEU B CA 1
ATOM 3195 C C . LEU B 1 205 ? -18.156 2.949 2.545 1 84.31 205 LEU B C 1
ATOM 3197 O O . LEU B 1 205 ? -19.312 2.533 2.605 1 84.31 205 LEU B O 1
ATOM 3201 N N . LYS B 1 206 ? -17.781 4.168 3 1 77.94 206 LYS B N 1
ATOM 3202 C CA . LYS B 1 206 ? -18.797 5.102 3.486 1 77.94 206 LYS B CA 1
ATOM 3203 C C . LYS B 1 206 ? -19.625 5.66 2.336 1 77.94 206 LYS B C 1
ATOM 3205 O O . LYS B 1 206 ? -20.812 5.957 2.506 1 77.94 206 LYS B O 1
ATOM 3210 N N . GLU B 1 207 ? -19.031 5.914 1.201 1 71.81 207 GLU B N 1
ATOM 3211 C CA . GLU B 1 207 ? -19.719 6.445 0.026 1 71.81 207 GLU B CA 1
ATOM 3212 C C . GLU B 1 207 ? -20.609 5.387 -0.625 1 71.81 207 GLU B C 1
ATOM 3214 O O . GLU B 1 207 ? -21.5 5.715 -1.402 1 71.81 207 GLU B O 1
ATOM 3219 N N . SER B 1 208 ? -20.344 4.141 -0.26 1 61.25 208 SER B N 1
ATOM 3220 C CA . SER B 1 208 ? -21.125 3.09 -0.907 1 61.25 208 SER B CA 1
ATOM 3221 C C . SER B 1 208 ? -22.328 2.689 -0.058 1 61.25 208 SER B C 1
ATOM 3223 O O . SER B 1 208 ? -22.266 2.723 1.173 1 61.25 208 SER B O 1
#

Secondary structure (DSSP, 8-state):
-HHHHHHHTS-HHHHHHHHHTTSSPPPEEETTEEE--HHHHHHHHHHHHHHHTT--HHHHHHHHHHHHTSPBHHHHH-SS---SS--EEE-HHHHHHHTTTT--HHHHHHHHHTTSEEEETTEEEES-HHHHHHHHHHHHTT--HHHHHHHHHHHHHHHHHHHHHHHHHHHHH-TTS-S--HHHHHHHHHHHHHHHHHHHHHHHHHH-/-HHHHHHHTS-HHHHHHHHHTTSSPPPEEETTEEE--HHHHHHHHHHHHHHHTT--HHHHHHHHHHHHTSPBHHHHH-SS---SS--EEE-HHHHHHHTTTT--HHHHHHHHHTTSEEEETTEEEES-HHHHHHHHHHHHTT--HHHHHHHHHHHHHHHHHHHHHHHHHHHHH-TTS-S--HHHHHHHHHHHHHHHHHHHHHHHHHH-

Radius of gyration: 30.83 Å; Cα contacts (8 Å, |Δi|>4): 496; chains: 2; bounding box: 49×100×61 Å

Foldseek 3Di:
DCVLCVLLVHDPVVLVVCVVVVQADFADDDDPDGDDDPLRSLSSNLCVLVVVLPDDSVQSNLQVVLQVPFAAVCVLQPPDDDDPFDKDKDAPNRLCVLQPPQPTSVLSNLCRVLSQWGDDRRIIIGGGPVLSNVLSVCNVVPDHSVVSSVVVSVVVVVVVVLVVVLVVVCCVPVVVCVDDDCVVSVVVSCVVVVVVVVVVVVVVVVVD/DCVLCVVLVHDPVVLVVCVVVVQADFADDDDPDGDDDPLRSLSSNLCVLVVVLPDDSVQSNLQVVLQVPFAALCVLQPPDDDDPFDKDKDAPNRLCVLQPPQPTSVLSNLCRVLSQWGDDRRIIIGGGPVLSNVLSVCNVVPDHSVVSSVVVSVVVVVVVVLVVVLVVVCCVPVVVVVDDDCVVSVVVSCVVVVVVVVVVVVVVVVVD